Protein AF-0000000070362689 (afdb_homodimer)

Radius of gyration: 22.11 Å; Cα contacts (8 Å, |Δi|>4): 600; chains: 2; bounding box: 57×57×57 Å

Secondary structure (DSSP, 8-state):
-EEEEEESB-STTHHHHHHHHHTT--EEEEEESSHHIIIIIIHHHS--TT--SSEEEETTEEEESHHHHHHHHHHHTT-GGGGT--TTS---THHHHHHHHHHHHHHHHHHHSGGGG-TTHHHHHHHHHHHHHHHHHHHHHHHTT-SSTTSS--HHHHHHHHHHHHHHHH-GGG--HHHHHHHHHHHTSTTHHHHHHHHHHHSTBSS---HHHHHHHHHHHH-/-EEEEEESB-STTHHHHHHHHHTT--EEEEEESSHHIIIIIIHHHS--TT--SSEEEETTEEEESHHHHHHHHHHHTT-GGGGT--TTS---THHHHHHHHHHHHHHHHHHHTGGGG-TTHHHHHHHHHHHHHHHHHHHHHHHTT-SSTTSS--HHHHHHHHHHHHHHHH-GGG--HHHHHHHHHHHTSTTHHHHHHHHHHHSTBSS---HHHHHHHHHHHH-

pLDDT: mean 88.97, std 16.49, range [26.14, 98.88]

Organism: Tetrahymena thermophila (strain SB210) (NCBI:txid312017)

Sequence (446 aa):
MITLGYWGVRGLGESVRYLLAYLNVDYKHQAYYNPQDWFAKDKAQLKIEFSNLPYLIDGEQKITDSYAISIYIIRKYHREDLLGYSEDGSYNEREVKIAQLIGVTRDIFQQIVHICFSPQFDKIKDQAFEKGQIFLNQLTDFLGDKQFLLGHLSLADFLFYEALTYYQVLHSQSITQRHEEYMHQFESLPGIKQYLNYASKNFNSFLLNLKQQQQQQQQKISLMITLGYWGVRGLGESVRYLLAYLNVDYKHQAYYNPQDWFAKDKAQLKIEFSNLPYLIDGEQKITDSYAISIYIIRKYHREDLLGYSEDGSYNEREVKIAQLIGVTRDIFQQIVHICFSPQFDKIKDQAFEKGQIFLNQLTDFLGDKQFLLGHLSLADFLFYEALTYYQVLHSQSITQRHEEYMHQFESLPGIKQYLNYASKNFNSFLLNLKQQQQQQQQKISL

Nearest PDB structures (foldseek):
  3wyw-assembly1_A  TM=7.918E-01  e=1.861E-07  Nilaparvata lugens
  9f7k-assembly1_B  TM=7.695E-01  e=2.519E-07  Drosophila melanogaster American nodavirus (ANV) SW-2009a
  3vk9-assembly3_D  TM=7.463E-01  e=2.059E-07  Bombyx mori
  3ay8-assembly1_A-2  TM=7.769E-01  e=4.618E-07  Bombyx mori
  2il3-assembly1_B  TM=7.816E-01  e=2.101E-06  Anopheles gambiae

Structure (mmCIF, N/CA/C/O backbone):
data_AF-0000000070362689-model_v1
#
loop_
_entity.id
_entity.type
_entity.pdbx_description
1 polymer 'glutathione transferase'
#
loop_
_atom_site.group_PDB
_atom_site.id
_atom_site.type_symbol
_atom_site.label_atom_id
_atom_site.label_alt_id
_atom_site.label_comp_id
_atom_site.label_asym_id
_atom_site.label_entity_id
_atom_site.label_seq_id
_atom_site.pdbx_PDB_ins_code
_atom_site.Cartn_x
_atom_site.Cartn_y
_atom_site.Cartn_z
_atom_site.occupancy
_atom_site.B_iso_or_equiv
_atom_site.auth_seq_id
_atom_site.auth_comp_id
_atom_site.auth_asym_id
_atom_site.auth_atom_id
_atom_site.pdbx_PDB_model_num
ATOM 1 N N . MET A 1 1 ? -5.254 -0.606 27.125 1 91.69 1 MET A N 1
ATOM 2 C CA . MET A 1 1 ? -4.906 0.664 26.5 1 91.69 1 MET A CA 1
ATOM 3 C C . MET A 1 1 ? -4.074 0.437 25.234 1 91.69 1 MET A C 1
ATOM 5 O O . MET A 1 1 ? -3.223 -0.452 25.203 1 91.69 1 MET A O 1
ATOM 9 N N . ILE A 1 2 ? -4.344 1.188 24.172 1 97.44 2 ILE A N 1
ATOM 10 C CA . ILE A 1 2 ? -3.623 1.07 22.906 1 97.44 2 ILE A CA 1
ATOM 11 C C . ILE A 1 2 ? -2.213 1.634 23.062 1 97.44 2 ILE A C 1
ATOM 13 O O . ILE A 1 2 ? -2.018 2.674 23.703 1 97.44 2 ILE A O 1
ATOM 17 N N . THR A 1 3 ? -1.223 0.91 22.578 1 98.38 3 THR A N 1
ATOM 18 C CA . THR A 1 3 ? 0.144 1.402 22.438 1 98.38 3 THR A CA 1
ATOM 19 C C . THR A 1 3 ? 0.543 1.504 20.969 1 98.38 3 THR A C 1
ATOM 21 O O . THR A 1 3 ? 0.372 0.55 20.219 1 98.38 3 THR A O 1
ATOM 24 N N . LEU A 1 4 ? 0.986 2.643 20.609 1 98.06 4 LEU A N 1
ATOM 25 C CA . LEU A 1 4 ? 1.56 2.842 19.281 1 98.06 4 LEU A CA 1
ATOM 26 C C . LEU A 1 4 ? 3.072 3.02 19.359 1 98.06 4 LEU A C 1
ATOM 28 O O . LEU A 1 4 ? 3.557 3.932 20.047 1 98.06 4 LEU A O 1
ATOM 32 N N . GLY A 1 5 ? 3.779 2.109 18.781 1 97.38 5 GLY A N 1
ATOM 33 C CA . GLY A 1 5 ? 5.223 2.242 18.672 1 97.38 5 GLY A CA 1
ATOM 34 C C . GLY A 1 5 ? 5.68 2.764 17.328 1 97.38 5 GLY A C 1
ATOM 35 O O . GLY A 1 5 ? 5.27 2.244 16.281 1 97.38 5 GLY A O 1
ATOM 36 N N . TYR A 1 6 ? 6.492 3.803 17.328 1 94.94 6 TYR A N 1
ATOM 37 C CA . TYR A 1 6 ? 7.043 4.383 16.109 1 94.94 6 TYR A CA 1
ATOM 38 C C . TYR A 1 6 ? 8.242 5.27 16.422 1 94.94 6 TYR A C 1
ATOM 40 O O . TYR A 1 6 ? 8.547 5.523 17.594 1 94.94 6 TYR A O 1
ATOM 48 N N . TRP A 1 7 ? 8.938 5.668 15.336 1 90.12 7 TRP A N 1
ATOM 49 C CA . TRP A 1 7 ? 10.031 6.617 15.516 1 90.12 7 TRP A CA 1
ATOM 50 C C . TRP A 1 7 ? 9.516 7.945 16.062 1 90.12 7 TRP A C 1
ATOM 52 O O . TRP A 1 7 ? 8.391 8.344 15.773 1 90.12 7 TRP A O 1
ATOM 62 N N . GLY A 1 8 ? 10.391 8.586 16.781 1 87.31 8 GLY A N 1
ATOM 63 C CA . GLY A 1 8 ? 10.062 9.922 17.266 1 87.31 8 GLY A CA 1
ATOM 64 C C . GLY A 1 8 ? 10.195 10.984 16.188 1 87.31 8 GLY A C 1
ATOM 65 O O . GLY A 1 8 ? 10.719 12.078 16.453 1 87.31 8 GLY A O 1
ATOM 66 N N . VAL A 1 9 ? 9.922 10.602 14.984 1 85.19 9 VAL A N 1
ATOM 67 C CA . VAL A 1 9 ? 9.93 11.5 13.836 1 85.19 9 VAL A CA 1
ATOM 68 C C . VAL A 1 9 ? 8.719 11.219 12.953 1 85.19 9 VAL A C 1
ATOM 70 O O . VAL A 1 9 ? 8.031 10.219 13.133 1 85.19 9 VAL A O 1
ATOM 73 N N . ARG A 1 10 ? 8.531 12.164 11.992 1 87.06 10 ARG A N 1
ATOM 74 C CA . ARG A 1 10 ? 7.473 11.938 11.008 1 87.06 10 ARG A CA 1
ATOM 75 C C . ARG A 1 10 ? 7.84 10.805 10.055 1 87.06 10 ARG A C 1
ATOM 77 O O . ARG A 1 10 ? 8.992 10.383 10 1 87.06 10 ARG A O 1
ATOM 84 N N . GLY A 1 11 ? 6.809 10.352 9.328 1 87.81 11 GLY A N 1
ATOM 85 C CA . GLY A 1 11 ? 7.012 9.281 8.367 1 87.81 11 GLY A CA 1
ATOM 86 C C . GLY A 1 11 ? 5.746 8.492 8.078 1 87.81 11 GLY A C 1
ATOM 87 O O . GLY A 1 11 ? 4.645 9.047 8.117 1 87.81 11 GLY A O 1
ATOM 88 N N . LEU A 1 12 ? 5.953 7.219 7.852 1 87.12 12 LEU A N 1
ATOM 89 C CA . LEU A 1 12 ? 4.871 6.363 7.375 1 87.12 12 LEU A CA 1
ATOM 90 C C . LEU A 1 12 ? 3.863 6.09 8.484 1 87.12 12 LEU A C 1
ATOM 92 O O . LEU A 1 12 ? 2.695 5.801 8.219 1 87.12 12 LEU A O 1
ATOM 96 N N . GLY A 1 13 ? 4.297 6.27 9.695 1 93.31 13 GLY A N 1
ATOM 97 C CA . GLY A 1 13 ? 3.408 6.027 10.82 1 93.31 13 GLY A CA 1
ATOM 98 C C . GLY A 1 13 ? 2.602 7.25 11.219 1 93.31 13 GLY A C 1
ATOM 99 O O . GLY A 1 13 ? 1.687 7.16 12.039 1 93.31 13 GLY A O 1
ATOM 100 N N . GLU A 1 14 ? 2.854 8.375 10.57 1 94.31 14 GLU A N 1
ATOM 101 C CA . GLU A 1 14 ? 2.262 9.641 11 1 94.31 14 GLU A CA 1
ATOM 102 C C . GLU A 1 14 ? 0.756 9.656 10.75 1 94.31 14 GLU A C 1
ATOM 104 O O . GLU A 1 14 ? -0.002 10.25 11.523 1 94.31 14 GLU A O 1
ATOM 109 N N . SER A 1 15 ? 0.338 9.094 9.68 1 96.88 15 SER A N 1
ATOM 110 C CA . SER A 1 15 ? -1.089 9.062 9.383 1 96.88 15 SER A CA 1
ATOM 111 C C . SER A 1 15 ? -1.869 8.336 10.477 1 96.88 15 SER A C 1
ATOM 113 O O . SER A 1 15 ? -3.021 8.68 10.75 1 96.88 15 SER A O 1
ATOM 115 N N . VAL A 1 16 ? -1.262 7.344 11.109 1 98.12 16 VAL A N 1
ATOM 116 C CA . VAL A 1 16 ? -1.891 6.617 12.211 1 98.12 16 VAL A CA 1
ATOM 117 C C . VAL A 1 16 ? -2.062 7.543 13.406 1 98.12 16 VAL A C 1
ATOM 119 O O . VAL A 1 16 ? -3.111 7.543 14.055 1 98.12 16 VAL A O 1
ATOM 122 N N . ARG A 1 17 ? -1.046 8.312 13.641 1 97.12 17 ARG A N 1
ATOM 123 C CA . ARG A 1 17 ? -1.119 9.281 14.727 1 97.12 17 ARG A CA 1
ATOM 124 C C . ARG A 1 17 ? -2.23 10.297 14.484 1 97.12 17 ARG A C 1
ATOM 126 O O . ARG A 1 17 ? -2.988 10.625 15.406 1 97.12 17 ARG A O 1
ATOM 133 N N . TYR A 1 18 ? -2.328 10.797 13.25 1 98.06 18 TYR A N 1
ATOM 134 C CA . TYR A 1 18 ? -3.424 11.695 12.898 1 98.06 18 TYR A CA 1
ATOM 135 C C . TYR A 1 18 ? -4.773 11.031 13.148 1 98.06 18 TYR A C 1
ATOM 137 O O . TYR A 1 18 ? -5.695 11.664 13.664 1 98.06 18 TYR A O 1
ATOM 145 N N . LEU A 1 19 ? -4.895 9.789 12.742 1 98.56 19 LEU A N 1
ATOM 146 C CA . LEU A 1 19 ? -6.148 9.055 12.867 1 98.56 19 LEU A CA 1
ATOM 147 C C . LEU A 1 19 ? -6.555 8.914 14.328 1 98.56 19 LEU A C 1
ATOM 149 O O . LEU A 1 19 ? -7.711 9.148 14.688 1 98.56 19 LEU A O 1
ATOM 153 N N . LEU A 1 20 ? -5.578 8.539 15.195 1 98.5 20 LEU A N 1
ATOM 154 C CA . LEU A 1 20 ? -5.844 8.414 16.625 1 98.5 20 LEU A CA 1
ATOM 155 C C . LEU A 1 20 ? -6.262 9.75 17.219 1 98.5 20 LEU A C 1
ATOM 157 O O . LEU A 1 20 ? -7.176 9.812 18.047 1 98.5 20 LEU A O 1
ATOM 161 N N . ALA A 1 21 ? -5.609 10.805 16.781 1 98.12 21 ALA A N 1
ATOM 162 C CA . ALA A 1 21 ? -5.941 12.148 17.25 1 98.12 21 ALA A CA 1
ATOM 163 C C . ALA A 1 21 ? -7.352 12.539 16.828 1 98.12 21 ALA A C 1
ATOM 165 O O . ALA A 1 21 ? -8.141 13.023 17.641 1 98.12 21 ALA A O 1
ATOM 166 N N . TYR A 1 22 ? -7.676 12.305 15.602 1 98.62 22 TYR A N 1
ATOM 167 C CA . TYR A 1 22 ? -8.969 12.656 15.023 1 98.62 22 TYR A CA 1
ATOM 168 C C . TYR A 1 22 ? -10.102 11.945 15.758 1 98.62 22 TYR A C 1
ATOM 170 O O . TYR A 1 22 ? -11.164 12.523 15.984 1 98.62 22 TYR A O 1
ATOM 178 N N . LEU A 1 23 ? -9.828 10.734 16.125 1 98.25 23 LEU A N 1
ATOM 179 C CA . LEU A 1 23 ? -10.852 9.914 16.781 1 98.25 23 LEU A CA 1
ATOM 180 C C . LEU A 1 23 ? -10.812 10.102 18.281 1 98.25 23 LEU A C 1
ATOM 182 O O . LEU A 1 23 ? -11.57 9.461 19.016 1 98.25 23 LEU A O 1
ATOM 186 N N . ASN A 1 24 ? -9.969 10.93 18.734 1 97.38 24 ASN A N 1
ATOM 187 C CA . ASN A 1 24 ? -9.82 11.25 20.156 1 97.38 24 ASN A CA 1
ATOM 188 C C . ASN A 1 24 ? -9.594 9.992 20.984 1 97.38 24 ASN A C 1
ATOM 190 O O . ASN A 1 24 ? -10.273 9.773 22 1 97.38 24 ASN A O 1
ATOM 194 N N . VAL A 1 25 ? -8.68 9.203 20.562 1 97.5 25 VAL A N 1
ATOM 195 C CA . VAL A 1 25 ? -8.336 7.961 21.234 1 97.5 25 VAL A CA 1
ATOM 196 C C . VAL A 1 25 ? -7.137 8.188 22.156 1 97.5 25 VAL A C 1
ATOM 198 O O . VAL A 1 25 ? -6.109 8.711 21.719 1 97.5 25 VAL A O 1
ATOM 201 N N . ASP A 1 26 ? -7.309 7.816 23.391 1 95.56 26 ASP A N 1
ATOM 202 C CA . ASP A 1 26 ? -6.164 7.793 24.281 1 95.56 26 ASP A CA 1
ATOM 203 C C . ASP A 1 26 ? -5.262 6.594 24 1 95.56 26 ASP A C 1
ATOM 205 O O . ASP A 1 26 ? -5.746 5.48 23.797 1 95.56 26 ASP A O 1
ATOM 209 N N . TYR A 1 27 ? -3.979 6.879 23.922 1 97.06 27 TYR A N 1
ATOM 210 C CA . TYR A 1 27 ? -3.029 5.801 23.672 1 97.06 27 TYR A CA 1
ATOM 211 C C . TYR A 1 27 ? -1.658 6.133 24.25 1 97.06 27 TYR A C 1
ATOM 213 O O . TYR A 1 27 ? -1.352 7.297 24.5 1 97.06 27 TYR A O 1
ATOM 221 N N . LYS A 1 28 ? -0.924 5.133 24.5 1 96.94 28 LYS A N 1
ATOM 222 C CA . LYS A 1 28 ? 0.486 5.281 24.844 1 96.94 28 LYS A CA 1
ATOM 223 C C . LYS A 1 28 ? 1.357 5.344 23.594 1 96.94 28 LYS A C 1
ATOM 225 O O . LYS A 1 28 ? 1.327 4.43 22.766 1 96.94 28 LYS A O 1
ATOM 230 N N . HIS A 1 29 ? 2.094 6.375 23.5 1 94.12 29 HIS A N 1
ATOM 231 C CA . HIS A 1 29 ? 3.029 6.5 22.391 1 94.12 29 HIS A CA 1
ATOM 232 C C . HIS A 1 29 ? 4.426 6.043 22.797 1 94.12 29 HIS A C 1
ATOM 234 O O . HIS A 1 29 ? 5.074 6.676 23.625 1 94.12 29 HIS A O 1
ATOM 240 N N . GLN A 1 30 ? 4.824 4.957 22.281 1 95.44 30 GLN A N 1
ATOM 241 C CA . GLN A 1 30 ? 6.211 4.52 22.422 1 95.44 30 GLN A CA 1
ATOM 242 C C . GLN A 1 30 ? 7.082 5.055 21.297 1 95.44 30 GLN A C 1
ATOM 244 O O . GLN A 1 30 ? 7.27 4.383 20.281 1 95.44 30 GLN A O 1
ATOM 249 N N . ALA A 1 31 ? 7.695 6.246 21.516 1 91.94 31 ALA A N 1
ATOM 250 C CA . ALA A 1 31 ? 8.531 6.898 20.516 1 91.94 31 ALA A CA 1
ATOM 251 C C . ALA A 1 31 ? 9.984 6.449 20.641 1 91.94 31 ALA A C 1
ATOM 253 O O . ALA A 1 31 ? 10.57 6.52 21.719 1 91.94 31 ALA A O 1
ATOM 254 N N . TYR A 1 32 ? 10.516 5.949 19.547 1 91.5 32 TYR A N 1
ATOM 255 C CA . TYR A 1 32 ? 11.914 5.555 19.531 1 91.5 32 TYR A CA 1
ATOM 256 C C . TYR A 1 32 ? 12.789 6.68 18.984 1 91.5 32 TYR A C 1
ATOM 258 O O . TYR A 1 32 ? 12.578 7.152 17.859 1 91.5 32 TYR A O 1
ATOM 266 N N . TYR A 1 33 ? 13.758 7.113 19.719 1 86.56 33 TYR A N 1
ATOM 267 C CA . TYR A 1 33 ? 14.703 8.148 19.297 1 86.56 33 TYR A CA 1
ATOM 268 C C . TYR A 1 33 ? 16.078 7.547 19.031 1 86.56 33 TYR A C 1
ATOM 270 O O . TYR A 1 33 ? 16.812 8.031 18.172 1 86.56 33 TYR A O 1
ATOM 278 N N . ASN A 1 34 ? 16.312 6.512 19.828 1 88.06 34 ASN A N 1
ATOM 279 C CA . ASN A 1 34 ? 17.516 5.723 19.641 1 88.06 34 ASN A CA 1
ATOM 280 C C . ASN A 1 34 ? 17.234 4.395 18.953 1 88.06 34 ASN A C 1
ATOM 282 O O . ASN A 1 34 ? 16.516 3.553 19.484 1 88.06 34 ASN A O 1
ATOM 286 N N . PRO A 1 35 ? 17.75 4.246 17.766 1 88.81 35 PRO A N 1
ATOM 287 C CA . PRO A 1 35 ? 17.5 3.016 17.016 1 88.81 35 PRO A CA 1
ATOM 288 C C . PRO A 1 35 ? 17.781 1.757 17.828 1 88.81 35 PRO A C 1
ATOM 290 O O . PRO A 1 35 ? 17.141 0.727 17.641 1 88.81 35 PRO A O 1
ATOM 293 N N . GLN A 1 36 ? 18.703 1.794 18.75 1 92.62 36 GLN A N 1
ATOM 294 C CA . GLN A 1 36 ? 19.078 0.624 19.531 1 92.62 36 GLN A CA 1
ATOM 295 C C . GLN A 1 36 ? 17.938 0.191 20.453 1 92.62 36 GLN A C 1
ATOM 297 O O . GLN A 1 36 ? 17.797 -0.994 20.766 1 92.62 36 GLN A O 1
ATOM 302 N N . ASP A 1 37 ? 17.125 1.136 20.875 1 94.56 37 ASP A N 1
ATOM 303 C CA . ASP A 1 37 ? 15.984 0.8 21.719 1 94.56 37 ASP A CA 1
ATOM 304 C C . ASP A 1 37 ? 15 -0.101 20.969 1 94.56 37 ASP A C 1
ATOM 306 O O . ASP A 1 37 ? 14.359 -0.962 21.578 1 94.56 37 ASP A O 1
ATOM 310 N N . TRP A 1 38 ? 14.93 0.098 19.641 1 93.88 38 TRP A N 1
ATOM 311 C CA . TRP A 1 38 ? 14.062 -0.755 18.844 1 93.88 38 TRP A CA 1
ATOM 312 C C . TRP A 1 38 ? 14.789 -2.035 18.438 1 93.88 38 TRP A C 1
ATOM 314 O O . TRP A 1 38 ? 14.336 -3.139 18.75 1 93.88 38 TRP A O 1
ATOM 324 N N . PHE A 1 39 ? 15.93 -1.897 17.922 1 92.88 39 PHE A N 1
ATOM 325 C CA . PHE A 1 39 ? 16.594 -3.008 17.25 1 92.88 39 PHE A CA 1
ATOM 326 C C . PHE A 1 39 ? 17.188 -3.975 18.266 1 92.88 39 PHE A C 1
ATOM 328 O O . PHE A 1 39 ? 17.219 -5.188 18.047 1 92.88 39 PHE A O 1
ATOM 335 N N . ALA A 1 40 ? 17.672 -3.482 19.344 1 93.19 40 ALA A N 1
ATOM 336 C CA . ALA A 1 40 ? 18.391 -4.332 20.297 1 93.19 40 ALA A CA 1
ATOM 337 C C . ALA A 1 40 ? 17.469 -4.762 21.438 1 93.19 40 ALA A C 1
ATOM 339 O O . ALA A 1 40 ? 17.797 -5.691 22.188 1 93.19 40 ALA A O 1
ATOM 340 N N . LYS A 1 41 ? 16.312 -4.133 21.594 1 95.19 41 LYS A N 1
ATOM 341 C CA . LYS A 1 41 ? 15.484 -4.402 22.766 1 95.19 41 LYS A CA 1
ATOM 342 C C . LYS A 1 41 ? 14.062 -4.781 22.359 1 95.19 41 LYS A C 1
ATOM 344 O O . LYS A 1 41 ? 13.727 -5.965 22.266 1 95.19 41 LYS A O 1
ATOM 349 N N . ASP A 1 42 ? 13.211 -3.764 21.969 1 95.62 42 ASP A N 1
ATOM 350 C CA . ASP A 1 42 ? 11.766 -3.934 21.875 1 95.62 42 ASP A CA 1
ATOM 351 C C . ASP A 1 42 ? 11.406 -4.875 20.734 1 95.62 42 ASP A C 1
ATOM 353 O O . ASP A 1 42 ? 10.422 -5.617 20.812 1 95.62 42 ASP A O 1
ATOM 357 N N . LYS A 1 43 ? 12.18 -4.809 19.672 1 95.06 43 LYS A N 1
ATOM 358 C CA . LYS A 1 43 ? 11.859 -5.629 18.5 1 95.06 43 LYS A CA 1
ATOM 359 C C . LYS A 1 43 ? 11.766 -7.102 18.875 1 95.06 43 LYS A C 1
ATOM 361 O O . LYS A 1 43 ? 10.844 -7.801 18.453 1 95.06 43 LYS A O 1
ATOM 366 N N . ALA A 1 44 ? 12.703 -7.582 19.672 1 93.81 44 ALA A N 1
ATOM 367 C CA . ALA A 1 44 ? 12.727 -8.977 20.094 1 93.81 44 ALA A CA 1
ATOM 368 C C . ALA A 1 44 ? 11.789 -9.211 21.281 1 93.81 44 ALA A C 1
ATOM 370 O O . ALA A 1 44 ? 11.117 -10.242 21.359 1 93.81 44 ALA A O 1
ATOM 371 N N . GLN A 1 45 ? 11.633 -8.273 22.141 1 95.38 45 GLN A N 1
ATOM 372 C CA . GLN A 1 45 ? 10.953 -8.453 23.422 1 95.38 45 GLN A CA 1
ATOM 373 C C . GLN A 1 45 ? 9.438 -8.43 23.25 1 95.38 45 GLN A C 1
ATOM 375 O O . GLN A 1 45 ? 8.711 -9.141 23.938 1 95.38 45 GLN A O 1
ATOM 380 N N . LEU A 1 46 ? 8.945 -7.652 22.359 1 95.25 46 LEU A N 1
ATOM 381 C CA . LEU A 1 46 ? 7.508 -7.449 22.219 1 95.25 46 LEU A CA 1
ATOM 382 C C . LEU A 1 46 ? 6.855 -8.625 21.516 1 95.25 46 LEU A C 1
ATOM 384 O O . LEU A 1 46 ? 5.637 -8.797 21.562 1 95.25 46 LEU A O 1
ATOM 388 N N . LYS A 1 47 ? 7.645 -9.453 20.812 1 93.81 47 LYS A N 1
ATOM 389 C CA . LYS A 1 47 ? 7.18 -10.664 20.141 1 93.81 47 LYS A CA 1
ATOM 390 C C . LYS A 1 47 ? 6.027 -10.352 19.188 1 93.81 47 LYS A C 1
ATOM 392 O O . LYS A 1 47 ? 4.996 -11.031 19.219 1 93.81 47 LYS A O 1
ATOM 397 N N . ILE A 1 48 ? 6.188 -9.289 18.422 1 94.75 48 ILE A N 1
ATOM 398 C CA . ILE A 1 48 ? 5.219 -8.922 17.391 1 94.75 48 ILE A CA 1
ATOM 399 C C . ILE A 1 48 ? 5.492 -9.727 16.125 1 94.75 48 ILE A C 1
ATOM 401 O O . ILE A 1 48 ? 6.633 -9.789 15.648 1 94.75 48 ILE A O 1
ATOM 405 N N . GLU A 1 49 ? 4.34 -10.336 15.672 1 93.75 49 GLU A N 1
ATOM 406 C CA . GLU A 1 49 ? 4.469 -10.977 14.367 1 93.75 49 GLU A CA 1
ATOM 407 C C . GLU A 1 49 ? 4.816 -9.961 13.281 1 93.75 49 GLU A C 1
ATOM 409 O O . GLU A 1 49 ? 4.227 -8.883 13.227 1 93.75 49 GLU A O 1
ATOM 414 N N . PHE A 1 50 ? 5.789 -10.172 12.453 1 96.31 50 PHE A N 1
ATOM 415 C CA . PHE A 1 50 ? 6.305 -9.258 11.445 1 96.31 50 PHE A CA 1
ATOM 416 C C . PHE A 1 50 ? 6.84 -7.984 12.086 1 96.31 50 PHE A C 1
ATOM 418 O O . PHE A 1 50 ? 6.469 -6.879 11.68 1 96.31 50 PHE A O 1
ATOM 425 N N . SER A 1 51 ? 7.672 -8.141 13.023 1 95.31 51 SER A N 1
ATOM 426 C CA . SER A 1 51 ? 8.141 -7.027 13.844 1 95.31 51 SER A CA 1
ATOM 427 C C . SER A 1 51 ? 8.727 -5.914 12.984 1 95.31 51 SER A C 1
ATOM 429 O O . SER A 1 51 ? 9.727 -6.117 12.289 1 95.31 51 SER A O 1
ATOM 431 N N . ASN A 1 52 ? 8.047 -4.809 13.07 1 95.19 52 ASN A N 1
ATOM 432 C CA . ASN A 1 52 ? 8.414 -3.6 12.344 1 95.19 52 ASN A CA 1
ATOM 433 C C . ASN A 1 52 ? 7.77 -2.359 12.953 1 95.19 52 ASN A C 1
ATOM 435 O O . ASN A 1 52 ? 6.957 -2.469 13.875 1 95.19 52 ASN A O 1
ATOM 439 N N . LEU A 1 53 ? 8.258 -1.209 12.523 1 94.5 53 LEU A N 1
ATOM 440 C CA . LEU A 1 53 ? 7.637 0.058 12.898 1 94.5 53 LEU A CA 1
ATOM 441 C C . LEU A 1 53 ? 6.863 0.655 11.727 1 94.5 53 LEU A C 1
ATOM 443 O O . LEU A 1 53 ? 7.32 0.594 10.586 1 94.5 53 LEU A O 1
ATOM 447 N N . PRO A 1 54 ? 5.664 1.202 11.992 1 97.19 54 PRO A N 1
ATOM 448 C CA . PRO A 1 54 ? 4.949 1.284 13.266 1 97.19 54 PRO A CA 1
ATOM 449 C C . PRO A 1 54 ? 4.305 -0.04 13.664 1 97.19 54 PRO A C 1
ATOM 451 O O . PRO A 1 54 ? 4.105 -0.915 12.82 1 97.19 54 PRO A O 1
ATOM 454 N N . TYR A 1 55 ? 4.082 -0.195 14.977 1 98.25 55 TYR A N 1
ATOM 455 C CA . TYR A 1 55 ? 3.246 -1.275 15.484 1 98.25 55 TYR A CA 1
ATOM 456 C C . TYR A 1 55 ? 2.191 -0.74 16.438 1 98.25 55 TYR A C 1
ATOM 458 O O . TYR A 1 55 ? 2.348 0.348 17 1 98.25 55 TYR A O 1
ATOM 466 N N . LEU A 1 56 ? 1.098 -1.438 16.562 1 98.44 56 LEU A N 1
ATOM 467 C CA . LEU A 1 56 ? 0.04 -1.153 17.516 1 98.44 56 LEU A CA 1
ATOM 468 C C . LEU A 1 56 ? -0.262 -2.379 18.375 1 98.44 56 LEU A C 1
ATOM 470 O O . LEU A 1 56 ? -0.394 -3.488 17.859 1 98.44 56 LEU A O 1
ATOM 474 N N . ILE A 1 57 ? -0.261 -2.209 19.672 1 98.25 57 ILE A N 1
ATOM 475 C CA . ILE A 1 57 ? -0.647 -3.254 20.609 1 98.25 57 ILE A CA 1
ATOM 476 C C . ILE A 1 57 ? -1.923 -2.844 21.344 1 98.25 57 ILE A C 1
ATOM 478 O O . ILE A 1 57 ? -1.987 -1.763 21.922 1 98.25 57 ILE A O 1
ATOM 482 N N . ASP A 1 58 ? -2.975 -3.578 21.234 1 97.75 58 ASP A N 1
ATOM 483 C CA . ASP A 1 58 ? -4.246 -3.42 21.938 1 97.75 58 ASP A CA 1
ATOM 484 C C . ASP A 1 58 ? -4.715 -4.742 22.531 1 97.75 58 ASP A C 1
ATOM 486 O O . ASP A 1 58 ? -5.434 -5.508 21.891 1 97.75 58 ASP A O 1
ATOM 490 N N . GLY A 1 59 ? -4.414 -4.941 23.844 1 96.06 59 GLY A N 1
ATOM 491 C CA . GLY A 1 59 ? -4.648 -6.254 24.422 1 96.06 59 GLY A CA 1
ATOM 492 C C . GLY A 1 59 ? -3.875 -7.359 23.734 1 96.06 59 GLY A C 1
ATOM 493 O O . GLY A 1 59 ? -2.648 -7.297 23.625 1 96.06 59 GLY A O 1
ATOM 494 N N . GLU A 1 60 ? -4.547 -8.281 23.188 1 94.44 60 GLU A N 1
ATOM 495 C CA . GLU A 1 60 ? -3.918 -9.422 22.531 1 94.44 60 GLU A CA 1
ATOM 496 C C . GLU A 1 60 ? -3.613 -9.109 21.062 1 94.44 60 GLU A C 1
ATOM 498 O O . GLU A 1 60 ? -2.881 -9.852 20.406 1 94.44 60 GLU A O 1
ATOM 503 N N . GLN A 1 61 ? -4.082 -8 20.594 1 95.12 61 GLN A N 1
ATOM 504 C CA . GLN A 1 61 ? -3.857 -7.625 19.203 1 95.12 61 GLN A CA 1
ATOM 505 C C . GLN A 1 61 ? -2.521 -6.902 19.047 1 95.12 61 GLN A C 1
ATOM 507 O O . GLN A 1 61 ? -2.279 -5.879 19.688 1 95.12 61 GLN A O 1
ATOM 512 N N . LYS A 1 62 ? -1.629 -7.473 18.25 1 96.88 62 LYS A N 1
ATOM 513 C CA . LYS A 1 62 ? -0.367 -6.859 17.859 1 96.88 62 LYS A CA 1
ATOM 514 C C . LYS A 1 62 ? -0.274 -6.738 16.328 1 96.88 62 LYS A C 1
ATOM 516 O O . LYS A 1 62 ? -0.237 -7.746 15.625 1 96.88 62 LYS A O 1
ATOM 521 N N . ILE A 1 63 ? -0.252 -5.508 15.859 1 97.5 63 ILE A N 1
ATOM 522 C CA . ILE A 1 63 ? -0.365 -5.266 14.422 1 97.5 63 ILE A CA 1
ATOM 523 C C . ILE A 1 63 ? 0.784 -4.375 13.961 1 97.5 63 ILE A C 1
ATOM 525 O O . ILE A 1 63 ? 1.12 -3.389 14.617 1 97.5 63 ILE A O 1
ATOM 529 N N . THR A 1 64 ? 1.376 -4.82 12.867 1 96.69 64 THR A N 1
ATOM 530 C CA . THR A 1 64 ? 2.314 -3.932 12.188 1 96.69 64 THR A CA 1
ATOM 531 C C . THR A 1 64 ? 1.751 -3.473 10.852 1 96.69 64 THR A C 1
ATOM 533 O O . THR A 1 64 ? 0.667 -3.898 10.445 1 96.69 64 THR A O 1
ATOM 536 N N . ASP A 1 65 ? 2.465 -2.617 10.133 1 96.31 65 ASP A N 1
ATOM 537 C CA . ASP A 1 65 ? 2.057 -2.008 8.867 1 96.31 65 ASP A CA 1
ATOM 538 C C . ASP A 1 65 ? 1.072 -0.865 9.102 1 96.31 65 ASP A C 1
ATOM 540 O O . ASP A 1 65 ? -0.002 -1.071 9.672 1 96.31 65 ASP A O 1
ATOM 544 N N . SER A 1 66 ? 1.422 0.263 8.602 1 97.5 66 SER A N 1
ATOM 545 C CA . SER A 1 66 ? 0.652 1.468 8.891 1 97.5 66 SER A CA 1
ATOM 546 C C . SER A 1 66 ? -0.764 1.368 8.336 1 97.5 66 SER A C 1
ATOM 548 O O . SER A 1 66 ? -1.716 1.853 8.945 1 97.5 66 SER A O 1
ATOM 550 N N . TYR A 1 67 ? -0.944 0.761 7.199 1 97.81 67 TYR A N 1
ATOM 551 C CA . TYR A 1 67 ? -2.273 0.628 6.617 1 97.81 67 TYR A CA 1
ATOM 552 C C . TYR A 1 67 ? -3.127 -0.348 7.418 1 97.81 67 TYR A C 1
ATOM 554 O O . TYR A 1 67 ? -4.289 -0.065 7.719 1 97.81 67 TYR A O 1
ATOM 562 N N . ALA A 1 68 ? -2.568 -1.493 7.801 1 98 68 ALA A N 1
ATOM 563 C CA . ALA A 1 68 ? -3.271 -2.479 8.617 1 98 68 ALA A CA 1
ATOM 564 C C . ALA A 1 68 ? -3.68 -1.884 9.961 1 98 68 ALA A C 1
ATOM 566 O O . ALA A 1 68 ? -4.805 -2.096 10.43 1 98 68 ALA A O 1
ATOM 567 N N . ILE A 1 69 ? -2.785 -1.154 10.539 1 98.44 69 ILE A N 1
ATOM 568 C CA . ILE A 1 69 ? -3.07 -0.487 11.805 1 98.44 69 ILE A CA 1
ATOM 569 C C . ILE A 1 69 ? -4.246 0.472 11.633 1 98.44 69 ILE A C 1
ATOM 571 O O . ILE A 1 69 ? -5.152 0.513 12.469 1 98.44 69 ILE A O 1
ATOM 575 N N . SER A 1 70 ? -4.262 1.22 10.547 1 98.44 70 SER A N 1
ATOM 576 C CA . SER A 1 70 ? -5.332 2.174 10.273 1 98.44 70 SER A CA 1
ATOM 577 C C . SER A 1 70 ? -6.676 1.471 10.133 1 98.44 70 SER A C 1
ATOM 579 O O . SER A 1 70 ? -7.684 1.923 10.68 1 98.44 70 SER A O 1
ATOM 581 N N . ILE A 1 71 ? -6.707 0.356 9.398 1 97.25 71 ILE A N 1
ATOM 582 C CA . ILE A 1 71 ? -7.941 -0.402 9.234 1 97.25 71 ILE A CA 1
ATOM 583 C C . ILE A 1 71 ? -8.445 -0.868 10.594 1 97.25 71 ILE A C 1
ATOM 585 O O . ILE A 1 71 ? -9.633 -0.741 10.898 1 97.25 71 ILE A O 1
ATOM 589 N N . TYR A 1 72 ? -7.551 -1.385 11.422 1 97.69 72 TYR A N 1
ATOM 590 C CA . TYR A 1 72 ? -7.918 -1.863 12.75 1 97.69 72 TYR A CA 1
ATOM 591 C C . TYR A 1 72 ? -8.57 -0.756 13.562 1 97.69 72 TYR A C 1
ATOM 593 O O . TYR A 1 72 ? -9.648 -0.952 14.141 1 97.69 72 TYR A O 1
ATOM 601 N N . ILE A 1 73 ? -7.914 0.408 13.586 1 98.12 73 ILE A N 1
ATOM 602 C CA . ILE A 1 73 ? -8.414 1.538 14.367 1 98.12 73 ILE A CA 1
ATOM 603 C C . ILE A 1 73 ? -9.773 1.971 13.836 1 98.12 73 ILE A C 1
ATOM 605 O O . ILE A 1 73 ? -10.711 2.176 14.609 1 98.12 73 ILE A O 1
ATOM 609 N N . ILE A 1 74 ? -9.898 2.094 12.531 1 97.19 74 ILE A N 1
ATOM 610 C CA . ILE A 1 74 ? -11.125 2.557 11.891 1 97.19 74 ILE A CA 1
ATOM 611 C C . ILE A 1 74 ? -12.273 1.597 12.219 1 97.19 74 ILE A C 1
ATOM 613 O O . ILE A 1 74 ? -13.375 2.029 12.547 1 97.19 74 ILE A O 1
ATOM 617 N N . ARG A 1 75 ? -11.961 0.31 12.164 1 94.69 75 ARG A N 1
ATOM 618 C CA . ARG A 1 75 ? -12.969 -0.697 12.469 1 94.69 75 ARG A CA 1
ATOM 619 C C . ARG A 1 75 ? -13.328 -0.681 13.953 1 94.69 75 ARG A C 1
ATOM 621 O O . ARG A 1 75 ? -14.508 -0.735 14.312 1 94.69 75 ARG A O 1
ATOM 628 N N . LYS A 1 76 ? -12.375 -0.58 14.773 1 95.25 76 LYS A N 1
ATOM 629 C CA . LYS A 1 76 ? -12.578 -0.611 16.219 1 95.25 76 LYS A CA 1
ATOM 630 C C . LYS A 1 76 ? -13.477 0.538 16.672 1 95.25 76 LYS A C 1
ATOM 632 O O . LYS A 1 76 ? -14.32 0.365 17.562 1 95.25 76 LYS A O 1
ATOM 637 N N . TYR A 1 77 ? -13.328 1.647 16.062 1 96.12 77 TYR A N 1
ATOM 638 C CA . TYR A 1 77 ? -14.047 2.828 16.531 1 96.12 77 TYR A CA 1
ATOM 639 C C . TYR A 1 77 ? -15.203 3.164 15.594 1 96.12 77 TYR A C 1
ATOM 641 O O . TYR A 1 77 ? -15.711 4.289 15.609 1 96.12 77 TYR A O 1
ATOM 649 N N . HIS A 1 78 ? -15.586 2.283 14.766 1 93.5 78 HIS A N 1
ATOM 650 C CA . HIS A 1 78 ? -16.797 2.283 13.961 1 93.5 78 HIS A CA 1
ATOM 651 C C . HIS A 1 78 ? -16.859 3.498 13.039 1 93.5 78 HIS A C 1
ATOM 653 O O . HIS A 1 78 ? -17.875 4.199 12.992 1 93.5 78 HIS A O 1
ATOM 659 N N . ARG A 1 79 ? -15.719 3.723 12.344 1 95.25 79 ARG A N 1
ATOM 660 C CA . ARG A 1 79 ? -15.633 4.812 11.383 1 95.25 79 ARG A CA 1
ATOM 661 C C . ARG A 1 79 ? -15.344 4.281 9.977 1 95.25 79 ARG A C 1
ATOM 663 O O . ARG A 1 79 ? -14.477 4.812 9.273 1 95.25 79 ARG A O 1
ATOM 670 N N . GLU A 1 80 ? -16.125 3.256 9.555 1 93.12 80 GLU A N 1
ATOM 671 C CA . GLU A 1 80 ? -15.914 2.58 8.273 1 93.12 80 GLU A CA 1
ATOM 672 C C . GLU A 1 80 ? -16.141 3.531 7.102 1 93.12 80 GLU A C 1
ATOM 674 O O . GLU A 1 80 ? -15.75 3.242 5.973 1 93.12 80 GLU A O 1
ATOM 679 N N . ASP A 1 81 ? -16.75 4.664 7.398 1 94.06 81 ASP A N 1
ATOM 680 C CA . ASP A 1 81 ? -16.906 5.695 6.383 1 94.06 81 ASP A CA 1
ATOM 681 C C . ASP A 1 81 ? -15.562 6.188 5.871 1 94.06 81 ASP A C 1
ATOM 683 O O . ASP A 1 81 ? -15.43 6.566 4.703 1 94.06 81 ASP A O 1
ATOM 687 N N . LEU A 1 82 ? -14.562 6.137 6.664 1 97.12 82 LEU A N 1
ATOM 688 C CA . LEU A 1 82 ? -13.219 6.566 6.289 1 97.12 82 LEU A CA 1
ATOM 689 C C . LEU A 1 82 ? -12.602 5.594 5.293 1 97.12 82 LEU A C 1
ATOM 691 O O . LEU A 1 82 ? -11.594 5.914 4.648 1 97.12 82 LEU A O 1
ATOM 695 N N . LEU A 1 83 ? -13.203 4.391 5.207 1 95.75 83 LEU A N 1
ATOM 696 C CA . LEU A 1 83 ? -12.758 3.389 4.25 1 95.75 83 LEU A CA 1
ATOM 697 C C . LEU A 1 83 ? -13.711 3.301 3.064 1 95.75 83 LEU A C 1
ATOM 699 O O . LEU A 1 83 ? -13.516 2.486 2.16 1 95.75 83 LEU A O 1
ATOM 703 N N . GLY A 1 84 ? -14.711 4.09 3.074 1 93.06 84 GLY A N 1
ATOM 704 C CA . GLY A 1 84 ? -15.602 4.191 1.928 1 93.06 84 GLY A CA 1
ATOM 705 C C . GLY A 1 84 ? -16.844 3.34 2.062 1 93.06 84 GLY A C 1
ATOM 706 O O . GLY A 1 84 ? -17.609 3.195 1.106 1 93.06 84 GLY A O 1
ATOM 707 N N . TYR A 1 85 ? -17.016 2.803 3.193 1 88.88 85 TYR A N 1
ATOM 708 C CA . TYR A 1 85 ? -18.203 1.986 3.379 1 88.88 85 TYR A CA 1
ATOM 709 C C . TYR A 1 85 ? -19.422 2.857 3.643 1 88.88 85 TYR A C 1
ATOM 711 O O . TYR A 1 85 ? -19.297 3.984 4.129 1 88.88 85 TYR A O 1
ATOM 719 N N . SER A 1 86 ? -20.609 2.26 3.221 1 84.75 86 SER A N 1
ATOM 720 C CA . SER A 1 86 ? -21.859 2.949 3.486 1 84.75 86 SER A CA 1
ATOM 721 C C . SER A 1 86 ? -22.234 2.871 4.965 1 84.75 86 SER A C 1
ATOM 723 O O . SER A 1 86 ? -21.625 2.121 5.727 1 84.75 86 SER A O 1
ATOM 725 N N . GLU A 1 87 ? -23.203 3.66 5.23 1 81.56 87 GLU A N 1
ATOM 726 C CA . GLU A 1 87 ? -23.625 3.748 6.625 1 81.56 87 GLU A CA 1
ATOM 727 C C . GLU A 1 87 ? -24.094 2.389 7.145 1 81.56 87 GLU A C 1
ATOM 729 O O . GLU A 1 87 ? -23.891 2.066 8.32 1 81.56 87 GLU A O 1
ATOM 734 N N . ASP A 1 88 ? -24.594 1.593 6.188 1 78.75 88 ASP A N 1
ATOM 735 C CA . ASP A 1 88 ? -25.109 0.293 6.609 1 78.75 88 ASP A CA 1
ATOM 736 C C . ASP A 1 88 ? -24.016 -0.771 6.555 1 78.75 88 ASP A C 1
ATOM 738 O O . ASP A 1 88 ? -24.297 -1.961 6.73 1 78.75 88 ASP A O 1
ATOM 742 N N . GLY A 1 89 ? -22.812 -0.294 6.273 1 75.69 89 GLY A N 1
ATOM 743 C CA . GLY A 1 89 ? -21.672 -1.2 6.27 1 75.69 89 GLY A CA 1
ATOM 744 C C . GLY A 1 89 ? -21.469 -1.88 4.93 1 75.69 89 GLY A C 1
ATOM 745 O O . GLY A 1 89 ? -20.5 -2.621 4.75 1 75.69 89 GLY A O 1
ATOM 746 N N . SER A 1 90 ? -22.281 -1.537 3.971 1 79.12 90 SER A N 1
ATOM 747 C CA . SER A 1 90 ? -22.172 -2.215 2.684 1 79.12 90 SER A CA 1
ATOM 748 C C . SER A 1 90 ? -21.094 -1.581 1.808 1 79.12 90 SER A C 1
ATOM 750 O O . SER A 1 90 ? -20.734 -0.424 2.012 1 79.12 90 SER A O 1
ATOM 752 N N . TYR A 1 91 ? -20.625 -2.42 0.948 1 80.62 91 TYR A N 1
ATOM 753 C CA . TYR A 1 91 ? -19.625 -1.983 -0.024 1 80.62 91 TYR A CA 1
ATOM 754 C C . TYR A 1 91 ? -20.125 -0.762 -0.794 1 80.62 91 TYR A C 1
ATOM 756 O O . TYR A 1 91 ? -21.312 -0.648 -1.103 1 80.62 91 TYR A O 1
ATOM 764 N N . ASN A 1 92 ? -19.172 0.065 -1.042 1 83 92 ASN A N 1
ATOM 765 C CA . ASN A 1 92 ? -19.328 1.245 -1.886 1 83 92 ASN A CA 1
ATOM 766 C C . ASN A 1 92 ? -18.125 1.448 -2.797 1 83 92 ASN A C 1
ATOM 768 O O . ASN A 1 92 ? -16.984 1.198 -2.393 1 83 92 ASN A O 1
ATOM 772 N N . GLU A 1 93 ? -18.344 1.926 -4.027 1 89.5 93 GLU A N 1
ATOM 773 C CA . GLU A 1 93 ? -17.281 2.143 -5 1 89.5 93 GLU A CA 1
ATOM 774 C C . GLU A 1 93 ? -16.234 3.105 -4.461 1 89.5 93 GLU A C 1
ATOM 776 O O . GLU A 1 93 ? -15.086 3.113 -4.934 1 89.5 93 GLU A O 1
ATOM 781 N N . ARG A 1 94 ? -16.594 3.818 -3.451 1 94.25 94 ARG A N 1
ATOM 782 C CA . ARG A 1 94 ? -15.648 4.75 -2.832 1 94.25 94 ARG A CA 1
ATOM 783 C C . ARG A 1 94 ? -14.461 4.016 -2.236 1 94.25 94 ARG A C 1
ATOM 785 O O . ARG A 1 94 ? -13.359 4.566 -2.15 1 94.25 94 ARG A O 1
ATOM 792 N N . GLU A 1 95 ? -14.703 2.771 -1.874 1 95.25 95 GLU A N 1
ATOM 793 C CA . GLU A 1 95 ? -13.609 1.969 -1.333 1 95.25 95 GLU A CA 1
ATOM 794 C C . GLU A 1 95 ? -12.461 1.849 -2.336 1 95.25 95 GLU A C 1
ATOM 796 O O . GLU A 1 95 ? -11.297 2.016 -1.977 1 95.25 95 GLU A O 1
ATOM 801 N N . VAL A 1 96 ? -12.836 1.611 -3.594 1 97 96 VAL A N 1
ATOM 802 C CA . VAL A 1 96 ? -11.852 1.454 -4.664 1 97 96 VAL A CA 1
ATOM 803 C C . VAL A 1 96 ? -11.125 2.775 -4.895 1 97 96 VAL A C 1
ATOM 805 O O . VAL A 1 96 ? -9.898 2.799 -5.035 1 97 96 VAL A O 1
ATOM 808 N N . LYS A 1 97 ? -11.875 3.814 -4.879 1 97.44 97 LYS A N 1
ATOM 809 C CA . LYS A 1 97 ? -11.281 5.129 -5.102 1 97.44 97 LYS A CA 1
ATOM 810 C C . LYS A 1 97 ? -10.344 5.512 -3.955 1 97.44 97 LYS A C 1
ATOM 812 O O . LYS A 1 97 ? -9.258 6.051 -4.184 1 97.44 97 LYS A O 1
ATOM 817 N N . ILE A 1 98 ? -10.734 5.25 -2.766 1 98.19 98 ILE A N 1
ATOM 818 C CA . ILE A 1 98 ? -9.898 5.547 -1.604 1 98.19 98 ILE A CA 1
ATOM 819 C C . ILE A 1 98 ? -8.602 4.738 -1.677 1 98.19 98 ILE A C 1
ATOM 821 O O . ILE A 1 98 ? -7.52 5.277 -1.452 1 98.19 98 ILE A O 1
ATOM 825 N N . ALA A 1 99 ? -8.734 3.449 -2.025 1 97.69 99 ALA A N 1
ATOM 826 C CA . ALA A 1 99 ? -7.543 2.617 -2.191 1 97.69 99 ALA A CA 1
ATOM 827 C C . ALA A 1 99 ? -6.613 3.195 -3.254 1 97.69 99 ALA A C 1
ATOM 829 O O . ALA A 1 99 ? -5.395 3.197 -3.084 1 97.69 99 ALA A O 1
ATOM 830 N N . GLN A 1 100 ? -7.184 3.664 -4.328 1 98.25 100 GLN A N 1
ATOM 831 C CA . GLN A 1 100 ? -6.402 4.266 -5.402 1 98.25 100 GLN A CA 1
ATOM 832 C C . GLN A 1 100 ? -5.684 5.523 -4.926 1 98.25 100 GLN A C 1
ATOM 834 O O . GLN A 1 100 ? -4.488 5.695 -5.172 1 98.25 100 GLN A O 1
ATOM 839 N N . LEU A 1 101 ? -6.379 6.391 -4.23 1 98.56 101 LEU A N 1
ATOM 840 C CA . LEU A 1 101 ? -5.805 7.633 -3.717 1 98.56 101 LEU A CA 1
ATOM 841 C C . LEU A 1 101 ? -4.672 7.34 -2.736 1 98.56 101 LEU A C 1
ATOM 843 O O . LEU A 1 101 ? -3.639 8.008 -2.76 1 98.56 101 LEU A O 1
ATOM 847 N N . ILE A 1 102 ? -4.887 6.332 -1.9 1 98.25 102 ILE A N 1
ATOM 848 C CA . ILE A 1 102 ? -3.846 5.918 -0.965 1 98.25 102 ILE A CA 1
ATOM 849 C C . ILE A 1 102 ? -2.631 5.406 -1.736 1 98.25 102 ILE A C 1
ATOM 851 O O . ILE A 1 102 ? -1.492 5.762 -1.423 1 98.25 102 ILE A O 1
ATOM 855 N N . GLY A 1 103 ? -2.908 4.605 -2.732 1 97.38 103 GLY A N 1
ATOM 856 C CA . GLY A 1 103 ? -1.829 4.09 -3.561 1 97.38 103 GLY A CA 1
ATOM 857 C C . GLY A 1 103 ? -1.019 5.184 -4.23 1 97.38 103 GLY A C 1
ATOM 858 O O . GLY A 1 103 ? 0.213 5.148 -4.215 1 97.38 103 GLY A O 1
ATOM 859 N N . VAL A 1 104 ? -1.642 6.156 -4.797 1 97.81 104 VAL A N 1
ATOM 860 C CA . VAL A 1 104 ? -0.977 7.266 -5.473 1 97.81 104 VAL A CA 1
ATOM 861 C C . VAL A 1 104 ? -0.164 8.07 -4.461 1 97.81 104 VAL A C 1
ATOM 863 O O . VAL A 1 104 ? 0.964 8.484 -4.746 1 97.81 104 VAL A O 1
ATOM 866 N N . THR A 1 105 ? -0.704 8.305 -3.299 1 98.06 105 THR A N 1
ATOM 867 C CA . THR A 1 105 ? 0.021 9.031 -2.262 1 98.06 105 THR A CA 1
ATOM 868 C C . THR A 1 105 ? 1.252 8.25 -1.812 1 98.06 105 THR A C 1
ATOM 870 O O . THR A 1 105 ? 2.309 8.836 -1.562 1 98.06 105 THR A O 1
ATOM 873 N N . ARG A 1 106 ? 1.068 6.957 -1.727 1 95.69 106 ARG A N 1
ATOM 874 C CA . ARG A 1 106 ? 2.193 6.109 -1.344 1 95.69 106 ARG A CA 1
ATOM 875 C C . ARG A 1 106 ? 3.311 6.184 -2.379 1 95.69 106 ARG A C 1
ATOM 877 O O . ARG A 1 106 ? 4.492 6.102 -2.033 1 95.69 106 ARG A O 1
ATOM 884 N N . ASP A 1 107 ? 2.965 6.422 -3.625 1 94.81 107 ASP A N 1
ATOM 885 C CA . ASP A 1 107 ? 3.975 6.602 -4.664 1 94.81 107 ASP A CA 1
ATOM 886 C C . ASP A 1 107 ? 4.801 7.863 -4.414 1 94.81 107 ASP A C 1
ATOM 888 O O . ASP A 1 107 ? 5.988 7.91 -4.742 1 94.81 107 ASP A O 1
ATOM 892 N N . ILE A 1 108 ? 4.195 8.891 -3.832 1 96.44 108 ILE A N 1
ATOM 893 C CA . ILE A 1 108 ? 4.953 10.062 -3.41 1 96.44 108 ILE A CA 1
ATOM 894 C C . ILE A 1 108 ? 5.945 9.672 -2.32 1 96.44 108 ILE A C 1
ATOM 896 O O . ILE A 1 108 ? 7.141 9.953 -2.43 1 96.44 108 ILE A O 1
ATOM 900 N N . PHE A 1 109 ? 5.465 8.914 -1.331 1 94.25 109 PHE A N 1
ATOM 901 C CA . PHE A 1 109 ? 6.289 8.547 -0.187 1 94.25 109 PHE A CA 1
ATOM 902 C C . PHE A 1 109 ? 7.477 7.699 -0.626 1 94.25 109 PHE A C 1
ATOM 904 O O . PHE A 1 109 ? 8.57 7.82 -0.076 1 94.25 109 PHE A O 1
ATOM 911 N N . GLN A 1 110 ? 7.25 6.867 -1.56 1 90.75 110 GLN A N 1
ATOM 912 C CA . GLN A 1 110 ? 8.312 6.008 -2.066 1 90.75 110 GLN A CA 1
ATOM 913 C C . GLN A 1 110 ? 9.477 6.832 -2.6 1 90.75 110 GLN A C 1
ATOM 915 O O . GLN A 1 110 ? 10.625 6.387 -2.566 1 90.75 110 GLN A O 1
ATOM 920 N N . GLN A 1 111 ? 9.188 8.023 -2.988 1 90.19 111 GLN A N 1
ATOM 921 C CA . GLN A 1 111 ? 10.234 8.867 -3.551 1 90.19 111 GLN A CA 1
ATOM 922 C C . GLN A 1 111 ? 10.945 9.664 -2.459 1 90.19 111 GLN A C 1
ATOM 924 O O . GLN A 1 111 ? 12.133 9.969 -2.576 1 90.19 111 GLN A O 1
ATOM 929 N N . ILE A 1 112 ? 10.242 9.969 -1.391 1 88.62 112 ILE A N 1
ATOM 930 C CA . ILE A 1 112 ? 10.781 11.094 -0.637 1 88.62 112 ILE A CA 1
ATOM 931 C C . ILE A 1 112 ? 11.117 10.656 0.784 1 88.62 112 ILE A C 1
ATOM 933 O O . ILE A 1 112 ? 11.906 11.305 1.473 1 88.62 112 ILE A O 1
ATOM 937 N N . VAL A 1 113 ? 10.547 9.539 1.252 1 80.25 113 VAL A N 1
ATOM 938 C CA . VAL A 1 113 ? 10.672 9.227 2.672 1 80.25 113 VAL A CA 1
ATOM 939 C C . VAL A 1 113 ? 12.086 8.711 2.959 1 80.25 113 VAL A C 1
ATOM 941 O O . VAL A 1 113 ? 12.719 9.133 3.928 1 80.25 113 VAL A O 1
ATOM 944 N N . HIS A 1 114 ? 12.617 7.852 2.055 1 75.25 114 HIS A N 1
ATOM 945 C CA . HIS A 1 114 ? 13.891 7.203 2.334 1 75.25 114 HIS A CA 1
ATOM 946 C C . HIS A 1 114 ? 15.047 8.188 2.195 1 75.25 114 HIS A C 1
ATOM 948 O O . HIS A 1 114 ? 16.109 8 2.807 1 75.25 114 HIS A O 1
ATOM 954 N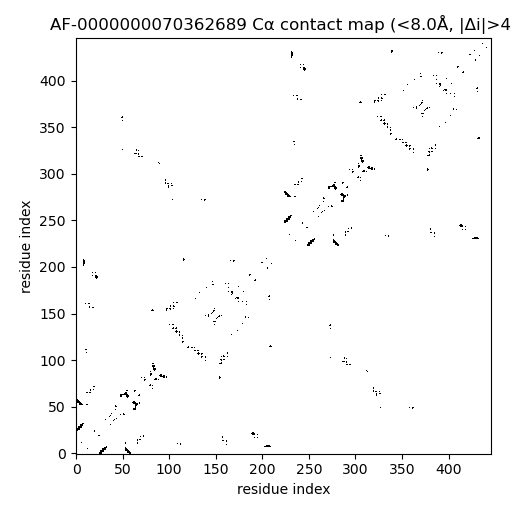 N . ILE A 1 115 ? 14.859 9.258 1.519 1 78.81 115 ILE A N 1
ATOM 955 C CA . ILE A 1 115 ? 15.961 10.172 1.275 1 78.81 115 ILE A CA 1
ATOM 956 C C . ILE A 1 115 ? 16.25 10.984 2.539 1 78.81 115 ILE A C 1
ATOM 958 O O . ILE A 1 115 ? 17.328 11.562 2.684 1 78.81 115 ILE A O 1
ATOM 962 N N . CYS A 1 116 ? 15.305 10.945 3.422 1 74.62 116 CYS A N 1
ATOM 963 C CA . CYS A 1 116 ? 15.445 11.75 4.633 1 74.62 116 CYS A CA 1
ATOM 964 C C . CYS A 1 116 ? 16.516 11.164 5.547 1 74.62 116 CYS A C 1
ATOM 966 O O . CYS A 1 116 ? 17.047 11.859 6.418 1 74.62 116 CYS A O 1
ATOM 968 N N . PHE A 1 117 ? 16.906 9.945 5.289 1 72.31 117 PHE A N 1
ATOM 969 C CA . PHE A 1 117 ? 17.922 9.289 6.113 1 72.31 117 PHE A CA 1
ATOM 970 C C . PHE A 1 117 ? 19.219 9.125 5.352 1 72.31 117 PHE A C 1
ATOM 972 O O . PHE A 1 117 ? 20.203 8.602 5.887 1 72.31 117 PHE A O 1
ATOM 979 N N . SER A 1 118 ? 19.172 9.672 4.184 1 78.19 118 SER A N 1
ATOM 980 C CA . SER A 1 118 ? 20.359 9.531 3.352 1 78.19 118 SER A CA 1
ATOM 981 C C . SER A 1 118 ? 21.422 10.555 3.734 1 78.19 118 SER A C 1
ATOM 983 O O . SER A 1 118 ? 21.125 11.742 3.912 1 78.19 118 SER A O 1
ATOM 985 N N . PRO A 1 119 ? 22.641 10.094 3.775 1 79.19 119 PRO A N 1
ATOM 986 C CA . PRO A 1 119 ? 23.734 11.055 3.982 1 79.19 119 PRO A CA 1
ATOM 987 C C . PRO A 1 119 ? 23.875 12.031 2.82 1 79.19 119 PRO A C 1
ATOM 989 O O . PRO A 1 119 ? 24.5 13.086 2.973 1 79.19 119 PRO A O 1
ATOM 992 N N . GLN A 1 120 ? 23.359 11.727 1.717 1 84.62 120 GLN A N 1
ATOM 993 C CA . GLN A 1 120 ? 23.422 12.586 0.54 1 84.62 120 GLN A CA 1
ATOM 994 C C . GLN A 1 120 ? 22.125 13.359 0.34 1 84.62 120 GLN A C 1
ATOM 996 O O . GLN A 1 120 ? 21.797 13.742 -0.782 1 84.62 120 GLN A O 1
ATOM 1001 N N . PHE A 1 121 ? 21.422 13.555 1.367 1 85.19 121 PHE A N 1
ATOM 1002 C CA . PHE A 1 121 ? 20.094 14.148 1.347 1 85.19 121 PHE A CA 1
ATOM 1003 C C . PHE A 1 121 ? 20.078 15.422 0.508 1 85.19 121 PHE A C 1
ATOM 1005 O O . PHE A 1 121 ? 19.297 15.547 -0.431 1 85.19 121 PHE A O 1
ATOM 1012 N N . ASP A 1 122 ? 20.984 16.359 0.723 1 84.38 122 ASP A N 1
ATOM 1013 C CA . ASP A 1 122 ? 20.984 17.656 0.071 1 84.38 122 ASP A CA 1
ATOM 1014 C C . ASP A 1 122 ? 21.203 17.516 -1.434 1 84.38 122 ASP A C 1
ATOM 1016 O O . ASP A 1 122 ? 20.672 18.312 -2.217 1 84.38 122 ASP A O 1
ATOM 1020 N N . LYS A 1 123 ? 21.922 16.469 -1.733 1 87.62 123 LYS A N 1
ATOM 1021 C CA . LYS A 1 123 ? 22.266 16.281 -3.141 1 87.62 123 LYS A CA 1
ATOM 1022 C C . LYS A 1 123 ? 21.109 15.641 -3.902 1 87.62 123 LYS A C 1
ATOM 1024 O O . LYS A 1 123 ? 20.922 15.891 -5.094 1 87.62 123 LYS A O 1
ATOM 1029 N N . ILE A 1 124 ? 20.266 14.906 -3.205 1 89.38 124 ILE A N 1
ATOM 1030 C CA . ILE A 1 124 ? 19.344 14.062 -3.949 1 89.38 124 ILE A CA 1
ATOM 1031 C C . ILE A 1 124 ? 17.906 14.523 -3.693 1 89.38 124 ILE A C 1
ATOM 1033 O O . ILE A 1 124 ? 16.984 14.102 -4.387 1 89.38 124 ILE A O 1
ATOM 1037 N N . LYS A 1 125 ? 17.719 15.391 -2.768 1 89.38 125 LYS A N 1
ATOM 1038 C CA . LYS A 1 125 ? 16.375 15.75 -2.33 1 89.38 125 LYS A CA 1
ATOM 1039 C C . LYS A 1 125 ? 15.57 16.359 -3.477 1 89.38 125 LYS A C 1
ATOM 1041 O O . LYS A 1 125 ? 14.422 15.969 -3.705 1 89.38 125 LYS A O 1
ATOM 1046 N N . ASP A 1 126 ? 16.141 17.234 -4.234 1 90.62 126 ASP A N 1
ATOM 1047 C CA . ASP A 1 126 ? 15.383 17.922 -5.281 1 90.62 126 ASP A CA 1
ATOM 1048 C C . ASP A 1 126 ? 14.906 16.938 -6.344 1 90.62 126 ASP A C 1
ATOM 1050 O O . ASP A 1 126 ? 13.75 17 -6.773 1 90.62 126 ASP A O 1
ATOM 1054 N N . GLN A 1 127 ? 15.781 16.078 -6.652 1 92.06 127 GLN A N 1
ATOM 1055 C CA . GLN A 1 127 ? 15.414 15.078 -7.648 1 92.06 127 GLN A CA 1
ATOM 1056 C C . GLN A 1 127 ? 14.297 14.172 -7.133 1 92.06 127 GLN A C 1
ATOM 1058 O O . GLN A 1 127 ? 13.383 13.82 -7.879 1 92.06 127 GLN A O 1
ATOM 1063 N N . ALA A 1 128 ? 14.352 13.797 -5.941 1 92.25 128 ALA A N 1
ATOM 1064 C CA . ALA A 1 128 ? 13.344 12.93 -5.336 1 92.25 128 ALA A CA 1
ATOM 1065 C C . ALA A 1 128 ? 11.984 13.617 -5.309 1 92.25 128 ALA A C 1
ATOM 1067 O O . ALA A 1 128 ? 10.969 13.016 -5.695 1 92.25 128 ALA A O 1
ATOM 1068 N N . PHE A 1 129 ? 11.953 14.867 -4.879 1 94.06 129 PHE A N 1
ATOM 1069 C CA . PHE A 1 129 ? 10.695 15.594 -4.789 1 94.06 129 PHE A CA 1
ATOM 1070 C C . PHE A 1 129 ? 10.141 15.891 -6.176 1 94.06 129 PHE A C 1
ATOM 1072 O O . PHE A 1 129 ? 8.922 15.914 -6.367 1 94.06 129 PHE A O 1
ATOM 1079 N N . GLU A 1 130 ? 11.008 16 -7.145 1 93.69 130 GLU A N 1
ATOM 1080 C CA . GLU A 1 130 ? 10.562 16.188 -8.523 1 93.69 130 GLU A CA 1
ATOM 1081 C C . GLU A 1 130 ? 9.906 14.922 -9.062 1 93.69 130 GLU A C 1
ATOM 1083 O O . GLU A 1 130 ? 8.898 14.992 -9.773 1 93.69 130 GLU A O 1
ATOM 1088 N N . LYS A 1 131 ? 10.453 13.828 -8.703 1 92.44 131 LYS A N 1
ATOM 1089 C CA . LYS A 1 131 ? 9.844 12.562 -9.102 1 92.44 131 LYS A CA 1
ATOM 1090 C C . LYS A 1 131 ? 8.469 12.391 -8.461 1 92.44 131 LYS A C 1
ATOM 1092 O O . LYS A 1 131 ? 7.543 11.883 -9.094 1 92.44 131 LYS A O 1
ATOM 1097 N N . GLY A 1 132 ? 8.383 12.828 -7.262 1 95.75 132 GLY A N 1
ATOM 1098 C CA . GLY A 1 132 ? 7.113 12.766 -6.559 1 95.75 132 GLY A CA 1
ATOM 1099 C C . GLY A 1 132 ? 6.098 13.773 -7.066 1 95.75 132 GLY A C 1
ATOM 1100 O O . GLY A 1 132 ? 4.895 13.602 -6.867 1 95.75 132 GLY A O 1
ATOM 1101 N N . GLN A 1 133 ? 6.566 14.773 -7.746 1 96.19 133 GLN A N 1
ATOM 1102 C CA . GLN A 1 133 ? 5.738 15.906 -8.164 1 96.19 133 GLN A CA 1
ATOM 1103 C C . GLN A 1 133 ? 4.648 15.461 -9.133 1 96.19 133 GLN A C 1
ATOM 1105 O O . GLN A 1 133 ? 3.545 16.016 -9.125 1 96.19 133 GLN A O 1
ATOM 1110 N N . ILE A 1 134 ? 4.953 14.477 -9.93 1 94.31 134 ILE A N 1
ATOM 1111 C CA . ILE A 1 134 ? 3.975 13.984 -10.891 1 94.31 134 ILE A CA 1
ATOM 1112 C C . ILE A 1 134 ? 2.73 13.492 -10.156 1 94.31 134 ILE A C 1
ATOM 1114 O O . ILE A 1 134 ? 1.605 13.812 -10.539 1 94.31 134 ILE A O 1
ATOM 1118 N N . PHE A 1 135 ? 2.932 12.789 -9.117 1 97.25 135 PHE A N 1
ATOM 1119 C CA . PHE A 1 135 ? 1.824 12.258 -8.328 1 97.25 135 PHE A CA 1
ATOM 1120 C C . PHE A 1 135 ? 1.133 13.367 -7.551 1 97.25 135 PHE A C 1
ATOM 1122 O O . PHE A 1 135 ? -0.095 13.391 -7.445 1 97.25 135 PHE A O 1
ATOM 1129 N N . LEU A 1 136 ? 1.93 14.289 -7.012 1 98.06 136 LEU A N 1
ATOM 1130 C CA . LEU A 1 136 ? 1.357 15.43 -6.301 1 98.06 136 LEU A CA 1
ATOM 1131 C C . LEU A 1 136 ? 0.441 16.234 -7.219 1 98.06 136 LEU A C 1
ATOM 1133 O O . LEU A 1 136 ? -0.66 16.609 -6.82 1 98.06 136 LEU A O 1
ATOM 1137 N N . ASN A 1 137 ? 0.904 16.438 -8.43 1 96.94 137 ASN A N 1
ATOM 1138 C CA . ASN A 1 137 ? 0.1 17.188 -9.391 1 96.94 137 ASN A CA 1
ATOM 1139 C C . ASN A 1 137 ? -1.214 16.469 -9.695 1 96.94 137 ASN A C 1
ATOM 1141 O O . ASN A 1 137 ? -2.266 17.109 -9.789 1 96.94 137 ASN A O 1
ATOM 1145 N N . GLN A 1 138 ? -1.15 15.203 -9.859 1 97 138 GLN A N 1
ATOM 1146 C CA . GLN A 1 138 ? -2.35 14.414 -10.117 1 97 138 GLN A CA 1
ATOM 1147 C C . GLN A 1 138 ? -3.352 14.531 -8.977 1 97 138 GLN A C 1
ATOM 1149 O O . GLN A 1 138 ? -4.543 14.742 -9.203 1 97 138 GLN A O 1
ATOM 1154 N N . LEU A 1 139 ? -2.863 14.422 -7.777 1 98.44 139 LEU A N 1
ATOM 1155 C CA . LEU A 1 139 ? -3.727 14.516 -6.605 1 98.44 139 LEU A CA 1
ATOM 1156 C C . LEU A 1 139 ? -4.297 15.93 -6.469 1 98.44 139 LEU A C 1
ATOM 1158 O O . LEU A 1 139 ? -5.453 16.094 -6.074 1 98.44 139 LEU A O 1
ATOM 1162 N N . THR A 1 140 ? -3.451 16.875 -6.809 1 98.06 140 THR A N 1
ATOM 1163 C CA . THR A 1 140 ? -3.889 18.266 -6.754 1 98.06 140 THR A CA 1
ATOM 1164 C C . THR A 1 140 ? -5.008 18.531 -7.762 1 98.06 140 THR A C 1
ATOM 1166 O O . THR A 1 140 ? -6.027 19.125 -7.43 1 98.06 140 THR A O 1
ATOM 1169 N N . ASP A 1 141 ? -4.809 18.031 -8.969 1 97.19 141 ASP A N 1
ATOM 1170 C CA . ASP A 1 141 ? -5.84 18.156 -10 1 97.19 141 ASP A CA 1
ATOM 1171 C C . ASP A 1 141 ? -7.129 17.453 -9.57 1 97.19 141 ASP A C 1
ATOM 1173 O O . ASP A 1 141 ? -8.227 17.984 -9.773 1 97.19 141 ASP A O 1
ATOM 1177 N N . PHE A 1 142 ? -7.012 16.359 -9.016 1 98.06 142 PHE A N 1
ATOM 1178 C CA . PHE A 1 142 ? -8.164 15.602 -8.555 1 98.06 142 PHE A CA 1
ATOM 1179 C C . PHE A 1 142 ? -8.883 16.328 -7.426 1 98.06 142 PHE A C 1
ATOM 1181 O O . PHE A 1 142 ? -10.117 16.312 -7.359 1 98.06 142 PHE A O 1
ATOM 1188 N N . LEU A 1 143 ? -8.156 16.875 -6.504 1 98.25 143 LEU A N 1
ATOM 1189 C CA . LEU A 1 143 ? -8.711 17.641 -5.387 1 98.25 143 LEU A CA 1
ATOM 1190 C C . LEU A 1 143 ? -9.586 18.781 -5.883 1 98.25 143 LEU A C 1
ATOM 1192 O O . LEU A 1 143 ? -10.703 18.969 -5.383 1 98.25 143 LEU A O 1
ATOM 1196 N N . GLY A 1 144 ? -9.055 19.516 -6.855 1 97.81 144 GLY A N 1
ATOM 1197 C CA . GLY A 1 144 ? -9.812 20.656 -7.336 1 97.81 144 GLY A CA 1
ATOM 1198 C C . GLY A 1 144 ? -10.227 21.609 -6.227 1 97.81 144 GLY A C 1
ATOM 1199 O O . GLY A 1 144 ? -9.398 22.031 -5.418 1 97.81 144 GLY A O 1
ATOM 1200 N N . ASP A 1 145 ? -11.547 21.859 -6.191 1 97.5 145 ASP A N 1
ATOM 1201 C CA . ASP A 1 145 ? -12.047 22.797 -5.188 1 97.5 145 ASP A CA 1
ATOM 1202 C C . ASP A 1 145 ? -12.734 22.047 -4.039 1 97.5 145 ASP A C 1
ATOM 1204 O O . ASP A 1 145 ? -13.391 22.672 -3.201 1 97.5 145 ASP A O 1
ATOM 1208 N N . LYS A 1 146 ? -12.578 20.781 -4.008 1 98.12 146 LYS A N 1
ATOM 1209 C CA . LYS A 1 146 ? -13.227 19.984 -2.977 1 98.12 146 LYS A CA 1
ATOM 1210 C C . LYS A 1 146 ? -12.594 20.234 -1.608 1 98.12 146 LYS A C 1
ATOM 1212 O O . LYS A 1 146 ? -11.414 20.562 -1.516 1 98.12 146 LYS A O 1
ATOM 1217 N N . GLN A 1 147 ? -13.344 20.016 -0.624 1 97.81 147 GLN A N 1
ATOM 1218 C CA . GLN A 1 147 ? -12.852 20.188 0.738 1 97.81 147 GLN A CA 1
ATOM 1219 C C . GLN A 1 147 ? -11.805 19.125 1.086 1 97.81 147 GLN A C 1
ATOM 1221 O O . GLN A 1 147 ? -10.828 19.422 1.772 1 97.81 147 GLN A O 1
ATOM 1226 N N . PHE A 1 148 ? -12.086 17.953 0.696 1 98.5 148 PHE A N 1
ATOM 1227 C CA . PHE A 1 148 ? -11.195 16.797 0.813 1 98.5 148 PHE A CA 1
ATOM 1228 C C . PHE A 1 148 ? -11.062 16.078 -0.521 1 98.5 148 PHE A C 1
ATOM 1230 O O . PHE A 1 148 ? -11.734 16.438 -1.493 1 98.5 148 PHE A O 1
ATOM 1237 N N . LEU A 1 149 ? -10.211 15.117 -0.621 1 98.38 149 LEU A N 1
ATOM 1238 C CA . LEU A 1 149 ? -9.922 14.484 -1.901 1 98.38 149 LEU A CA 1
ATOM 1239 C C . LEU A 1 149 ? -11.195 13.977 -2.559 1 98.38 149 LEU A C 1
ATOM 1241 O O . LEU A 1 149 ? -11.414 14.18 -3.754 1 98.38 149 LEU A O 1
ATOM 1245 N N . LEU A 1 150 ? -12.133 13.414 -1.77 1 97.44 150 LEU A N 1
ATOM 1246 C CA . LEU A 1 150 ? -13.367 12.867 -2.328 1 97.44 150 LEU A CA 1
ATOM 1247 C C . LEU A 1 150 ? -14.547 13.789 -2.055 1 97.44 150 LEU A C 1
ATOM 1249 O O . LEU A 1 150 ? -15.703 13.398 -2.221 1 97.44 150 LEU A O 1
ATOM 1253 N N . GLY A 1 151 ? -14.266 14.945 -1.632 1 97.25 151 GLY A N 1
ATOM 1254 C CA . GLY A 1 151 ? -15.32 15.836 -1.189 1 97.25 151 GLY A CA 1
ATOM 1255 C C . GLY A 1 151 ? -15.703 15.641 0.267 1 97.25 151 GLY A C 1
ATOM 1256 O O . GLY A 1 151 ? -16.297 16.531 0.884 1 97.25 151 GLY A O 1
ATOM 1257 N N . HIS A 1 152 ? -15.422 14.5 0.77 1 96.25 152 HIS A N 1
ATOM 1258 C CA . HIS A 1 152 ? -15.562 14.156 2.18 1 96.25 152 HIS A CA 1
ATOM 1259 C C . HIS A 1 152 ? -14.305 13.492 2.719 1 96.25 152 HIS A C 1
ATOM 1261 O O . HIS A 1 152 ? -13.477 13 1.945 1 96.25 152 HIS A O 1
ATOM 1267 N N . LEU A 1 153 ? -14.18 13.508 4.031 1 98.12 153 LEU A N 1
ATOM 1268 C CA . LEU A 1 153 ? -12.984 12.992 4.688 1 98.12 153 LEU A CA 1
ATOM 1269 C C . LEU A 1 153 ? -12.875 11.484 4.5 1 98.12 153 LEU A C 1
ATOM 1271 O O . LEU A 1 153 ? -13.867 10.758 4.633 1 98.12 153 LEU A O 1
ATOM 1275 N N . SER A 1 154 ? -11.734 11.016 4.145 1 98.38 154 SER A N 1
ATOM 1276 C CA . SER A 1 154 ? -11.406 9.594 4.066 1 98.38 154 SER A CA 1
ATOM 1277 C C . SER A 1 154 ? -9.984 9.328 4.57 1 98.38 154 SER A C 1
ATOM 1279 O O . SER A 1 154 ? -9.234 10.266 4.84 1 98.38 154 SER A O 1
ATOM 1281 N N . LEU A 1 155 ? -9.625 8.07 4.715 1 98.56 155 LEU A N 1
ATOM 1282 C CA . LEU A 1 155 ? -8.289 7.70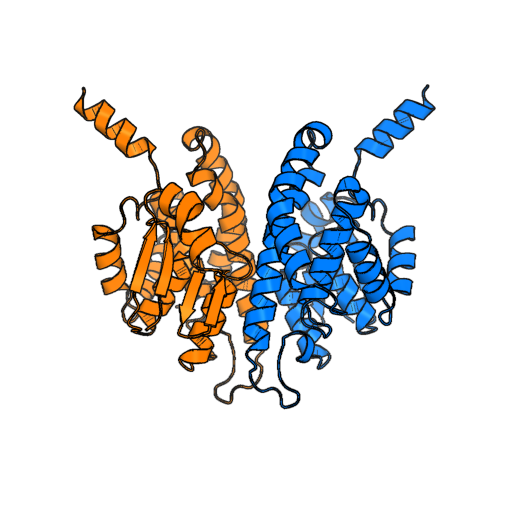3 5.148 1 98.56 155 LEU A CA 1
ATOM 1283 C C . LEU A 1 155 ? -7.23 8.297 4.223 1 98.56 155 LEU A C 1
ATOM 1285 O O . LEU A 1 155 ? -6.137 8.648 4.664 1 98.56 155 LEU A O 1
ATOM 1289 N N . ALA A 1 156 ? -7.527 8.469 2.945 1 98.69 156 ALA A N 1
ATOM 1290 C CA . ALA A 1 156 ? -6.586 9.008 1.968 1 98.69 156 ALA A CA 1
ATOM 1291 C C . ALA A 1 156 ? -6.152 10.422 2.348 1 98.69 156 ALA A C 1
ATOM 1293 O O . ALA A 1 156 ? -5.023 10.828 2.059 1 98.69 156 ALA A O 1
ATOM 1294 N N . ASP A 1 157 ? -6.984 11.156 2.959 1 98.88 157 ASP A N 1
ATOM 1295 C CA . ASP A 1 157 ? -6.68 12.539 3.32 1 98.88 157 ASP A CA 1
ATOM 1296 C C . ASP A 1 157 ? -5.613 12.594 4.414 1 98.88 157 ASP A C 1
ATOM 1298 O O . ASP A 1 157 ? -4.824 13.539 4.465 1 98.88 157 ASP A O 1
ATOM 1302 N N . PHE A 1 158 ? -5.566 11.602 5.293 1 98.75 158 PHE A N 1
ATOM 1303 C CA . PHE A 1 158 ? -4.555 11.555 6.34 1 98.75 158 PHE A CA 1
ATOM 1304 C C . PHE A 1 158 ? -3.166 11.367 5.742 1 98.75 158 PHE A C 1
ATOM 1306 O O . PHE A 1 158 ? -2.199 11.977 6.203 1 98.75 158 PHE A O 1
ATOM 1313 N N . LEU A 1 159 ? -3.098 10.57 4.742 1 98.44 159 LEU A N 1
ATOM 1314 C CA . LEU A 1 159 ? -1.824 10.344 4.066 1 98.44 159 LEU A CA 1
ATOM 1315 C C . LEU A 1 159 ? -1.446 11.547 3.205 1 98.44 159 LEU A C 1
ATOM 1317 O O . LEU A 1 159 ? -0.284 11.961 3.184 1 98.44 159 LEU A O 1
ATOM 1321 N N . PHE A 1 160 ? -2.455 12.078 2.521 1 98.75 160 PHE A N 1
ATOM 1322 C CA . PHE A 1 160 ? -2.18 13.188 1.618 1 98.75 160 PHE A CA 1
ATOM 1323 C C . PHE A 1 160 ? -1.7 14.414 2.393 1 98.75 160 PHE A C 1
ATOM 1325 O O . PHE A 1 160 ? -0.766 15.094 1.97 1 98.75 160 PHE A O 1
ATOM 1332 N N . TYR A 1 161 ? -2.283 14.656 3.514 1 98.38 161 TYR A N 1
ATOM 1333 C CA . TYR A 1 161 ? -1.821 15.75 4.367 1 98.38 161 TYR A CA 1
ATOM 1334 C C . TYR A 1 161 ? -0.357 15.562 4.742 1 98.38 161 TYR A C 1
ATOM 1336 O O . TYR A 1 161 ? 0.422 16.516 4.723 1 98.38 161 TYR A O 1
ATOM 1344 N N . GLU A 1 162 ? -0.015 14.336 5.105 1 96.38 162 GLU A N 1
ATOM 1345 C CA . GLU A 1 162 ? 1.372 14.078 5.477 1 96.38 162 GLU A CA 1
ATOM 1346 C C . GLU A 1 162 ? 2.311 14.312 4.297 1 96.38 162 GLU A C 1
ATOM 1348 O O . GLU A 1 162 ? 3.391 14.883 4.461 1 96.38 162 GLU A O 1
ATOM 1353 N N . ALA A 1 163 ? 1.922 13.891 3.127 1 96.69 163 ALA A N 1
ATOM 1354 C CA . ALA A 1 163 ? 2.73 14.133 1.938 1 96.69 163 ALA A CA 1
ATOM 1355 C C . ALA A 1 163 ? 2.939 15.633 1.72 1 96.69 163 ALA A C 1
ATOM 1357 O O . ALA A 1 163 ? 4.059 16.078 1.455 1 96.69 163 ALA A O 1
ATOM 1358 N N . LEU A 1 164 ? 1.865 16.375 1.863 1 97.19 164 LEU A N 1
ATOM 1359 C CA . LEU A 1 164 ? 1.949 17.828 1.689 1 97.19 164 LEU A CA 1
ATOM 1360 C C . LEU A 1 164 ? 2.867 18.453 2.738 1 97.19 164 LEU A C 1
ATOM 1362 O O . LEU A 1 164 ? 3.592 19.406 2.447 1 97.19 164 LEU A O 1
ATOM 1366 N N . THR A 1 165 ? 2.814 17.90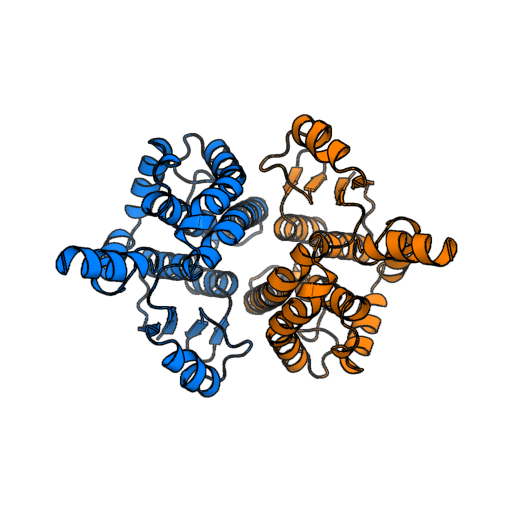6 3.902 1 94.5 165 THR A N 1
ATOM 1367 C CA . THR A 1 165 ? 3.678 18.406 4.965 1 94.5 165 THR A CA 1
ATOM 1368 C C . THR A 1 165 ? 5.148 18.219 4.605 1 94.5 165 THR A C 1
ATOM 1370 O O . THR A 1 165 ? 5.969 19.109 4.812 1 94.5 165 THR A O 1
ATOM 1373 N N . TYR A 1 166 ? 5.508 17.078 4.047 1 92.88 166 TYR A N 1
ATOM 1374 C CA . TYR A 1 166 ? 6.871 16.844 3.582 1 92.88 166 TYR A CA 1
ATOM 1375 C C . TYR A 1 166 ? 7.277 17.891 2.543 1 92.88 166 TYR A C 1
ATOM 1377 O O . TYR A 1 166 ? 8.375 18.438 2.609 1 92.88 166 TYR A O 1
ATOM 1385 N N . TYR A 1 167 ? 6.391 18.109 1.624 1 94.31 167 TYR A N 1
ATOM 1386 C CA . TYR A 1 167 ? 6.691 19.094 0.593 1 94.31 167 TYR A CA 1
ATOM 1387 C C . TYR A 1 167 ? 6.832 20.5 1.194 1 94.31 167 TYR A C 1
ATOM 1389 O O . TYR A 1 167 ? 7.738 21.25 0.833 1 94.31 167 TYR A O 1
ATOM 1397 N N . GLN A 1 168 ? 5.949 20.797 2.064 1 93.56 168 GLN A N 1
ATOM 1398 C CA . GLN A 1 168 ? 5.965 22.109 2.682 1 93.56 168 GLN A CA 1
ATOM 1399 C C . GLN A 1 168 ? 7.285 22.375 3.4 1 93.56 168 GLN A C 1
ATOM 1401 O O . GLN A 1 168 ? 7.84 23.469 3.314 1 93.56 168 GLN A O 1
ATOM 1406 N N . VAL A 1 169 ? 7.832 21.375 3.979 1 88.94 169 VAL A N 1
ATOM 1407 C CA . VAL A 1 169 ? 9.016 21.531 4.824 1 88.94 169 VAL A CA 1
ATOM 1408 C C . VAL A 1 169 ? 10.273 21.391 3.975 1 88.94 169 VAL A C 1
ATOM 1410 O O . VAL A 1 169 ? 11.242 22.141 4.164 1 88.94 169 VAL A O 1
ATOM 1413 N N . LEU A 1 170 ? 10.242 20.547 2.967 1 89.44 170 LEU A N 1
ATOM 1414 C CA . LEU A 1 170 ? 11.508 20.172 2.336 1 89.44 170 LEU A CA 1
ATOM 1415 C C . LEU A 1 170 ? 11.555 20.672 0.894 1 89.44 170 LEU A C 1
ATOM 1417 O O . LEU A 1 170 ? 12.625 20.703 0.282 1 89.44 170 LEU A O 1
ATOM 1421 N N . HIS A 1 171 ? 10.484 21.031 0.375 1 92.25 171 HIS A N 1
ATOM 1422 C CA . HIS A 1 171 ? 10.375 21.484 -1.011 1 92.25 171 HIS A CA 1
ATOM 1423 C C . HIS A 1 171 ? 9.227 22.469 -1.188 1 92.25 171 HIS A C 1
ATOM 1425 O O . HIS A 1 171 ? 8.359 22.266 -2.041 1 92.25 171 HIS A O 1
ATOM 1431 N N . SER A 1 172 ? 9.297 23.562 -0.52 1 93.31 172 SER A N 1
ATOM 1432 C CA . SER A 1 172 ? 8.195 24.516 -0.348 1 93.31 172 SER A CA 1
ATOM 1433 C C . SER A 1 172 ? 7.789 25.141 -1.68 1 93.31 172 SER A C 1
ATOM 1435 O O . SER A 1 172 ? 6.656 25.594 -1.833 1 93.31 172 SER A O 1
ATOM 1437 N N . GLN A 1 173 ? 8.594 25.094 -2.701 1 95.06 173 GLN A N 1
ATOM 1438 C CA . GLN A 1 173 ? 8.281 25.703 -3.994 1 95.06 173 GLN A CA 1
ATOM 1439 C C . GLN A 1 173 ? 7.156 24.953 -4.695 1 95.06 173 GLN A C 1
ATOM 1441 O O . GLN A 1 173 ? 6.535 25.484 -5.621 1 95.06 173 GLN A O 1
ATOM 1446 N N . SER A 1 174 ? 6.879 23.75 -4.258 1 96.38 174 SER A N 1
ATOM 1447 C CA . SER A 1 174 ? 5.84 22.922 -4.879 1 96.38 174 SER A CA 1
ATOM 1448 C C . SER A 1 174 ? 4.484 23.172 -4.223 1 96.38 174 SER A C 1
ATOM 1450 O O . SER A 1 174 ? 3.459 22.688 -4.715 1 96.38 174 SER A O 1
ATOM 1452 N N . ILE A 1 175 ? 4.445 23.891 -3.166 1 97.44 175 ILE A N 1
ATOM 1453 C CA . ILE A 1 175 ? 3.213 24.062 -2.404 1 97.44 175 ILE A CA 1
ATOM 1454 C C . ILE A 1 175 ? 2.475 25.297 -2.908 1 97.44 175 ILE A C 1
ATOM 1456 O O . ILE A 1 175 ? 3.057 26.391 -3.002 1 97.44 175 ILE A O 1
ATOM 1460 N N . THR A 1 176 ? 1.26 25.094 -3.242 1 97.88 176 THR A N 1
ATOM 1461 C CA . THR A 1 176 ? 0.412 26.172 -3.748 1 97.88 176 THR A CA 1
ATOM 1462 C C . THR A 1 176 ? -0.534 26.656 -2.658 1 97.88 176 THR A C 1
ATOM 1464 O O . THR A 1 176 ? -0.612 26.078 -1.578 1 97.88 176 THR A O 1
ATOM 1467 N N . GLN A 1 177 ? -1.262 27.734 -2.982 1 97.75 177 GLN A N 1
ATOM 1468 C CA . GLN A 1 177 ? -2.281 28.25 -2.074 1 97.75 177 GLN A CA 1
ATOM 1469 C C . GLN A 1 177 ? -3.373 27.203 -1.828 1 97.75 177 GLN A C 1
ATOM 1471 O O . GLN A 1 177 ? -3.881 27.078 -0.712 1 97.75 177 GLN A O 1
ATOM 1476 N N . ARG A 1 178 ? -3.738 26.516 -2.832 1 98.06 178 ARG A N 1
ATOM 1477 C CA . ARG A 1 178 ? -4.758 25.469 -2.705 1 98.06 178 ARG A CA 1
ATOM 1478 C C . ARG A 1 178 ? -4.328 24.406 -1.712 1 98.06 178 ARG A C 1
ATOM 1480 O O . ARG A 1 178 ? -5.145 23.906 -0.923 1 98.06 178 ARG A O 1
ATOM 1487 N N . HIS A 1 179 ? -3.025 24.016 -1.793 1 98.5 179 HIS A N 1
ATOM 1488 C CA . HIS A 1 179 ? -2.494 23.047 -0.837 1 98.5 179 HIS A CA 1
ATOM 1489 C C . HIS A 1 179 ? -2.598 23.578 0.591 1 98.5 179 HIS A C 1
ATOM 1491 O O . HIS A 1 179 ? -2.99 22.844 1.499 1 98.5 179 HIS A O 1
ATOM 1497 N N . GLU A 1 180 ? -2.264 24.828 0.75 1 98.06 180 GLU A N 1
ATOM 1498 C CA . GLU A 1 180 ? -2.311 25.438 2.078 1 98.06 180 GLU A CA 1
ATOM 1499 C C . GLU A 1 180 ? -3.732 25.453 2.629 1 98.06 180 GLU A C 1
ATOM 1501 O O . GLU A 1 180 ? -3.949 25.172 3.809 1 98.06 180 GLU A O 1
ATOM 1506 N N . GLU A 1 181 ? -4.668 25.797 1.778 1 98.25 181 GLU A N 1
ATOM 1507 C CA . GLU A 1 181 ? -6.07 25.797 2.18 1 98.25 181 GLU A CA 1
ATOM 1508 C C . GLU A 1 181 ? -6.516 24.391 2.6 1 98.25 181 GLU A C 1
ATOM 1510 O O . GLU A 1 181 ? -7.195 24.234 3.613 1 98.25 181 GLU A O 1
ATOM 1515 N N . TYR A 1 182 ? -6.145 23.453 1.807 1 98.69 182 TYR A N 1
ATOM 1516 C CA . TYR A 1 182 ? -6.453 22.047 2.107 1 98.69 182 TYR A CA 1
ATOM 1517 C C . TYR A 1 182 ? -5.84 21.641 3.438 1 98.69 182 TYR A C 1
ATOM 1519 O O . TYR A 1 182 ? -6.5 20.984 4.258 1 98.69 182 TYR A O 1
ATOM 1527 N N . MET A 1 183 ? -4.57 21.984 3.662 1 98.19 183 MET A N 1
ATOM 1528 C CA . MET A 1 183 ? -3.867 21.625 4.895 1 98.19 183 MET A CA 1
ATOM 1529 C C . MET A 1 183 ? -4.527 22.281 6.102 1 98.19 183 MET A C 1
ATOM 1531 O O . MET A 1 183 ? -4.684 21.656 7.148 1 98.19 183 MET A O 1
ATOM 1535 N N . HIS A 1 184 ? -4.93 23.5 5.949 1 97.94 184 HIS A N 1
ATOM 1536 C CA . HIS A 1 184 ? -5.629 24.188 7.031 1 97.94 184 HIS A CA 1
ATOM 1537 C C . HIS A 1 184 ? -6.949 23.5 7.363 1 97.94 184 HIS A C 1
ATOM 1539 O O . HIS A 1 184 ? -7.309 23.375 8.531 1 97.94 184 HIS A O 1
ATOM 1545 N N . GLN A 1 185 ? -7.641 23.141 6.328 1 98.06 185 GLN A N 1
ATOM 1546 C CA . GLN A 1 185 ? -8.891 22.406 6.523 1 98.06 185 GLN A CA 1
ATOM 1547 C C . GLN A 1 185 ? -8.656 21.125 7.305 1 98.06 185 GLN A C 1
ATOM 1549 O O . GLN A 1 185 ? -9.406 20.797 8.227 1 98.06 185 GLN A O 1
ATOM 1554 N N . PHE A 1 186 ? -7.668 20.375 6.953 1 98.62 186 PHE A N 1
ATOM 1555 C CA . PHE A 1 186 ? -7.344 19.141 7.645 1 98.62 186 PHE A CA 1
ATOM 1556 C C . PHE A 1 186 ? -6.977 19.406 9.102 1 98.62 186 PHE A C 1
ATOM 1558 O O . PHE A 1 186 ? -7.426 18.703 10 1 98.62 186 PHE A O 1
ATOM 1565 N N . GLU A 1 187 ? -6.188 20.438 9.336 1 97.81 187 GLU A N 1
ATOM 1566 C CA . GLU A 1 187 ? -5.707 20.797 10.672 1 97.81 187 GLU A CA 1
ATOM 1567 C C . GLU A 1 187 ? -6.855 21.234 11.57 1 97.81 187 GLU A C 1
ATOM 1569 O O . GLU A 1 187 ? -6.723 21.25 12.797 1 97.81 187 GLU A O 1
ATOM 1574 N N . SER A 1 188 ? -7.941 21.609 10.953 1 97.88 188 SER A N 1
ATOM 1575 C CA . SER A 1 188 ? -9.102 22.078 11.711 1 97.88 188 SER A CA 1
ATOM 1576 C C . SER A 1 188 ? -9.953 20.906 12.18 1 97.88 188 SER A C 1
ATOM 1578 O O . SER A 1 188 ? -10.906 21.094 12.945 1 97.88 188 SER A O 1
ATOM 1580 N N . LEU A 1 189 ? -9.648 19.688 11.742 1 98.31 189 LEU A N 1
ATOM 1581 C CA . LEU A 1 189 ? -10.367 18.5 12.219 1 98.31 189 LEU A CA 1
ATOM 1582 C C . LEU A 1 189 ? -10.219 18.344 13.727 1 98.31 189 LEU A C 1
ATOM 1584 O O . LEU A 1 189 ? -9.203 18.75 14.297 1 98.31 189 LEU A O 1
ATOM 1588 N N . PRO A 1 190 ? -11.195 17.688 14.281 1 97.38 190 PRO A N 1
ATOM 1589 C CA . PRO A 1 190 ? -11.102 17.469 15.727 1 97.38 190 PRO A CA 1
ATOM 1590 C C . PRO A 1 190 ? -9.82 16.75 16.125 1 97.38 190 PRO A C 1
ATOM 1592 O O . PRO A 1 190 ? -9.469 15.719 15.539 1 97.38 190 PRO A O 1
ATOM 1595 N N . GLY A 1 191 ? -9.141 17.328 17.109 1 97.44 191 GLY A N 1
ATOM 1596 C CA . GLY A 1 191 ? -8.008 16.672 17.734 1 97.44 191 GLY A CA 1
ATOM 1597 C C . GLY A 1 191 ? -6.703 16.891 16.984 1 97.44 191 GLY A C 1
ATOM 1598 O O . GLY A 1 191 ? -5.621 16.688 17.547 1 97.44 191 GLY A O 1
ATOM 1599 N N . ILE A 1 192 ? -6.676 17.328 15.742 1 97.5 192 ILE A N 1
ATOM 1600 C CA . ILE A 1 192 ? -5.477 17.375 14.914 1 97.5 192 ILE A CA 1
ATOM 1601 C C . ILE A 1 192 ? -4.578 18.531 15.367 1 97.5 192 ILE A C 1
ATOM 1603 O O . ILE A 1 192 ? -3.371 18.344 15.539 1 97.5 192 ILE A O 1
ATOM 1607 N N . LYS A 1 193 ? -5.18 19.656 15.578 1 94.38 193 LYS A N 1
ATOM 1608 C CA . LYS A 1 193 ? -4.398 20.812 16 1 94.38 193 LYS A CA 1
ATOM 1609 C C . LYS A 1 193 ? -3.717 20.547 17.344 1 94.38 193 LYS A C 1
ATOM 1611 O O . LYS A 1 193 ? -2.543 20.891 17.531 1 94.38 193 LYS A O 1
ATOM 1616 N N . GLN A 1 194 ? -4.48 20.031 18.234 1 94.31 194 GLN A N 1
ATOM 1617 C CA . GLN A 1 194 ? -3.924 19.688 19.547 1 94.31 194 GLN A CA 1
ATOM 1618 C C . GLN A 1 194 ? -2.764 18.703 19.406 1 94.31 194 GLN A C 1
ATOM 1620 O O . GLN A 1 194 ? -1.729 18.859 20.062 1 94.31 194 GLN A O 1
ATOM 1625 N N . TYR A 1 195 ? -2.939 17.75 18.578 1 95.25 195 TYR A N 1
ATOM 1626 C CA . TYR A 1 195 ? -1.894 16.75 18.359 1 95.25 195 TYR A CA 1
ATOM 1627 C C . TYR A 1 195 ? -0.654 17.391 17.75 1 95.25 195 TYR A C 1
ATOM 1629 O O . TYR A 1 195 ? 0.471 17.094 18.156 1 95.25 195 TYR A O 1
ATOM 1637 N N . LEU A 1 196 ? -0.864 18.266 16.75 1 93.25 196 LEU A N 1
ATOM 1638 C CA . LEU A 1 196 ? 0.26 18.906 16.078 1 93.25 196 LEU A CA 1
ATOM 1639 C C . LEU A 1 196 ? 1.048 19.781 17.047 1 93.25 196 LEU A C 1
ATOM 1641 O O . LEU A 1 196 ? 2.279 19.828 16.984 1 93.25 196 LEU A O 1
ATOM 1645 N N . ASN A 1 197 ? 0.37 20.359 17.953 1 90.94 197 ASN A N 1
ATOM 1646 C CA . ASN A 1 197 ? 1.03 21.141 19 1 90.94 197 ASN A CA 1
ATOM 1647 C C . ASN A 1 197 ? 1.855 20.25 19.922 1 90.94 197 ASN A C 1
ATOM 1649 O O . ASN A 1 197 ? 2.99 20.578 20.266 1 90.94 197 ASN A O 1
ATOM 1653 N N . TYR A 1 198 ? 1.244 19.188 20.281 1 88.38 198 TYR A N 1
ATOM 1654 C CA . TYR A 1 198 ? 1.945 18.219 21.109 1 88.38 198 TYR A CA 1
ATOM 1655 C C . TYR A 1 198 ? 3.18 17.688 20.391 1 88.38 198 TYR A C 1
ATOM 1657 O O . TYR A 1 198 ? 4.266 17.625 20.969 1 88.38 198 TYR A O 1
ATOM 1665 N N . ALA A 1 199 ? 3.004 17.312 19.156 1 86.5 199 ALA A N 1
ATOM 1666 C CA . ALA A 1 199 ? 4.078 16.719 18.375 1 86.5 199 ALA A CA 1
ATOM 1667 C C . ALA A 1 199 ? 5.23 17.688 18.172 1 86.5 199 ALA A C 1
ATOM 1669 O O . ALA A 1 199 ? 6.398 17.297 18.188 1 86.5 199 ALA A O 1
ATOM 1670 N N . SER A 1 200 ? 4.941 18.906 17.953 1 83.19 200 SER A N 1
ATOM 1671 C CA . SER A 1 200 ? 5.949 19.938 17.734 1 83.19 200 SER A CA 1
ATOM 1672 C C . SER A 1 200 ? 6.848 20.109 18.953 1 83.19 200 SER A C 1
ATOM 1674 O O . SER A 1 200 ? 8.023 20.453 18.828 1 83.19 200 SER A O 1
ATOM 1676 N N . LYS A 1 201 ? 6.371 19.734 20.062 1 81.5 201 LYS A N 1
ATOM 1677 C CA . LYS A 1 201 ? 7.113 19.922 21.312 1 81.5 201 LYS A CA 1
ATOM 1678 C C . LYS A 1 201 ? 7.855 18.641 21.688 1 81.5 201 LYS A C 1
ATOM 1680 O O . LYS A 1 201 ? 8.906 18.688 22.328 1 81.5 201 LYS A O 1
ATOM 1685 N N . ASN A 1 202 ? 7.305 17.594 21.266 1 78.56 202 ASN A N 1
ATOM 1686 C CA . ASN A 1 202 ? 7.777 16.344 21.859 1 78.56 202 ASN A CA 1
ATOM 1687 C C . ASN A 1 202 ? 8.562 15.508 20.844 1 78.56 202 ASN A C 1
ATOM 1689 O O . ASN A 1 202 ? 9.32 14.617 21.219 1 78.56 202 ASN A O 1
ATOM 1693 N N . PHE A 1 203 ? 8.289 15.719 19.688 1 75.56 203 PHE A N 1
ATOM 1694 C CA . PHE A 1 203 ? 9.008 14.953 18.672 1 75.56 203 PHE A CA 1
ATOM 1695 C C . PHE A 1 203 ? 10.18 15.758 18.125 1 75.56 203 PHE A C 1
ATOM 1697 O O . PHE A 1 203 ? 10.086 16.984 17.969 1 75.56 203 PHE A O 1
ATOM 1704 N N . ASN A 1 204 ? 11.414 15.273 18.5 1 60.19 204 ASN A N 1
ATOM 1705 C CA . ASN A 1 204 ? 12.609 16.031 18.125 1 60.19 204 ASN A CA 1
ATOM 1706 C C . ASN A 1 204 ? 12.438 16.719 16.781 1 60.19 204 ASN A C 1
ATOM 1708 O O . ASN A 1 204 ? 12.734 17.906 16.641 1 60.19 204 ASN A O 1
ATOM 1712 N N . SER A 1 205 ? 12.477 15.898 15.695 1 53.28 205 SER A N 1
ATOM 1713 C CA . SER A 1 205 ? 12.43 16.438 14.344 1 53.28 205 SER A CA 1
ATOM 1714 C C . SER A 1 205 ? 11.086 16.156 13.68 1 53.28 205 SER A C 1
ATOM 1716 O O . SER A 1 205 ? 10.992 15.289 12.805 1 53.28 205 SER A O 1
ATOM 1718 N N . PHE A 1 206 ? 10.148 16.281 14.711 1 51.03 206 PHE A N 1
ATOM 1719 C CA . PHE A 1 206 ? 8.93 16.297 13.906 1 51.03 206 PHE A CA 1
ATOM 1720 C C . PHE A 1 206 ? 9.203 16.828 12.508 1 51.03 206 PHE A C 1
ATOM 1722 O O . PHE A 1 206 ? 8.594 16.375 11.539 1 51.03 206 PHE A O 1
ATOM 1729 N N . LEU A 1 207 ? 9.906 17.984 12.406 1 50.81 207 LEU A N 1
ATOM 1730 C CA . LEU A 1 207 ? 10.406 18.297 11.07 1 50.81 207 LEU A CA 1
ATOM 1731 C C . LEU A 1 207 ? 11.422 17.25 10.617 1 50.81 207 LEU A C 1
ATOM 1733 O O . LEU A 1 207 ? 12.031 16.562 11.445 1 50.81 207 LEU A O 1
ATOM 1737 N N . LEU A 1 208 ? 11.477 16.75 9.328 1 50.41 208 LEU A N 1
ATOM 1738 C CA . LEU A 1 208 ? 12.305 15.734 8.688 1 50.41 208 LEU A CA 1
ATOM 1739 C C . LEU A 1 208 ? 13.672 15.641 9.359 1 50.41 208 LEU A C 1
ATOM 1741 O O . LEU A 1 208 ? 14.18 16.641 9.875 1 50.41 208 LEU A O 1
ATOM 1745 N N . ASN A 1 209 ? 14.008 14.578 10.102 1 44.31 209 ASN A N 1
ATOM 1746 C CA . ASN A 1 209 ? 15.32 14.266 10.648 1 44.31 209 ASN A CA 1
ATOM 1747 C C . ASN A 1 209 ? 16.422 15.062 9.961 1 44.31 209 ASN A C 1
ATOM 1749 O O . ASN A 1 209 ? 17.109 14.547 9.07 1 44.31 209 ASN A O 1
ATOM 1753 N N . LEU A 1 210 ? 16.266 16.156 9.547 1 41.34 210 LEU A N 1
ATOM 1754 C CA . LEU A 1 210 ? 17.375 16.844 8.906 1 41.34 210 LEU A CA 1
ATOM 1755 C C . LEU A 1 210 ? 18.547 16.984 9.859 1 41.34 210 LEU A C 1
ATOM 1757 O O . LEU A 1 210 ? 18.5 17.797 10.797 1 41.34 210 LEU A O 1
ATOM 1761 N N . LYS A 1 211 ? 18.938 15.922 10.469 1 38.97 211 LYS A N 1
ATOM 1762 C CA . LYS A 1 211 ? 20.297 15.984 11.016 1 38.97 211 LYS A CA 1
ATOM 1763 C C . LYS A 1 211 ? 21.047 17.203 10.492 1 38.97 211 LYS A C 1
ATOM 1765 O O . LYS A 1 211 ? 21.891 17.766 11.188 1 38.97 211 LYS A O 1
ATOM 1770 N N . GLN A 1 212 ? 20.922 17.406 9.203 1 38.78 212 GLN A N 1
ATOM 1771 C CA . GLN A 1 212 ? 21.797 18.438 8.672 1 38.78 212 GLN A CA 1
ATOM 1772 C C . GLN A 1 212 ? 21.484 19.797 9.297 1 38.78 212 GLN A C 1
ATOM 1774 O O . GLN A 1 212 ? 22.312 20.719 9.25 1 38.78 212 GLN A O 1
ATOM 1779 N N . GLN A 1 213 ? 20.281 19.938 9.836 1 36.94 213 GLN A N 1
ATOM 1780 C CA . GLN A 1 213 ? 20.25 21.281 10.422 1 36.94 213 GLN A CA 1
ATOM 1781 C C . GLN A 1 213 ? 20.984 21.312 11.758 1 36.94 213 GLN A C 1
ATOM 1783 O O . GLN A 1 213 ? 21.531 22.344 12.141 1 36.94 213 GLN A O 1
ATOM 1788 N N . GLN A 1 214 ? 20.922 20.281 12.578 1 36.44 214 GLN A N 1
ATOM 1789 C CA . GLN A 1 214 ? 21.766 20.438 13.766 1 36.44 214 GLN A CA 1
ATOM 1790 C C . GLN A 1 214 ? 23.234 20.562 13.383 1 36.44 214 GLN A C 1
ATOM 1792 O O . GLN A 1 214 ? 23.969 21.344 13.984 1 36.44 214 GLN A O 1
ATOM 1797 N N . GLN A 1 215 ? 23.719 19.734 12.484 1 36.22 215 GLN A N 1
ATOM 1798 C CA . GLN A 1 215 ? 25.109 20 12.117 1 36.22 215 GLN A CA 1
ATOM 1799 C C . GLN A 1 215 ? 25.25 21.359 11.453 1 36.22 215 GLN A C 1
ATOM 1801 O O . GLN A 1 215 ? 26.25 22.078 11.68 1 36.22 215 GLN A O 1
ATOM 1806 N N . GLN A 1 216 ? 24.297 21.797 10.695 1 35.44 216 GLN A N 1
ATOM 1807 C CA . GLN A 1 216 ? 24.469 23.156 10.172 1 35.44 216 GLN A CA 1
ATOM 1808 C C . GLN A 1 216 ? 24.234 24.203 11.258 1 35.44 216 GLN A C 1
ATOM 1810 O O . GLN A 1 216 ? 24.922 25.234 11.289 1 35.44 216 GLN A O 1
ATOM 1815 N N . GLN A 1 217 ? 23.344 24.031 12.141 1 34.53 217 GLN A N 1
ATOM 1816 C CA . GLN A 1 217 ? 23.281 25.047 13.188 1 34.53 217 GLN A CA 1
ATOM 1817 C C . GLN A 1 217 ? 24.484 24.938 14.125 1 34.53 217 GLN A C 1
ATOM 1819 O O . GLN A 1 217 ? 24.984 25.953 14.602 1 34.53 217 GLN A O 1
ATOM 1824 N N . GLN A 1 218 ? 24.938 23.812 14.461 1 35.09 218 GLN A N 1
ATOM 1825 C CA . GLN A 1 218 ? 26.188 23.828 15.227 1 35.09 218 GLN A CA 1
ATOM 1826 C C . GLN A 1 218 ? 27.328 24.438 14.406 1 35.09 218 GLN A C 1
ATOM 1828 O O . GLN A 1 218 ? 28.172 25.141 14.953 1 35.09 218 GLN A O 1
ATOM 1833 N N . GLN A 1 219 ? 27.359 24.156 13.141 1 34.69 219 GLN A N 1
ATOM 1834 C CA . GLN A 1 219 ? 28.422 24.844 12.414 1 34.69 219 GLN A CA 1
ATOM 1835 C C . GLN A 1 219 ? 28.141 26.344 12.312 1 34.69 219 GLN A C 1
ATOM 1837 O O . GLN A 1 219 ? 29.062 27.156 12.266 1 34.69 219 GLN A O 1
ATOM 1842 N N . LYS A 1 220 ? 26.953 26.844 12.352 1 34.12 220 LYS A N 1
ATOM 1843 C CA . LYS A 1 220 ? 26.797 28.297 12.383 1 34.12 220 LYS A CA 1
ATOM 1844 C C . LYS A 1 220 ? 27.078 28.844 13.781 1 34.12 220 LYS A C 1
ATOM 1846 O O . LYS A 1 220 ? 27.375 30.031 13.938 1 34.12 220 LYS A O 1
ATOM 1851 N N . ILE A 1 221 ? 26.875 28.125 14.781 1 33.22 221 ILE A N 1
ATOM 1852 C CA . ILE A 1 221 ? 27.25 28.672 16.078 1 33.22 221 ILE A CA 1
ATOM 1853 C C . ILE A 1 221 ? 28.766 28.672 16.219 1 33.22 221 ILE A C 1
ATOM 1855 O O . ILE A 1 221 ? 29.328 29.516 16.938 1 33.22 221 ILE A O 1
ATOM 1859 N N . SER A 1 222 ? 29.344 27.703 15.594 1 31.22 222 SER A N 1
ATOM 1860 C CA . SER A 1 222 ? 30.781 27.828 15.781 1 31.22 222 SER A CA 1
ATOM 1861 C C . SER A 1 222 ? 31.375 28.922 14.898 1 31.22 222 SER A C 1
ATOM 1863 O O . SER A 1 222 ? 32.562 29.234 15 1 31.22 222 SER A O 1
ATOM 1865 N N . LEU A 1 223 ? 30.516 29.375 13.953 1 26.14 223 LEU A N 1
ATOM 1866 C CA . LEU A 1 223 ? 31.109 30.594 13.406 1 26.14 223 LEU A CA 1
ATOM 1867 C C . LEU A 1 223 ? 30.625 31.812 14.156 1 26.14 223 LEU A C 1
ATOM 1869 O O . LEU A 1 223 ? 29.469 31.875 14.57 1 26.14 223 LEU A O 1
ATOM 1873 N N . MET B 1 1 ? -16.125 -5.164 -21.875 1 91.75 1 MET B N 1
ATOM 1874 C CA . MET B 1 1 ? -15.039 -6.094 -21.594 1 91.75 1 MET B CA 1
ATOM 1875 C C . MET B 1 1 ? -13.922 -5.402 -20.812 1 91.75 1 MET B C 1
ATOM 1877 O O . MET B 1 1 ? -13.617 -4.238 -21.062 1 91.75 1 MET B O 1
ATOM 1881 N N . ILE B 1 2 ? -13.344 -6.078 -19.828 1 97.44 2 ILE B N 1
ATOM 1882 C CA . ILE B 1 2 ? -12.273 -5.535 -19 1 97.44 2 ILE B CA 1
ATOM 1883 C C . ILE B 1 2 ? -10.984 -5.449 -19.828 1 97.44 2 ILE B C 1
ATOM 1885 O O . ILE B 1 2 ? -10.664 -6.363 -20.594 1 97.44 2 ILE B O 1
ATOM 1889 N N . THR B 1 3 ? -10.305 -4.32 -19.75 1 98.44 3 THR B N 1
ATOM 1890 C CA . THR B 1 3 ? -8.961 -4.16 -20.281 1 98.44 3 THR B CA 1
ATOM 1891 C C . THR B 1 3 ? -7.953 -3.924 -19.156 1 98.44 3 THR B C 1
ATOM 1893 O O . THR B 1 3 ? -8.164 -3.061 -18.297 1 98.44 3 THR B O 1
ATOM 1896 N N . LEU B 1 4 ? -6.953 -4.723 -19.141 1 98.06 4 LEU B N 1
ATOM 1897 C CA . LEU B 1 4 ? -5.832 -4.52 -18.219 1 98.06 4 LEU B CA 1
ATOM 1898 C C . LEU B 1 4 ? -4.598 -4.039 -18.984 1 98.06 4 LEU B C 1
ATOM 1900 O O . LEU B 1 4 ? -4.117 -4.715 -19.891 1 98.06 4 LEU B O 1
ATOM 1904 N N . GLY B 1 5 ? -4.176 -2.846 -18.656 1 97.38 5 GLY B N 1
ATOM 1905 C CA . GLY B 1 5 ? -2.932 -2.336 -19.219 1 97.38 5 GLY B CA 1
ATOM 1906 C C . GLY B 1 5 ? -1.759 -2.465 -18.266 1 97.38 5 GLY B C 1
ATOM 1907 O O . GLY B 1 5 ? -1.852 -2.072 -17.094 1 97.38 5 GLY B O 1
ATOM 1908 N N . TYR B 1 6 ? -0.672 -3.045 -18.734 1 94.88 6 TYR B N 1
ATOM 1909 C CA . TYR B 1 6 ? 0.55 -3.193 -17.953 1 94.88 6 TYR B CA 1
ATOM 1910 C C . TYR B 1 6 ? 1.74 -3.502 -18.859 1 94.88 6 TYR B C 1
ATOM 1912 O O . TYR B 1 6 ? 1.578 -3.713 -20.062 1 94.88 6 TYR B O 1
ATOM 1920 N N . TRP B 1 7 ? 2.93 -3.453 -18.219 1 90 7 TRP B N 1
ATOM 1921 C CA . TRP B 1 7 ? 4.121 -3.848 -18.969 1 90 7 TRP B CA 1
ATOM 1922 C C . TRP B 1 7 ? 4.055 -5.316 -19.375 1 90 7 TRP B C 1
ATOM 1924 O O . TRP B 1 7 ? 3.455 -6.133 -18.672 1 90 7 TRP B O 1
ATOM 1934 N N . GLY B 1 8 ? 4.723 -5.598 -20.469 1 87.31 8 GLY B N 1
ATOM 1935 C CA . GLY B 1 8 ? 4.828 -6.984 -20.891 1 87.31 8 GLY B CA 1
ATOM 1936 C C . GLY B 1 8 ? 5.855 -7.773 -20.109 1 87.31 8 GLY B C 1
ATOM 1937 O O . GLY B 1 8 ? 6.613 -8.555 -20.672 1 87.31 8 GLY B O 1
ATOM 1938 N N . VAL B 1 9 ? 5.996 -7.406 -18.875 1 85.31 9 VAL B N 1
ATOM 1939 C CA . VAL B 1 9 ? 6.887 -8.094 -17.938 1 85.31 9 VAL B CA 1
ATOM 1940 C C . VAL B 1 9 ? 6.191 -8.273 -16.594 1 85.31 9 VAL B C 1
ATOM 1942 O O . VAL B 1 9 ? 5.133 -7.691 -16.344 1 85.31 9 VAL B O 1
ATOM 1945 N N . ARG B 1 10 ? 6.863 -9.094 -15.742 1 87.06 10 ARG B N 1
ATOM 1946 C CA . ARG B 1 10 ? 6.359 -9.242 -14.383 1 87.06 10 ARG B CA 1
ATOM 1947 C C . ARG B 1 10 ? 6.566 -7.965 -13.578 1 87.06 10 ARG B C 1
ATOM 1949 O O . ARG B 1 10 ? 7.301 -7.07 -14 1 87.06 10 ARG B O 1
ATOM 1956 N N . GLY B 1 11 ? 5.895 -7.934 -12.422 1 87.88 11 GLY B N 1
ATOM 1957 C CA . GLY B 1 11 ? 6.008 -6.777 -11.547 1 87.88 11 GLY B CA 1
ATOM 1958 C C . GLY B 1 11 ? 4.797 -6.586 -10.656 1 87.88 11 GLY B C 1
ATOM 1959 O O . GLY B 1 11 ? 4.141 -7.555 -10.266 1 87.88 11 GLY B O 1
ATOM 1960 N N . LEU B 1 12 ? 4.512 -5.32 -10.406 1 87.12 12 LEU B N 1
ATOM 1961 C CA . LEU B 1 12 ? 3.498 -4.965 -9.422 1 87.12 12 LEU B CA 1
ATOM 1962 C C . LEU B 1 12 ? 2.1 -5.27 -9.945 1 87.12 12 LEU B C 1
ATOM 1964 O O . LEU B 1 12 ? 1.169 -5.477 -9.156 1 87.12 12 LEU B O 1
ATOM 1968 N N . GLY B 1 13 ? 1.996 -5.391 -11.234 1 93.25 13 GLY B N 1
ATOM 1969 C CA . GLY B 1 13 ? 0.699 -5.676 -11.82 1 93.25 13 GLY B CA 1
ATOM 1970 C C . GLY B 1 13 ? 0.415 -7.16 -11.953 1 93.25 13 GLY B C 1
ATOM 1971 O O . GLY B 1 13 ? -0.707 -7.559 -12.273 1 93.25 13 GLY B O 1
ATOM 1972 N N . GLU B 1 14 ? 1.384 -7.996 -11.602 1 94.31 14 GLU B N 1
ATOM 1973 C CA . GLU B 1 14 ? 1.272 -9.43 -11.867 1 94.31 14 GLU B CA 1
ATOM 1974 C C . GLU B 1 14 ? 0.205 -10.07 -10.984 1 94.31 14 GLU B C 1
ATOM 1976 O O . GLU B 1 14 ? -0.478 -11 -11.406 1 94.31 14 GLU B O 1
ATOM 1981 N N . SER B 1 15 ? 0.097 -9.641 -9.781 1 96.88 15 SER B N 1
ATOM 1982 C CA . SER B 1 15 ? -0.912 -10.195 -8.891 1 96.88 15 SER B CA 1
ATOM 1983 C C . SER B 1 15 ? -2.316 -9.992 -9.445 1 96.88 15 SER B C 1
ATOM 1985 O O . SER B 1 15 ? -3.201 -10.828 -9.227 1 96.88 15 SER B O 1
ATOM 1987 N N . VAL B 1 16 ? -2.545 -8.898 -10.18 1 98.12 16 VAL B N 1
ATOM 1988 C CA . VAL B 1 16 ? -3.834 -8.633 -10.805 1 98.12 16 VAL B CA 1
ATOM 1989 C C . VAL B 1 16 ? -4.094 -9.664 -11.906 1 98.12 16 VAL B C 1
ATOM 1991 O O . VAL B 1 16 ? -5.207 -10.18 -12.023 1 98.12 16 VAL B O 1
ATOM 1994 N N . ARG B 1 17 ? -3.066 -9.945 -12.633 1 97.06 17 ARG B N 1
ATOM 1995 C CA . ARG B 1 17 ? -3.188 -10.953 -13.68 1 97.06 17 ARG B CA 1
ATOM 1996 C C . ARG B 1 17 ? -3.521 -12.32 -13.086 1 97.06 17 ARG B C 1
ATOM 1998 O O . ARG B 1 17 ? -4.379 -13.031 -13.609 1 97.06 17 ARG B O 1
ATOM 2005 N N . TYR B 1 18 ? -2.834 -12.688 -11.984 1 98 18 TYR B N 1
ATOM 2006 C CA . TYR B 1 18 ? -3.16 -13.922 -11.289 1 98 18 TYR B CA 1
ATOM 2007 C C . TYR B 1 18 ? -4.621 -13.938 -10.852 1 98 18 TYR B C 1
ATOM 2009 O O . TYR B 1 18 ? -5.301 -14.961 -10.977 1 98 18 TYR B O 1
ATOM 2017 N N . LEU B 1 19 ? -5.078 -12.828 -10.305 1 98.56 19 LEU B N 1
ATOM 2018 C CA . LEU B 1 19 ? -6.438 -12.727 -9.789 1 98.56 19 LEU B CA 1
ATOM 2019 C C . LEU B 1 19 ? -7.457 -12.93 -10.906 1 98.56 19 LEU B C 1
ATOM 2021 O O . LEU B 1 19 ? -8.422 -13.68 -10.742 1 98.56 19 LEU B O 1
ATOM 2025 N N . LEU B 1 20 ? -7.23 -12.258 -12.055 1 98.5 20 LEU B N 1
ATOM 2026 C CA . LEU B 1 20 ? -8.117 -12.414 -13.203 1 98.5 20 LEU B CA 1
ATOM 2027 C C . LEU B 1 20 ? -8.133 -13.852 -13.695 1 98.5 20 LEU B C 1
ATOM 2029 O O . LEU B 1 20 ? -9.188 -14.391 -14.031 1 98.5 20 LEU B O 1
ATOM 2033 N N . ALA B 1 21 ? -6.969 -14.469 -13.711 1 98.12 21 ALA B N 1
ATOM 2034 C CA . ALA B 1 21 ? -6.855 -15.867 -14.125 1 98.12 21 ALA B CA 1
ATOM 2035 C C . ALA B 1 21 ? -7.609 -16.781 -13.172 1 98.12 21 ALA B C 1
ATOM 2037 O O . ALA B 1 21 ? -8.383 -17.641 -13.602 1 98.12 21 ALA B O 1
ATOM 2038 N N . TYR B 1 22 ? -7.438 -16.578 -11.906 1 98.56 22 TYR B N 1
ATOM 2039 C CA . TYR B 1 22 ? -8.055 -17.406 -10.867 1 98.56 22 TYR B CA 1
ATOM 2040 C C . TYR B 1 22 ? -9.578 -17.328 -10.953 1 98.56 22 TYR B C 1
ATOM 2042 O O . TYR B 1 22 ? -10.266 -18.328 -10.75 1 98.56 22 TYR B O 1
ATOM 2050 N N . LEU B 1 23 ? -10.039 -16.156 -11.266 1 98.25 23 LEU B N 1
ATOM 2051 C CA . LEU B 1 23 ? -11.477 -15.938 -11.312 1 98.25 23 LEU B CA 1
ATOM 2052 C C . LEU B 1 23 ? -12.031 -16.25 -12.695 1 98.25 23 LEU B C 1
ATOM 2054 O O . LEU B 1 23 ? -13.227 -16.078 -12.945 1 98.25 23 LEU B O 1
ATOM 2058 N N . ASN B 1 24 ? -11.203 -16.672 -13.578 1 97.31 24 ASN B N 1
ATOM 2059 C CA . ASN B 1 24 ? -11.578 -17.047 -14.938 1 97.31 24 ASN B CA 1
ATOM 2060 C C . ASN B 1 24 ? -12.305 -15.906 -15.648 1 97.31 24 ASN B C 1
ATOM 2062 O O . ASN B 1 24 ? -13.375 -16.109 -16.219 1 97.31 24 ASN B O 1
ATOM 2066 N N . VAL B 1 25 ? -11.734 -14.758 -15.57 1 97.56 25 VAL B N 1
ATOM 2067 C CA . VAL B 1 25 ? -12.297 -13.562 -16.188 1 97.56 25 VAL B CA 1
ATOM 2068 C C . VAL B 1 25 ? -11.656 -13.344 -17.562 1 97.56 25 VAL B C 1
ATOM 2070 O O . VAL B 1 25 ? -10.43 -13.328 -17.688 1 97.56 25 VAL B O 1
ATOM 2073 N N . ASP B 1 26 ? -12.492 -13.219 -18.531 1 95.56 26 ASP B N 1
ATOM 2074 C CA . ASP B 1 26 ? -12 -12.797 -19.844 1 95.56 26 ASP B CA 1
ATOM 2075 C C . ASP B 1 26 ? -11.672 -11.305 -19.859 1 95.56 26 ASP B C 1
ATOM 2077 O O . ASP B 1 26 ? -12.445 -10.492 -19.344 1 95.56 26 ASP B O 1
ATOM 2081 N N . TYR B 1 27 ? -10.508 -10.992 -20.375 1 97.06 27 TYR B N 1
ATOM 2082 C CA . TYR B 1 27 ? -10.109 -9.594 -20.453 1 97.06 27 TYR B CA 1
ATOM 2083 C C . TYR B 1 27 ? -9.133 -9.359 -21.609 1 97.06 27 TYR B C 1
ATOM 2085 O O . TYR B 1 27 ? -8.508 -10.305 -22.094 1 97.06 27 TYR B O 1
ATOM 2093 N N . LYS B 1 28 ? -9.102 -8.172 -22.047 1 96.94 28 LYS B N 1
ATOM 2094 C CA . LYS B 1 28 ? -8.07 -7.734 -22.984 1 96.94 28 LYS B CA 1
ATOM 2095 C C . LYS B 1 28 ? -6.812 -7.285 -22.25 1 96.94 28 LYS B C 1
ATOM 2097 O O . LYS B 1 28 ? -6.867 -6.398 -21.406 1 96.94 28 LYS B O 1
ATOM 2102 N N . HIS B 1 29 ? -5.742 -7.887 -22.609 1 94.19 29 HIS B N 1
ATOM 2103 C CA . HIS B 1 29 ? -4.465 -7.48 -22.031 1 94.19 29 HIS B CA 1
ATOM 2104 C C . HIS B 1 29 ? -3.736 -6.508 -22.953 1 94.19 29 HIS B C 1
ATOM 2106 O O . HIS B 1 29 ? -3.328 -6.883 -24.062 1 94.19 29 HIS B O 1
ATOM 2112 N N . GLN B 1 30 ? -3.658 -5.309 -22.547 1 95.44 30 GLN B N 1
ATOM 2113 C CA . GLN B 1 30 ? -2.82 -4.332 -23.25 1 95.44 30 GLN B CA 1
ATOM 2114 C C . GLN B 1 30 ? -1.405 -4.32 -22.672 1 95.44 30 GLN B C 1
ATOM 2116 O O . GLN B 1 30 ? -1.099 -3.521 -21.781 1 95.44 30 GLN B O 1
ATOM 2121 N N . ALA B 1 31 ? -0.511 -5.148 -23.266 1 91.94 31 ALA B N 1
ATOM 2122 C CA . ALA B 1 31 ? 0.872 -5.262 -22.812 1 91.94 31 ALA B CA 1
ATOM 2123 C C . ALA B 1 31 ? 1.766 -4.242 -23.5 1 91.94 31 ALA B C 1
ATOM 2125 O O . ALA B 1 31 ? 1.778 -4.156 -24.734 1 91.94 31 ALA B O 1
ATOM 2126 N N . TYR B 1 32 ? 2.441 -3.453 -22.703 1 91.44 32 TYR B N 1
ATOM 2127 C CA . TYR B 1 32 ? 3.389 -2.492 -23.25 1 91.44 32 TYR B CA 1
ATOM 2128 C C . TYR B 1 32 ? 4.801 -3.064 -23.266 1 91.44 32 TYR B C 1
ATOM 2130 O O . TYR B 1 32 ? 5.332 -3.449 -22.219 1 91.44 32 TYR B O 1
ATOM 2138 N N . TYR B 1 33 ? 5.43 -3.125 -24.391 1 86.69 33 TYR B N 1
ATOM 2139 C CA . TYR B 1 33 ? 6.805 -3.596 -24.547 1 86.69 33 TYR B CA 1
ATOM 2140 C C . TYR B 1 33 ? 7.746 -2.436 -24.844 1 86.69 33 TYR B C 1
ATOM 2142 O O . TYR B 1 33 ? 8.914 -2.465 -24.453 1 86.69 33 TYR B O 1
ATOM 2150 N N . ASN B 1 34 ? 7.141 -1.503 -25.531 1 88.06 34 ASN B N 1
ATOM 2151 C CA . ASN B 1 34 ? 7.836 -0.253 -25.828 1 88.06 34 ASN B CA 1
ATOM 2152 C C . ASN B 1 34 ? 7.332 0.884 -24.938 1 88.06 34 ASN B C 1
ATOM 2154 O O . ASN B 1 34 ? 6.168 1.278 -25.031 1 88.06 34 ASN B O 1
ATOM 2158 N N . PRO B 1 35 ? 8.203 1.364 -24.094 1 88.88 35 PRO B N 1
ATOM 2159 C CA . PRO B 1 35 ? 7.801 2.438 -23.188 1 88.88 35 PRO B CA 1
ATOM 2160 C C . PRO B 1 35 ? 7.129 3.605 -23.906 1 88.88 35 PRO B C 1
ATOM 2162 O O . PRO B 1 35 ? 6.258 4.266 -23.344 1 88.88 35 PRO B O 1
ATOM 2165 N N . GLN B 1 36 ? 7.465 3.877 -25.125 1 92.75 36 GLN B N 1
ATOM 2166 C CA . GLN B 1 36 ? 6.91 5.004 -25.875 1 92.75 36 GLN B CA 1
ATOM 2167 C C . GLN B 1 36 ? 5.422 4.801 -26.141 1 92.75 36 GLN B C 1
ATOM 2169 O O . GLN B 1 36 ? 4.668 5.773 -26.234 1 92.75 36 GLN B O 1
ATOM 2174 N N . ASP B 1 37 ? 5.012 3.559 -26.266 1 94.62 37 ASP B N 1
ATOM 2175 C CA . ASP B 1 37 ? 3.596 3.275 -26.484 1 94.62 37 ASP B CA 1
ATOM 2176 C C . ASP B 1 37 ? 2.754 3.734 -25.281 1 94.62 37 ASP B C 1
ATOM 2178 O O . ASP B 1 37 ? 1.61 4.16 -25.453 1 94.62 37 ASP B O 1
ATOM 2182 N N . TRP B 1 38 ? 3.367 3.678 -24.109 1 94 38 TRP B N 1
ATOM 2183 C CA . TRP B 1 38 ? 2.668 4.152 -22.906 1 94 38 TRP B CA 1
ATOM 2184 C C . TRP B 1 38 ? 2.865 5.652 -22.734 1 94 38 TRP B C 1
ATOM 2186 O O . TRP B 1 38 ? 1.896 6.414 -22.703 1 94 38 TRP B O 1
ATOM 2196 N N . PHE B 1 39 ? 4.062 6.074 -22.766 1 92.94 39 PHE B N 1
ATOM 2197 C CA . PHE B 1 39 ? 4.402 7.426 -22.344 1 92.94 39 PHE B CA 1
ATOM 2198 C C . PHE B 1 39 ? 4.012 8.445 -23.422 1 92.94 39 PHE B C 1
ATOM 2200 O O . PHE B 1 39 ? 3.604 9.562 -23.094 1 92.94 39 PHE B O 1
ATOM 2207 N N . ALA B 1 40 ? 4.129 8.102 -24.641 1 93.38 40 ALA B N 1
ATOM 2208 C CA . ALA B 1 40 ? 3.904 9.07 -25.703 1 93.38 40 ALA B CA 1
ATOM 2209 C C . ALA B 1 40 ? 2.496 8.938 -26.281 1 93.38 40 ALA B C 1
ATOM 2211 O O . ALA B 1 40 ? 2.021 9.836 -26.984 1 93.38 40 ALA B O 1
ATOM 2212 N N . LYS B 1 41 ? 1.786 7.848 -25.984 1 95.38 41 LYS B N 1
ATOM 2213 C CA . LYS B 1 41 ? 0.503 7.609 -26.641 1 95.38 41 LYS B CA 1
ATOM 2214 C C . LYS B 1 41 ? -0.604 7.379 -25.609 1 95.38 41 LYS B C 1
ATOM 2216 O O . LYS B 1 41 ? -1.342 8.305 -25.266 1 95.38 41 LYS B O 1
ATOM 2221 N N . ASP B 1 42 ? -0.665 6.145 -25.016 1 95.94 42 ASP B N 1
ATOM 2222 C CA . ASP B 1 42 ? -1.838 5.68 -24.281 1 95.94 42 ASP B CA 1
ATOM 2223 C C . ASP B 1 42 ? -2.035 6.488 -23 1 95.94 42 ASP B C 1
ATOM 2225 O O . ASP B 1 42 ? -3.168 6.715 -22.578 1 95.94 42 ASP B O 1
ATOM 2229 N N . LYS B 1 43 ? -0.925 6.871 -22.391 1 95.19 43 LYS B N 1
ATOM 2230 C CA . LYS B 1 43 ? -1.019 7.59 -21.125 1 95.19 43 LYS B CA 1
ATOM 2231 C C . LYS B 1 43 ? -1.894 8.836 -21.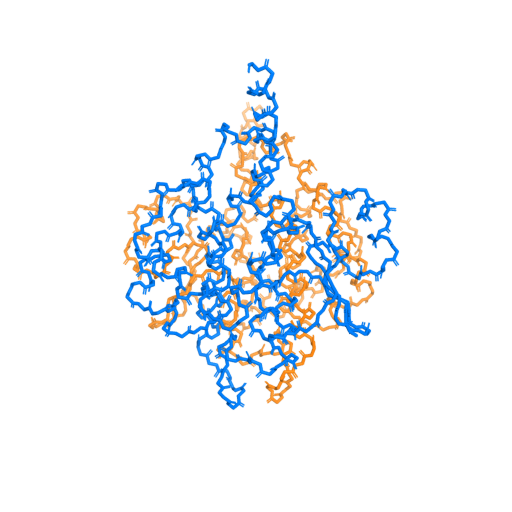266 1 95.19 43 LYS B C 1
ATOM 2233 O O . LYS B 1 43 ? -2.732 9.109 -20.406 1 95.19 43 LYS B O 1
ATOM 2238 N N . ALA B 1 44 ? -1.72 9.57 -22.344 1 93.94 44 ALA B N 1
ATOM 2239 C CA . ALA B 1 44 ? -2.492 10.789 -22.578 1 93.94 44 ALA B CA 1
ATOM 2240 C C . ALA B 1 44 ? -3.846 10.461 -23.203 1 93.94 44 ALA B C 1
ATOM 2242 O O . ALA B 1 44 ? -4.855 11.086 -22.875 1 93.94 44 ALA B O 1
ATOM 2243 N N . GLN B 1 45 ? -3.938 9.477 -24.016 1 95.56 45 GLN B N 1
ATOM 2244 C CA . GLN B 1 45 ? -5.109 9.211 -24.844 1 95.56 45 GLN B CA 1
ATOM 2245 C C . GLN B 1 45 ? -6.219 8.547 -24.031 1 95.56 45 GLN B C 1
ATOM 2247 O O . GLN B 1 45 ? -7.402 8.805 -24.266 1 95.56 45 GLN B O 1
ATOM 2252 N N . LEU B 1 46 ? -5.879 7.742 -23.109 1 95.5 46 LEU B N 1
ATOM 2253 C CA . LEU B 1 46 ? -6.871 6.953 -22.375 1 95.5 46 LEU B CA 1
ATOM 2254 C C . LEU B 1 46 ? -7.582 7.805 -21.328 1 95.5 46 LEU B C 1
ATOM 2256 O O . LEU B 1 46 ? -8.641 7.422 -20.828 1 95.5 46 LEU B O 1
ATOM 2260 N N . LYS B 1 47 ? -7.008 8.945 -20.969 1 93.94 47 LYS B N 1
ATOM 2261 C CA . LYS B 1 47 ? -7.602 9.906 -20.031 1 93.94 47 LYS B CA 1
ATOM 2262 C C . LYS B 1 47 ? -7.961 9.234 -18.719 1 93.94 47 LYS B C 1
ATOM 2264 O O . LYS B 1 47 ? -9.078 9.391 -18.219 1 93.94 47 LYS B O 1
ATOM 2269 N N . ILE B 1 48 ? -7.031 8.43 -18.203 1 94.94 48 ILE B N 1
ATOM 2270 C CA . ILE B 1 48 ? -7.188 7.797 -16.906 1 94.94 48 ILE B CA 1
ATOM 2271 C C . ILE B 1 48 ? -6.766 8.766 -15.797 1 94.94 48 ILE B C 1
ATOM 2273 O O . ILE B 1 48 ? -5.691 9.367 -15.875 1 94.94 48 ILE B O 1
ATOM 2277 N N . GLU B 1 49 ? -7.742 8.875 -14.836 1 93.88 49 GLU B N 1
ATOM 2278 C CA . GLU B 1 49 ? -7.352 9.648 -13.664 1 93.88 49 GLU B CA 1
ATOM 2279 C C . GLU B 1 49 ? -6.164 9.008 -12.945 1 93.88 49 GLU B C 1
ATOM 2281 O O . GLU B 1 49 ? -6.129 7.789 -12.758 1 93.88 49 GLU B O 1
ATOM 2286 N N . PHE B 1 50 ? -5.133 9.695 -12.609 1 96.44 50 PHE B N 1
ATOM 2287 C CA . PHE B 1 50 ? -3.889 9.211 -12.023 1 96.44 50 PHE B CA 1
ATOM 2288 C C . PHE B 1 50 ? -3.195 8.234 -12.961 1 96.44 50 PHE B C 1
ATOM 2290 O O . PHE B 1 50 ? -2.836 7.125 -12.555 1 96.44 50 PHE B O 1
ATOM 2297 N N . SER B 1 51 ? -3.004 8.625 -14.156 1 95.38 51 SER B N 1
ATOM 2298 C CA . SER B 1 51 ? -2.51 7.75 -15.211 1 95.38 51 SER B CA 1
ATOM 2299 C C . SER B 1 51 ? -1.192 7.094 -14.812 1 95.38 51 SER B C 1
ATOM 2301 O O . SER B 1 51 ? -0.189 7.777 -14.609 1 95.38 51 SER B O 1
ATOM 2303 N N . ASN B 1 52 ? -1.298 5.789 -14.695 1 95.19 52 ASN B N 1
ATOM 2304 C CA . ASN B 1 52 ? -0.164 4.941 -14.344 1 95.19 52 ASN B CA 1
ATOM 2305 C C . ASN B 1 52 ? -0.41 3.486 -14.734 1 95.19 52 ASN B C 1
ATOM 2307 O O . ASN B 1 52 ? -1.502 3.137 -15.18 1 95.19 52 ASN B O 1
ATOM 2311 N N . LEU B 1 53 ? 0.658 2.713 -14.68 1 94.5 53 LEU B N 1
ATOM 2312 C CA . LEU B 1 53 ? 0.551 1.271 -14.883 1 94.5 53 LEU B CA 1
ATOM 2313 C C . LEU B 1 53 ? 0.711 0.525 -13.562 1 94.5 53 LEU B C 1
ATOM 2315 O O . LEU B 1 53 ? 1.546 0.894 -12.734 1 94.5 53 LEU B O 1
ATOM 2319 N N . PRO B 1 54 ? -0.12 -0.512 -13.336 1 97.19 54 PRO B N 1
ATOM 2320 C CA . PRO B 1 54 ? -1.206 -1.024 -14.172 1 97.19 54 PRO B CA 1
ATOM 2321 C C . PRO B 1 54 ? -2.461 -0.155 -14.109 1 97.19 54 PRO B C 1
ATOM 2323 O O . PRO B 1 54 ? -2.625 0.63 -13.172 1 97.19 54 PRO B O 1
ATOM 2326 N N . TYR B 1 55 ? -3.258 -0.249 -15.164 1 98.25 55 TYR B N 1
ATOM 2327 C CA . TYR B 1 55 ? -4.609 0.304 -15.141 1 98.25 55 TYR B CA 1
ATOM 2328 C C . TYR B 1 55 ? -5.629 -0.732 -15.594 1 98.25 55 TYR B C 1
ATOM 2330 O O . TYR B 1 55 ? -5.281 -1.698 -16.281 1 98.25 55 TYR B O 1
ATOM 2338 N N . LEU B 1 56 ? -6.852 -0.586 -15.141 1 98.5 56 LEU B N 1
ATOM 2339 C CA . LEU B 1 56 ? -7.988 -1.398 -15.57 1 98.5 56 LEU B CA 1
ATOM 2340 C C . LEU B 1 56 ? -9.125 -0.52 -16.078 1 98.5 56 LEU B C 1
ATOM 2342 O O . LEU B 1 56 ? -9.484 0.472 -15.43 1 98.5 56 LEU B O 1
ATOM 2346 N N . ILE B 1 57 ? -9.609 -0.805 -17.25 1 98.25 57 ILE B N 1
ATOM 2347 C CA . ILE B 1 57 ? -10.781 -0.134 -17.812 1 98.25 57 ILE B CA 1
ATOM 2348 C C . ILE B 1 57 ? -11.93 -1.129 -17.953 1 98.25 57 ILE B C 1
ATOM 2350 O O . ILE B 1 57 ? -11.773 -2.189 -18.562 1 98.25 57 ILE B O 1
ATOM 2354 N N . ASP B 1 58 ? -13.039 -0.912 -17.312 1 97.81 58 ASP B N 1
ATOM 2355 C CA . ASP B 1 58 ? -14.273 -1.677 -17.406 1 97.81 58 ASP B CA 1
ATOM 2356 C C . ASP B 1 58 ? -15.477 -0.755 -17.594 1 97.81 58 ASP B C 1
ATOM 2358 O O . ASP B 1 58 ? -16.094 -0.314 -16.609 1 97.81 58 ASP B O 1
ATOM 2362 N N . GLY B 1 59 ? -15.906 -0.583 -18.875 1 96.12 59 GLY B N 1
ATOM 2363 C CA . GLY B 1 59 ? -16.906 0.433 -19.141 1 96.12 59 GLY B CA 1
ATOM 2364 C C . GLY B 1 59 ? -16.469 1.829 -18.75 1 96.12 59 GLY B C 1
ATOM 2365 O O . GLY B 1 59 ? -15.43 2.311 -19.188 1 96.12 59 GLY B O 1
ATOM 2366 N N . GLU B 1 60 ? -17.172 2.412 -17.875 1 94.62 60 GLU B N 1
ATOM 2367 C CA . GLU B 1 60 ? -16.875 3.771 -17.438 1 94.62 60 GLU B CA 1
ATOM 2368 C C . GLU B 1 60 ? -15.852 3.777 -16.297 1 94.62 60 GLU B C 1
ATOM 2370 O O . GLU B 1 60 ? -15.305 4.828 -15.953 1 94.62 60 GLU B O 1
ATOM 2375 N N . GLN B 1 61 ? -15.531 2.625 -15.789 1 95.25 61 GLN B N 1
ATOM 2376 C CA . GLN B 1 61 ? -14.586 2.533 -14.68 1 95.25 61 GLN B CA 1
ATOM 2377 C C . GLN B 1 61 ? -13.148 2.482 -15.195 1 95.25 61 GLN B C 1
ATOM 2379 O O . GLN B 1 61 ? -12.797 1.608 -15.992 1 95.25 61 GLN B O 1
ATOM 2384 N N . LYS B 1 62 ? -12.344 3.463 -14.82 1 97 62 LYS B N 1
ATOM 2385 C CA . LYS B 1 62 ? -10.906 3.5 -15.078 1 97 62 LYS B CA 1
ATOM 2386 C C . LYS B 1 62 ? -10.117 3.592 -13.773 1 97 62 LYS B C 1
ATOM 2388 O O . LYS B 1 62 ? -10.211 4.586 -13.055 1 97 62 LYS B O 1
ATOM 2393 N N . ILE B 1 63 ? -9.367 2.543 -13.492 1 97.56 63 ILE B N 1
ATOM 2394 C CA . ILE B 1 63 ? -8.727 2.428 -12.188 1 97.56 63 ILE B CA 1
ATOM 2395 C C . ILE B 1 63 ? -7.23 2.174 -12.367 1 97.56 63 ILE B C 1
ATOM 2397 O O . ILE B 1 63 ? -6.832 1.369 -13.211 1 97.56 63 ILE B O 1
ATOM 2401 N N . THR B 1 64 ? -6.477 2.943 -11.602 1 96.81 64 THR B N 1
ATOM 2402 C CA . THR B 1 64 ? -5.055 2.625 -11.508 1 96.81 64 THR B CA 1
ATOM 2403 C C . THR B 1 64 ? -4.711 2.115 -10.109 1 96.81 64 THR B C 1
ATOM 2405 O O . THR B 1 64 ? -5.574 2.072 -9.227 1 96.81 64 THR B O 1
ATOM 2408 N N . ASP B 1 65 ? -3.467 1.728 -9.875 1 96.25 65 ASP B N 1
ATOM 2409 C CA . ASP B 1 65 ? -2.971 1.138 -8.633 1 96.25 65 ASP B CA 1
ATOM 2410 C C . ASP B 1 65 ? -3.359 -0.336 -8.531 1 96.25 65 ASP B C 1
ATOM 2412 O O . ASP B 1 65 ? -4.547 -0.673 -8.547 1 96.25 65 ASP B O 1
ATOM 2416 N N . SER B 1 66 ? -2.395 -1.141 -8.352 1 97.5 66 SER B N 1
ATOM 2417 C CA . SER B 1 66 ? -2.611 -2.582 -8.398 1 97.5 66 SER B CA 1
ATOM 2418 C C . SER B 1 66 ? -3.527 -3.043 -7.273 1 97.5 66 SER B C 1
ATOM 2420 O O . SER B 1 66 ? -4.344 -3.949 -7.457 1 97.5 66 SER B O 1
ATOM 2422 N N . TYR B 1 67 ? -3.434 -2.451 -6.113 1 97.81 67 TYR B N 1
ATOM 2423 C CA . TYR B 1 67 ? -4.285 -2.846 -4.996 1 97.81 67 TYR B CA 1
ATOM 2424 C C . TYR B 1 67 ? -5.73 -2.422 -5.238 1 97.81 67 TYR B C 1
ATOM 2426 O O . TYR B 1 67 ? -6.656 -3.207 -5.027 1 97.81 67 TYR B O 1
ATOM 2434 N N . ALA B 1 68 ? -5.949 -1.193 -5.707 1 98.06 68 ALA B N 1
ATOM 2435 C CA . ALA B 1 68 ? -7.285 -0.7 -6.031 1 98.06 68 ALA B CA 1
ATOM 2436 C C . ALA B 1 68 ? -7.938 -1.553 -7.113 1 98.06 68 ALA B C 1
ATOM 2438 O O . ALA B 1 68 ? -9.117 -1.898 -7.012 1 98.06 68 ALA B O 1
ATOM 2439 N N . ILE B 1 69 ? -7.168 -1.882 -8.094 1 98.44 69 ILE B N 1
ATOM 2440 C CA . ILE B 1 69 ? -7.66 -2.736 -9.172 1 98.44 69 ILE B CA 1
ATOM 2441 C C . ILE B 1 69 ? -8.094 -4.082 -8.602 1 98.44 69 ILE B C 1
ATOM 2443 O O . ILE B 1 69 ? -9.156 -4.598 -8.961 1 98.44 69 ILE B O 1
ATOM 2447 N N . SER B 1 70 ? -7.312 -4.648 -7.707 1 98.5 70 SER B N 1
ATOM 2448 C CA . SER B 1 70 ? -7.629 -5.938 -7.098 1 98.5 70 SER B CA 1
ATOM 2449 C C . SER B 1 70 ? -8.93 -5.871 -6.305 1 98.5 70 SER B C 1
ATOM 2451 O O . SER B 1 70 ? -9.766 -6.77 -6.406 1 98.5 70 SER B O 1
ATOM 2453 N N . ILE B 1 71 ? -9.109 -4.805 -5.52 1 97.25 71 ILE B N 1
ATOM 2454 C CA . ILE B 1 71 ? -10.344 -4.641 -4.75 1 97.25 71 ILE B CA 1
ATOM 2455 C C . ILE B 1 71 ? -11.539 -4.586 -5.703 1 97.25 71 ILE B C 1
ATOM 2457 O O . ILE B 1 71 ? -12.555 -5.246 -5.469 1 97.25 71 ILE B O 1
ATOM 2461 N N . TYR B 1 72 ? -11.406 -3.822 -6.777 1 97.75 72 TYR B N 1
ATOM 2462 C CA . TYR B 1 72 ? -12.484 -3.691 -7.758 1 97.75 72 TYR B CA 1
ATOM 2463 C C . TYR B 1 72 ? -12.875 -5.051 -8.32 1 97.75 72 TYR B C 1
ATOM 2465 O O . TYR B 1 72 ? -14.062 -5.402 -8.336 1 97.75 72 TYR B O 1
ATOM 2473 N N . ILE B 1 73 ? -11.867 -5.82 -8.742 1 98.19 73 ILE B N 1
ATOM 2474 C CA . ILE B 1 73 ? -12.109 -7.129 -9.336 1 98.19 73 ILE B CA 1
ATOM 2475 C C . ILE B 1 73 ? -12.766 -8.047 -8.312 1 98.19 73 ILE B C 1
ATOM 2477 O O . ILE B 1 73 ? -13.758 -8.719 -8.609 1 98.19 73 ILE B O 1
ATOM 2481 N N . ILE B 1 74 ? -12.242 -8.07 -7.109 1 97.25 74 ILE B N 1
ATOM 2482 C CA . ILE B 1 74 ? -12.734 -8.953 -6.055 1 97.25 74 ILE B CA 1
ATOM 2483 C C . ILE B 1 74 ? -14.188 -8.617 -5.742 1 97.25 74 ILE B C 1
ATOM 2485 O O . ILE B 1 74 ? -15.023 -9.516 -5.598 1 97.25 74 ILE B O 1
ATOM 2489 N N . ARG B 1 75 ? -14.484 -7.32 -5.695 1 94.69 75 ARG B N 1
ATOM 2490 C CA . ARG B 1 75 ? -15.852 -6.891 -5.418 1 94.69 75 ARG B CA 1
ATOM 2491 C C . ARG B 1 75 ? -16.766 -7.215 -6.59 1 94.69 75 ARG B C 1
ATOM 2493 O O . ARG B 1 75 ? -17.875 -7.719 -6.391 1 94.69 75 ARG B O 1
ATOM 2500 N N . LYS B 1 76 ? -16.344 -6.977 -7.75 1 95.31 76 LYS B N 1
ATOM 2501 C CA . LYS B 1 76 ? -17.141 -7.191 -8.945 1 95.31 76 LYS B CA 1
ATOM 2502 C C . LYS B 1 76 ? -17.547 -8.656 -9.086 1 95.31 76 LYS B C 1
ATOM 2504 O O . LYS B 1 76 ? -18.672 -8.961 -9.484 1 95.31 76 LYS B O 1
ATOM 2509 N N . TYR B 1 77 ? -16.688 -9.523 -8.727 1 96.19 77 TYR B N 1
ATOM 2510 C CA . TYR B 1 77 ? -16.938 -10.945 -8.953 1 96.19 77 TYR B CA 1
ATOM 2511 C C . TYR B 1 77 ? -17.297 -11.648 -7.652 1 96.19 77 TYR B C 1
ATOM 2513 O O . TYR B 1 77 ? -17.219 -12.875 -7.562 1 96.19 77 TYR B O 1
ATOM 2521 N N . HIS B 1 78 ? -17.625 -10.938 -6.656 1 93.56 78 HIS B N 1
ATOM 2522 C CA . HIS B 1 78 ? -18.234 -11.375 -5.406 1 93.56 78 HIS B CA 1
ATOM 2523 C C . HIS B 1 78 ? -17.344 -12.391 -4.691 1 93.56 78 HIS B C 1
ATOM 2525 O O . HIS B 1 78 ? -17.812 -13.453 -4.281 1 93.56 78 HIS B O 1
ATOM 2531 N N . ARG B 1 79 ? -16.047 -12.023 -4.582 1 95.25 79 ARG B N 1
ATOM 2532 C CA . ARG B 1 79 ? -15.086 -12.867 -3.871 1 95.25 79 ARG B CA 1
ATOM 2533 C C . ARG B 1 79 ? -14.477 -12.117 -2.693 1 95.25 79 ARG B C 1
ATOM 2535 O O . ARG B 1 79 ? -13.258 -12.148 -2.492 1 95.25 79 ARG B O 1
ATOM 2542 N N . GLU B 1 80 ? -15.352 -11.477 -1.856 1 93.19 80 GLU B N 1
ATOM 2543 C CA . GLU B 1 80 ? -14.922 -10.648 -0.738 1 93.19 80 GLU B CA 1
ATOM 2544 C C . GLU B 1 80 ? -14.18 -11.477 0.309 1 93.19 80 GLU B C 1
ATOM 2546 O O . GLU B 1 80 ? -13.492 -10.922 1.171 1 93.19 80 GLU B O 1
ATOM 2551 N N . ASP B 1 81 ? -14.289 -12.789 0.19 1 94.06 81 ASP B N 1
ATOM 2552 C CA . ASP B 1 81 ? -13.531 -13.672 1.064 1 94.06 81 ASP B CA 1
ATOM 2553 C C . ASP B 1 81 ? -12.023 -13.477 0.877 1 94.06 81 ASP B C 1
ATOM 2555 O O . ASP B 1 81 ? -11.25 -13.641 1.822 1 94.06 81 ASP B O 1
ATOM 2559 N N . LEU B 1 82 ? -11.609 -13.086 -0.261 1 97.12 82 LEU B N 1
ATOM 2560 C CA . LEU B 1 82 ? -10.203 -12.852 -0.558 1 97.12 82 LEU B CA 1
ATOM 2561 C C . LEU B 1 82 ? -9.695 -11.602 0.161 1 97.12 82 LEU B C 1
ATOM 2563 O O . LEU B 1 82 ? -8.484 -11.391 0.263 1 97.12 82 LEU B O 1
ATOM 2567 N N . LEU B 1 83 ? -10.648 -10.781 0.63 1 95.81 83 LEU B N 1
ATOM 2568 C CA . LEU B 1 83 ? -10.305 -9.586 1.394 1 95.81 83 LEU B CA 1
ATOM 2569 C C . LEU B 1 83 ? -10.578 -9.797 2.881 1 95.81 83 LEU B C 1
ATOM 2571 O O . LEU B 1 83 ? -10.375 -8.883 3.688 1 95.81 83 LEU B O 1
ATOM 2575 N N . GLY B 1 84 ? -11.031 -10.93 3.229 1 93.12 84 GLY B N 1
ATOM 2576 C CA . GLY B 1 84 ? -11.188 -11.281 4.629 1 93.12 84 GLY B CA 1
ATOM 2577 C C . GLY B 1 84 ? -12.594 -11.062 5.148 1 93.12 84 GLY B C 1
ATOM 2578 O O .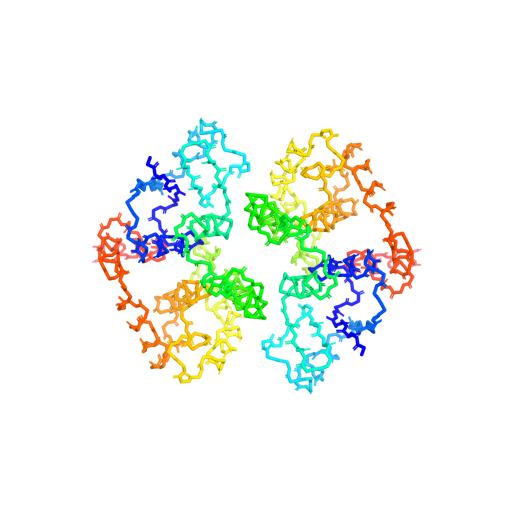 GLY B 1 84 ? -12.844 -11.156 6.352 1 93.12 84 GLY B O 1
ATOM 2579 N N . TYR B 1 85 ? -13.453 -10.781 4.27 1 89 85 TYR B N 1
ATOM 2580 C CA . TYR B 1 85 ? -14.836 -10.586 4.715 1 89 85 TYR B CA 1
ATOM 2581 C C . TYR B 1 85 ? -15.539 -11.922 4.922 1 89 85 TYR B C 1
ATOM 2583 O O . TYR B 1 85 ? -15.164 -12.93 4.316 1 89 85 TYR B O 1
ATOM 2591 N N . SER B 1 86 ? -16.547 -11.852 5.879 1 84.69 86 SER B N 1
ATOM 2592 C CA . SER B 1 86 ? -17.359 -13.039 6.117 1 84.69 86 SER B CA 1
ATOM 2593 C C . SER B 1 86 ? -18.328 -13.289 4.969 1 84.69 86 SER B C 1
ATOM 2595 O O . SER B 1 86 ? -18.5 -12.43 4.098 1 84.69 86 SER B O 1
ATOM 2597 N N . GLU B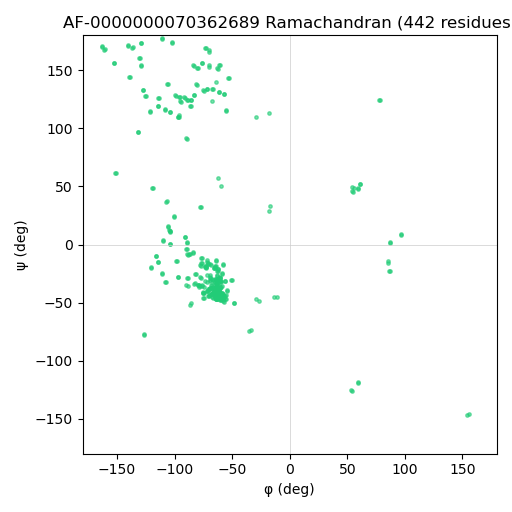 1 87 ? -18.875 -14.438 5.066 1 81.56 87 GLU B N 1
ATOM 2598 C CA . GLU B 1 87 ? -19.781 -14.844 4.004 1 81.56 87 GLU B CA 1
ATOM 2599 C C . GLU B 1 87 ? -20.969 -13.883 3.885 1 81.56 87 GLU B C 1
ATOM 2601 O O . GLU B 1 87 ? -21.453 -13.633 2.785 1 81.56 87 GLU B O 1
ATOM 2606 N N . ASP B 1 88 ? -21.281 -13.289 5.051 1 78.69 88 ASP B N 1
ATOM 2607 C CA . ASP B 1 88 ? -22.438 -12.391 5.039 1 78.69 88 ASP B CA 1
ATOM 2608 C C . ASP B 1 88 ? -22 -10.961 4.719 1 78.69 88 ASP B C 1
ATOM 2610 O O . ASP B 1 88 ? -22.812 -10.031 4.809 1 78.69 88 ASP B O 1
ATOM 2614 N N . GLY B 1 89 ? -20.734 -10.844 4.387 1 75.31 89 GLY B N 1
ATOM 2615 C CA . GLY B 1 89 ? -20.234 -9.539 3.994 1 75.31 89 GLY B CA 1
ATOM 2616 C C . GLY B 1 89 ? -19.766 -8.703 5.172 1 75.31 89 GLY B C 1
ATOM 2617 O O . GLY B 1 89 ? -19.25 -7.598 4.988 1 75.31 89 GLY B O 1
ATOM 2618 N N . SER B 1 90 ? -19.844 -9.258 6.344 1 78.94 90 SER B N 1
ATOM 2619 C CA . SER B 1 90 ? -19.484 -8.477 7.523 1 78.94 90 SER B CA 1
ATOM 2620 C C . SER B 1 90 ? -17.984 -8.484 7.766 1 78.94 90 SER B C 1
ATOM 2622 O O . SER B 1 90 ? -17.281 -9.383 7.297 1 78.94 90 SER B O 1
ATOM 2624 N N . TYR B 1 91 ? -17.578 -7.438 8.406 1 80.12 91 TYR B N 1
ATOM 2625 C CA . TYR B 1 91 ? -16.188 -7.293 8.789 1 80.12 91 TYR B CA 1
ATOM 2626 C C . TYR B 1 91 ? -15.703 -8.516 9.562 1 80.12 91 TYR B C 1
ATOM 2628 O O . TYR B 1 91 ? -16.453 -9.102 10.344 1 80.12 91 TYR B O 1
ATOM 2636 N N . ASN B 1 92 ? -14.492 -8.812 9.289 1 82.69 92 ASN B N 1
ATOM 2637 C CA . ASN B 1 92 ? -13.734 -9.852 9.984 1 82.69 92 ASN B CA 1
ATOM 2638 C C . ASN B 1 92 ? -12.297 -9.414 10.25 1 82.69 92 ASN B C 1
ATOM 2640 O O . ASN B 1 92 ? -11.688 -8.734 9.422 1 82.69 92 ASN B O 1
ATOM 2644 N N . GLU B 1 93 ? -11.734 -9.82 11.406 1 89.38 93 GLU B N 1
ATOM 2645 C CA . GLU B 1 93 ? -10.367 -9.453 11.781 1 89.38 93 GLU B CA 1
ATOM 2646 C C . GLU B 1 93 ? -9.359 -9.914 10.734 1 89.38 93 GLU B C 1
ATOM 2648 O O . GLU B 1 93 ? -8.25 -9.383 10.664 1 89.38 93 GLU B O 1
ATOM 2653 N N . ARG B 1 94 ? -9.797 -10.812 9.914 1 94.12 94 ARG B N 1
ATOM 2654 C CA . ARG B 1 94 ? -8.93 -11.312 8.852 1 94.12 94 ARG B CA 1
ATOM 2655 C C . ARG B 1 94 ? -8.562 -10.195 7.871 1 94.12 94 ARG B C 1
ATOM 2657 O O . ARG B 1 94 ? -7.496 -10.227 7.258 1 94.12 94 ARG B O 1
ATOM 2664 N N . GLU B 1 95 ? -9.453 -9.234 7.785 1 95.19 95 GLU B N 1
ATOM 2665 C CA . GLU B 1 95 ? -9.172 -8.102 6.91 1 95.19 95 GLU B CA 1
ATOM 2666 C C . GLU B 1 95 ? -7.883 -7.395 7.316 1 95.19 95 GLU B C 1
ATOM 2668 O O . GLU B 1 95 ? -7.047 -7.074 6.469 1 95.19 95 GLU B O 1
ATOM 2673 N N . VAL B 1 96 ? -7.723 -7.211 8.633 1 97 96 VAL B N 1
ATOM 2674 C CA . VAL B 1 96 ? -6.547 -6.535 9.172 1 97 96 VAL B CA 1
ATOM 2675 C C . VAL B 1 96 ? -5.301 -7.379 8.922 1 97 96 VAL B C 1
ATOM 2677 O O . VAL B 1 96 ? -4.262 -6.855 8.516 1 97 96 VAL B O 1
ATOM 2680 N N . LYS B 1 97 ? -5.445 -8.641 9.117 1 97.38 97 LYS B N 1
ATOM 2681 C CA . LYS B 1 97 ? -4.312 -9.539 8.914 1 97.38 97 LYS B CA 1
ATOM 2682 C C . LYS B 1 97 ? -3.912 -9.594 7.445 1 97.38 97 LYS B C 1
ATOM 2684 O O . LYS B 1 97 ? -2.723 -9.586 7.121 1 97.38 97 LYS B O 1
ATOM 2689 N N . ILE B 1 98 ? -4.855 -9.641 6.582 1 98.12 98 ILE B N 1
ATOM 2690 C CA . ILE B 1 98 ? -4.578 -9.672 5.152 1 98.12 98 ILE B CA 1
ATOM 2691 C C . ILE B 1 98 ? -3.873 -8.383 4.734 1 98.12 98 ILE B C 1
ATOM 2693 O O . ILE B 1 98 ? -2.881 -8.414 4.004 1 98.12 98 ILE B O 1
ATOM 2697 N N . ALA B 1 99 ? -4.379 -7.25 5.238 1 97.69 99 ALA B N 1
ATOM 2698 C CA . ALA B 1 99 ? -3.729 -5.973 4.957 1 97.69 99 ALA B CA 1
ATOM 2699 C C . ALA B 1 99 ? -2.279 -5.977 5.438 1 97.69 99 ALA B C 1
ATOM 2701 O O . ALA B 1 99 ? -1.39 -5.469 4.754 1 97.69 99 ALA B O 1
ATOM 2702 N N . GLN B 1 100 ? -2.057 -6.531 6.59 1 98.19 100 GLN B N 1
ATOM 2703 C CA . GLN B 1 100 ? -0.709 -6.617 7.145 1 98.19 100 GLN B CA 1
ATOM 2704 C C . GLN B 1 100 ? 0.191 -7.484 6.273 1 98.19 100 GLN B C 1
ATOM 2706 O O . GLN B 1 100 ? 1.317 -7.098 5.953 1 98.19 100 GLN B O 1
ATOM 2711 N N . LEU B 1 101 ? -0.287 -8.633 5.859 1 98.56 101 LEU B N 1
ATOM 2712 C CA . LEU B 1 101 ? 0.479 -9.547 5.02 1 98.56 101 LEU B CA 1
ATOM 2713 C C . LEU B 1 101 ? 0.816 -8.906 3.682 1 98.56 101 LEU B C 1
ATOM 2715 O O . LEU B 1 101 ? 1.932 -9.055 3.178 1 98.56 101 LEU B O 1
ATOM 2719 N N . ILE B 1 102 ? -0.157 -8.18 3.129 1 98.25 102 ILE B N 1
ATOM 2720 C CA . ILE B 1 102 ? 0.077 -7.461 1.884 1 98.25 102 ILE B CA 1
ATOM 2721 C C . ILE B 1 102 ? 1.152 -6.398 2.098 1 98.25 102 ILE B C 1
ATOM 2723 O O . ILE B 1 102 ? 2.066 -6.258 1.281 1 98.25 102 ILE B O 1
ATOM 2727 N N . GLY B 1 103 ? 1.022 -5.691 3.199 1 97.38 103 GLY B N 1
ATOM 2728 C CA . GLY B 1 103 ? 2.014 -4.676 3.52 1 97.38 103 GLY B CA 1
ATOM 2729 C C . GLY B 1 103 ? 3.418 -5.234 3.65 1 97.38 103 GLY B C 1
ATOM 2730 O O . GLY B 1 103 ? 4.367 -4.676 3.102 1 97.38 103 GLY B O 1
ATOM 2731 N N . VAL B 1 104 ? 3.6 -6.324 4.32 1 97.81 104 VAL B N 1
ATOM 2732 C CA . VAL B 1 104 ? 4.898 -6.961 4.516 1 97.81 104 VAL B CA 1
ATOM 2733 C C . VAL B 1 104 ? 5.441 -7.441 3.172 1 97.81 104 VAL B C 1
ATOM 2735 O O . VAL B 1 104 ? 6.633 -7.293 2.889 1 97.81 104 VAL B O 1
ATOM 2738 N N . THR B 1 105 ? 4.605 -8 2.34 1 98.06 105 THR B N 1
ATOM 2739 C CA . THR B 1 105 ? 5.035 -8.453 1.02 1 98.06 105 THR B CA 1
ATOM 2740 C C . THR B 1 105 ? 5.473 -7.266 0.163 1 98.06 105 THR B C 1
ATOM 2742 O O . THR B 1 105 ? 6.449 -7.359 -0.585 1 98.06 105 THR B O 1
ATOM 2745 N N . ARG B 1 106 ? 4.738 -6.195 0.302 1 95.69 106 ARG B N 1
ATOM 2746 C CA . ARG B 1 106 ? 5.094 -4.988 -0.441 1 95.69 106 ARG B CA 1
ATOM 2747 C C . ARG B 1 106 ? 6.461 -4.465 -0.011 1 95.69 106 ARG B C 1
ATOM 2749 O O . ARG B 1 106 ? 7.199 -3.908 -0.824 1 95.69 106 ARG B O 1
ATOM 2756 N N . ASP B 1 107 ? 6.824 -4.691 1.229 1 94.75 107 ASP B N 1
ATOM 2757 C CA . ASP B 1 107 ? 8.156 -4.309 1.699 1 94.75 107 ASP B CA 1
ATOM 2758 C C . ASP B 1 107 ? 9.242 -5.105 0.981 1 94.75 107 ASP B C 1
ATOM 2760 O O . ASP B 1 107 ? 10.344 -4.598 0.754 1 94.75 107 ASP B O 1
ATOM 2764 N N . ILE B 1 108 ? 8.953 -6.348 0.611 1 96.38 108 ILE B N 1
ATOM 2765 C CA . ILE B 1 108 ? 9.875 -7.113 -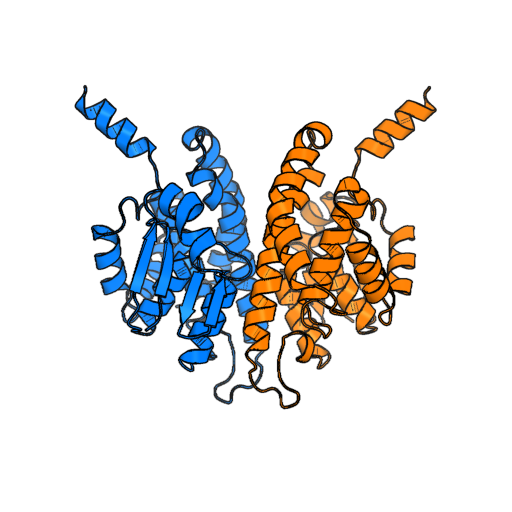0.221 1 96.38 108 ILE B CA 1
ATOM 2766 C C . ILE B 1 108 ? 10.008 -6.449 -1.589 1 96.38 108 ILE B C 1
ATOM 2768 O O . ILE B 1 108 ? 11.125 -6.176 -2.043 1 96.38 108 ILE B O 1
ATOM 2772 N N . PHE B 1 109 ? 8.875 -6.086 -2.182 1 94.19 109 PHE B N 1
ATOM 2773 C CA . PHE B 1 109 ? 8.867 -5.52 -3.525 1 94.19 109 PHE B CA 1
ATOM 2774 C C . PHE B 1 109 ? 9.625 -4.199 -3.561 1 94.19 109 PHE B C 1
ATOM 2776 O O . PHE B 1 109 ? 10.305 -3.895 -4.547 1 94.19 109 PHE B O 1
ATOM 2783 N N . GLN B 1 110 ? 9.492 -3.459 -2.539 1 90.75 110 GLN B N 1
ATOM 2784 C CA . GLN B 1 110 ? 10.188 -2.176 -2.459 1 90.75 110 GLN B CA 1
ATOM 2785 C C . GLN B 1 110 ? 11.695 -2.354 -2.58 1 90.75 110 GLN B C 1
ATOM 2787 O O . GLN B 1 110 ? 12.391 -1.465 -3.07 1 90.75 110 GLN B O 1
ATOM 2792 N N . GLN B 1 111 ? 12.148 -3.508 -2.227 1 90.25 111 GLN B N 1
ATOM 2793 C CA . GLN B 1 111 ? 13.586 -3.75 -2.271 1 90.25 111 GLN B CA 1
ATOM 2794 C C . GLN B 1 111 ? 14.008 -4.27 -3.643 1 90.25 111 GLN B C 1
ATOM 2796 O O . GLN B 1 111 ? 15.133 -4.016 -4.086 1 90.25 111 GLN B O 1
ATOM 2801 N N . ILE B 1 112 ? 13.125 -4.953 -4.32 1 88.56 112 ILE B N 1
ATOM 2802 C CA . ILE B 1 112 ? 13.703 -5.812 -5.348 1 88.56 112 ILE B CA 1
ATOM 2803 C C . ILE B 1 112 ? 13.156 -5.414 -6.719 1 88.56 112 ILE B C 1
ATOM 2805 O O . ILE B 1 112 ? 13.766 -5.727 -7.746 1 88.56 112 ILE B O 1
ATOM 2809 N N . VAL B 1 113 ? 12.023 -4.715 -6.766 1 80.19 113 VAL B N 1
ATOM 2810 C CA . VAL B 1 113 ? 11.367 -4.523 -8.055 1 80.19 113 VAL B CA 1
ATOM 2811 C C . VAL B 1 113 ? 12.125 -3.475 -8.867 1 80.19 113 VAL B C 1
ATOM 2813 O O . VAL B 1 113 ? 12.391 -3.672 -10.062 1 80.19 113 VAL B O 1
ATOM 2816 N N . HIS B 1 114 ? 12.57 -2.393 -8.188 1 74.94 114 HIS B N 1
ATOM 2817 C CA . HIS B 1 114 ? 13.18 -1.287 -8.922 1 74.94 114 HIS B CA 1
ATOM 2818 C C . HIS B 1 114 ? 14.57 -1.654 -9.422 1 74.94 114 HIS B C 1
ATOM 2820 O O . HIS B 1 114 ? 15.047 -1.096 -10.414 1 74.94 114 HIS B O 1
ATOM 2826 N N . ILE B 1 115 ? 15.172 -2.631 -8.859 1 78.56 115 ILE B N 1
ATOM 2827 C CA . ILE B 1 115 ? 16.547 -2.945 -9.227 1 78.56 115 ILE B CA 1
ATOM 2828 C C . ILE B 1 115 ? 16.562 -3.68 -10.57 1 78.56 115 ILE B C 1
ATOM 2830 O O . ILE B 1 115 ? 17.594 -3.744 -11.234 1 78.56 115 ILE B O 1
ATOM 2834 N N . CYS B 1 116 ? 15.414 -4.145 -10.93 1 74.56 116 CYS B N 1
ATOM 2835 C CA . CYS B 1 116 ? 15.344 -4.93 -12.156 1 74.56 116 CYS B CA 1
ATOM 2836 C C . CYS B 1 116 ? 15.523 -4.039 -13.383 1 74.56 116 CYS B C 1
ATOM 2838 O O . CYS B 1 116 ? 15.852 -4.527 -14.469 1 74.56 116 CYS B O 1
ATOM 2840 N N . PHE B 1 117 ? 15.43 -2.758 -13.203 1 71.94 117 PHE B N 1
ATOM 2841 C CA . PHE B 1 117 ? 15.578 -1.824 -14.312 1 71.94 117 PHE B CA 1
ATOM 2842 C C . PHE B 1 117 ? 16.875 -1.036 -14.188 1 71.94 117 PHE B C 1
ATOM 2844 O O . PHE B 1 117 ? 17.188 -0.207 -15.039 1 71.94 117 PHE B O 1
ATOM 2851 N N . SER B 1 118 ? 17.578 -1.416 -13.172 1 77.88 118 SER B N 1
ATOM 2852 C CA . SER B 1 118 ? 18.828 -0.69 -12.938 1 77.88 118 SER B CA 1
ATOM 2853 C C . SER B 1 118 ? 19.938 -1.19 -13.852 1 77.88 118 SER B C 1
ATOM 2855 O O . SER B 1 118 ? 20.125 -2.398 -14 1 77.88 118 SER B O 1
ATOM 2857 N N . PRO B 1 119 ? 20.688 -0.249 -14.383 1 79.06 119 PRO B N 1
ATOM 2858 C CA . PRO B 1 119 ? 21.875 -0.667 -15.141 1 79.06 119 PRO B CA 1
ATOM 2859 C C . PRO B 1 119 ? 22.922 -1.36 -14.273 1 79.06 119 PRO B C 1
ATOM 2861 O O . PRO B 1 119 ? 23.797 -2.051 -14.789 1 79.06 119 PRO B O 1
ATOM 2864 N N . GLN B 1 120 ? 22.859 -1.202 -13.016 1 84.44 120 GLN B N 1
ATOM 2865 C CA . GLN B 1 120 ? 23.797 -1.815 -12.086 1 84.44 120 GLN B CA 1
ATOM 2866 C C . GLN B 1 120 ? 23.203 -3.049 -11.43 1 84.44 120 GLN B C 1
ATOM 2868 O O . GLN B 1 120 ? 23.594 -3.424 -10.32 1 84.44 120 GLN B O 1
ATOM 2873 N N . PHE B 1 121 ? 22.281 -3.627 -12.055 1 85.12 121 PHE B N 1
ATOM 2874 C CA . PHE B 1 121 ? 21.484 -4.73 -11.516 1 85.12 121 PHE B CA 1
ATOM 2875 C C . PHE B 1 121 ? 22.391 -5.793 -10.898 1 85.12 121 PHE B C 1
ATOM 2877 O O . PHE B 1 121 ? 22.234 -6.145 -9.727 1 85.12 121 PHE B O 1
ATOM 2884 N N . ASP B 1 122 ? 23.406 -6.266 -11.594 1 84.19 122 ASP B N 1
ATOM 2885 C CA . ASP B 1 122 ? 24.266 -7.367 -11.156 1 84.19 122 ASP B CA 1
ATOM 2886 C C . ASP B 1 122 ? 25.047 -6.992 -9.898 1 84.19 122 ASP B C 1
ATOM 2888 O O . ASP B 1 122 ? 25.312 -7.848 -9.047 1 84.19 122 ASP B O 1
ATOM 2892 N N . LYS B 1 123 ? 25.281 -5.723 -9.828 1 87.62 123 LYS B N 1
ATOM 2893 C CA . LYS B 1 123 ? 26.094 -5.262 -8.703 1 87.62 123 LYS B CA 1
ATOM 2894 C C . LYS B 1 123 ? 25.25 -5.102 -7.445 1 87.62 123 LYS B C 1
ATOM 2896 O O . LYS B 1 123 ? 25.734 -5.281 -6.328 1 87.62 123 LYS B O 1
ATOM 2901 N N . ILE B 1 124 ? 23.953 -4.879 -7.621 1 89.25 124 ILE B N 1
ATOM 2902 C CA . ILE B 1 124 ? 23.188 -4.445 -6.457 1 89.25 124 ILE B CA 1
ATOM 2903 C C . ILE B 1 124 ? 22.141 -5.504 -6.109 1 89.25 124 ILE B C 1
ATOM 2905 O O . ILE B 1 124 ? 21.531 -5.449 -5.039 1 89.25 124 ILE B O 1
ATOM 2909 N N . LYS B 1 125 ? 21.969 -6.449 -6.945 1 89.38 125 LYS B N 1
ATOM 2910 C CA . LYS B 1 125 ? 20.859 -7.398 -6.789 1 89.38 125 LYS B CA 1
ATOM 2911 C C . LYS B 1 125 ? 20.984 -8.172 -5.473 1 89.38 125 LYS B C 1
ATOM 2913 O O . LYS B 1 125 ? 20.016 -8.289 -4.727 1 89.38 125 LYS B O 1
ATOM 2918 N N . ASP B 1 126 ? 22.156 -8.633 -5.141 1 90.56 126 ASP B N 1
ATOM 2919 C CA . ASP B 1 126 ? 22.312 -9.461 -3.949 1 90.56 126 ASP B CA 1
ATOM 2920 C C . ASP B 1 126 ? 21.984 -8.672 -2.686 1 90.56 126 ASP B C 1
ATOM 2922 O O . ASP B 1 126 ? 21.281 -9.172 -1.799 1 90.56 126 ASP B O 1
ATOM 2926 N N . GLN B 1 127 ? 22.438 -7.484 -2.703 1 92 127 GLN B N 1
ATOM 2927 C CA . GLN B 1 127 ? 22.156 -6.637 -1.549 1 92 127 GLN B CA 1
ATOM 2928 C C . GLN B 1 127 ? 20.656 -6.363 -1.421 1 92 127 GLN B C 1
ATOM 2930 O O . GLN B 1 127 ? 20.109 -6.363 -0.315 1 92 127 GLN B O 1
ATOM 2935 N N . ALA B 1 128 ? 20.016 -6.137 -2.473 1 92.19 128 ALA B N 1
ATOM 2936 C CA . ALA B 1 128 ? 18.578 -5.859 -2.48 1 92.19 128 ALA B CA 1
ATOM 2937 C C . ALA B 1 128 ? 17.781 -7.062 -1.979 1 92.19 128 ALA B C 1
ATOM 2939 O O . ALA B 1 128 ? 16.906 -6.922 -1.13 1 92.19 128 ALA B O 1
ATOM 2940 N N . PHE B 1 129 ? 18.109 -8.242 -2.482 1 93.94 129 PHE B N 1
ATOM 2941 C CA . PHE B 1 129 ? 17.391 -9.445 -2.086 1 93.94 129 PHE B CA 1
ATOM 2942 C C . PHE B 1 129 ? 17.688 -9.805 -0.634 1 93.94 129 PHE B C 1
ATOM 2944 O O . PHE B 1 129 ? 16.828 -10.328 0.07 1 93.94 129 PHE B O 1
ATOM 2951 N N . GLU B 1 130 ? 18.859 -9.438 -0.162 1 93.62 130 GLU B N 1
ATOM 2952 C CA . GLU B 1 130 ? 19.188 -9.648 1.244 1 93.62 130 GLU B CA 1
ATOM 2953 C C . GLU B 1 130 ? 18.359 -8.734 2.148 1 93.62 130 GLU B C 1
ATOM 2955 O O . GLU B 1 130 ? 17.906 -9.156 3.217 1 93.62 130 GLU B O 1
ATOM 2960 N N . LYS B 1 131 ? 18.156 -7.559 1.704 1 92.44 131 LYS B N 1
ATOM 2961 C CA . LYS B 1 131 ? 17.312 -6.641 2.459 1 92.44 131 LYS B CA 1
ATOM 2962 C C . LYS B 1 131 ? 15.875 -7.145 2.512 1 92.44 131 LYS B C 1
ATOM 2964 O O . LYS B 1 131 ? 15.203 -7.02 3.539 1 92.44 131 LYS B O 1
ATOM 2969 N N . GLY B 1 132 ? 15.469 -7.707 1.437 1 95.75 132 GLY B N 1
ATOM 2970 C CA . GLY B 1 132 ? 14.125 -8.266 1.377 1 95.75 132 GLY B CA 1
ATOM 2971 C C . GLY B 1 132 ? 13.977 -9.555 2.164 1 95.75 132 GLY B C 1
ATOM 2972 O O . GLY B 1 132 ? 12.867 -9.945 2.527 1 95.75 132 GLY B O 1
ATOM 2973 N N . GLN B 1 133 ? 15.078 -10.188 2.467 1 96.19 133 GLN B N 1
ATOM 2974 C CA . GLN B 1 133 ? 15.102 -11.508 3.082 1 96.19 133 GLN B CA 1
ATOM 2975 C C . GLN B 1 133 ? 14.461 -11.477 4.469 1 96.19 133 GLN B C 1
ATOM 2977 O O . GLN B 1 133 ? 13.828 -12.453 4.887 1 96.19 133 GLN B O 1
ATOM 2982 N N . ILE B 1 134 ? 14.633 -10.383 5.145 1 94.31 134 ILE B N 1
ATOM 2983 C CA . ILE B 1 134 ? 14.07 -10.266 6.484 1 94.31 134 ILE B CA 1
ATOM 2984 C C . ILE B 1 134 ? 12.555 -10.438 6.422 1 94.31 134 ILE B C 1
ATOM 2986 O O . ILE B 1 134 ? 11.969 -11.172 7.227 1 94.31 134 ILE B O 1
ATOM 2990 N N . PHE B 1 135 ? 11.945 -9.828 5.48 1 97.25 135 PHE B N 1
ATOM 2991 C CA . PHE B 1 135 ? 10.5 -9.914 5.316 1 97.25 135 PHE B CA 1
ATOM 2992 C C . PHE B 1 135 ? 10.102 -11.289 4.805 1 97.25 135 PHE B C 1
ATOM 2994 O O . PHE B 1 135 ? 9.094 -11.852 5.242 1 97.25 135 PHE B O 1
ATOM 3001 N N . LEU B 1 136 ? 10.883 -11.828 3.877 1 98.06 136 LEU B N 1
ATOM 3002 C CA . LEU B 1 136 ? 10.617 -13.172 3.373 1 98.06 136 LEU B CA 1
ATOM 3003 C C . LEU B 1 136 ? 10.641 -14.188 4.508 1 98.06 136 LEU B C 1
ATOM 3005 O O . LEU B 1 136 ? 9.766 -15.055 4.59 1 98.06 136 LEU B O 1
ATOM 3009 N N . ASN B 1 137 ? 11.633 -14.055 5.359 1 96.94 137 ASN B N 1
ATOM 3010 C CA . ASN B 1 137 ? 11.742 -14.961 6.496 1 96.94 137 ASN B CA 1
ATOM 3011 C C . ASN B 1 137 ? 10.531 -14.859 7.418 1 96.94 137 ASN B C 1
ATOM 3013 O O . ASN B 1 137 ? 10.016 -15.875 7.891 1 96.94 137 ASN B O 1
ATOM 3017 N N . GLN B 1 138 ? 10.102 -13.672 7.672 1 96.94 138 GLN B N 1
ATOM 3018 C CA . GLN B 1 138 ? 8.938 -13.461 8.516 1 96.94 138 GLN B CA 1
ATOM 3019 C C . GLN B 1 138 ? 7.695 -14.117 7.918 1 96.94 138 GLN B C 1
ATOM 3021 O O . GLN B 1 138 ? 6.945 -14.797 8.625 1 96.94 138 GLN B O 1
ATOM 3026 N N . LEU B 1 139 ? 7.504 -13.93 6.645 1 98.44 139 LEU B N 1
ATOM 3027 C CA . LEU B 1 139 ? 6.352 -14.516 5.965 1 98.44 139 LEU B CA 1
ATOM 3028 C C . LEU B 1 139 ? 6.445 -16.031 5.941 1 98.44 139 LEU B C 1
ATOM 3030 O O . LEU B 1 139 ? 5.434 -16.734 6.078 1 98.44 139 LEU B O 1
ATOM 3034 N N . THR B 1 140 ? 7.676 -16.5 5.781 1 98.06 140 THR B N 1
ATOM 3035 C CA . THR B 1 140 ? 7.906 -17.938 5.777 1 98.06 140 THR B CA 1
ATOM 3036 C C . THR B 1 140 ? 7.578 -18.531 7.137 1 98.06 140 THR B C 1
ATOM 3038 O O . THR B 1 140 ? 6.887 -19.562 7.219 1 98.06 140 THR B O 1
ATOM 3041 N N . ASP B 1 141 ? 8.055 -17.891 8.18 1 97.19 141 ASP B N 1
ATOM 3042 C CA . ASP B 1 141 ? 7.742 -18.328 9.539 1 97.19 141 ASP B CA 1
ATOM 3043 C C . ASP B 1 141 ? 6.238 -18.312 9.789 1 97.19 141 ASP B C 1
ATOM 3045 O O . ASP B 1 141 ? 5.691 -19.234 10.398 1 97.19 141 ASP B O 1
ATOM 3049 N N . PHE B 1 142 ? 5.621 -17.344 9.367 1 98.06 142 PHE B N 1
ATOM 3050 C CA . PHE B 1 142 ? 4.18 -17.188 9.539 1 98.06 142 PHE B CA 1
ATOM 3051 C C . PHE B 1 142 ? 3.432 -18.281 8.766 1 98.06 142 PHE B C 1
ATOM 3053 O O . PHE B 1 142 ? 2.428 -18.812 9.25 1 98.06 142 PHE B O 1
ATOM 3060 N N . LEU B 1 143 ? 3.84 -18.562 7.559 1 98.25 143 LEU B N 1
ATOM 3061 C CA . LEU B 1 143 ? 3.24 -19.594 6.723 1 98.25 143 LEU B CA 1
ATOM 3062 C C . LEU B 1 143 ? 3.26 -20.938 7.426 1 98.25 143 LEU B C 1
ATOM 3064 O O . LEU B 1 143 ? 2.252 -21.656 7.449 1 98.25 143 LEU B O 1
ATOM 3068 N N . GLY B 1 144 ? 4.422 -21.266 7.98 1 97.81 144 GLY B N 1
ATOM 3069 C CA . GLY B 1 144 ? 4.539 -22.562 8.617 1 97.81 144 GLY B CA 1
ATOM 3070 C C . GLY B 1 144 ? 4.133 -23.719 7.711 1 97.81 144 GLY B C 1
ATOM 3071 O O . GLY B 1 144 ? 4.613 -23.812 6.578 1 97.81 144 GLY B O 1
ATOM 3072 N N . ASP B 1 145 ? 3.178 -24.516 8.25 1 97.5 145 ASP B N 1
ATOM 3073 C CA . ASP B 1 145 ? 2.75 -25.672 7.473 1 97.5 145 ASP B CA 1
ATOM 3074 C C . ASP B 1 145 ? 1.392 -25.438 6.82 1 97.5 145 ASP B C 1
ATOM 3076 O O . ASP B 1 145 ? 0.775 -26.359 6.289 1 97.5 145 ASP B O 1
ATOM 3080 N N . LYS B 1 146 ? 0.949 -24.234 6.844 1 98.12 146 LYS B N 1
ATOM 3081 C CA . LYS B 1 146 ? -0.361 -23.891 6.289 1 98.12 146 LYS B CA 1
ATOM 3082 C C . LYS B 1 146 ? -0.353 -23.984 4.766 1 98.12 146 LYS B C 1
ATOM 3084 O O . LYS B 1 146 ? 0.684 -23.781 4.133 1 98.12 146 LYS B O 1
ATOM 3089 N N . GLN B 1 147 ? -1.473 -24.234 4.234 1 97.81 147 GLN B N 1
ATOM 3090 C CA . GLN B 1 147 ? -1.599 -24.312 2.783 1 97.81 147 GLN B CA 1
ATOM 3091 C C . GLN B 1 147 ? -1.386 -22.953 2.133 1 97.81 147 GLN B C 1
ATOM 3093 O O . GLN B 1 147 ? -0.784 -22.859 1.061 1 97.81 147 GLN B O 1
ATOM 3098 N N . PHE B 1 148 ? -1.951 -21.969 2.732 1 98.5 148 PHE B N 1
ATOM 3099 C CA . PHE B 1 148 ? -1.792 -20.578 2.359 1 98.5 148 PHE B CA 1
ATOM 3100 C C . PHE B 1 148 ? -1.418 -19.734 3.57 1 98.5 148 PHE B C 1
ATOM 3102 O O . PHE B 1 148 ? -1.376 -20.234 4.695 1 98.5 148 PHE B O 1
ATOM 3109 N N . LEU B 1 149 ? -1.113 -18.5 3.395 1 98.38 149 LEU B N 1
ATOM 3110 C CA . LEU B 1 149 ? -0.595 -17.672 4.477 1 98.38 149 LEU B CA 1
ATOM 3111 C C . LEU B 1 149 ? -1.535 -17.703 5.68 1 98.38 149 LEU B C 1
ATOM 3113 O O . LEU B 1 149 ? -1.091 -17.859 6.816 1 98.38 149 LEU B O 1
ATOM 3117 N N . LEU B 1 150 ? -2.861 -17.672 5.445 1 97.38 150 LEU B N 1
ATOM 3118 C CA . LEU B 1 150 ? -3.824 -17.656 6.539 1 97.38 150 LEU B CA 1
ATOM 3119 C C . LEU B 1 150 ? -4.477 -19.016 6.715 1 97.38 150 LEU B C 1
ATOM 3121 O O . LEU B 1 150 ? -5.484 -19.141 7.41 1 97.38 150 LEU B O 1
ATOM 3125 N N . GLY B 1 151 ? -3.943 -19.969 6.082 1 97.25 151 GLY B N 1
ATOM 3126 C CA . GLY B 1 151 ? -4.586 -21.281 6.059 1 97.25 151 GLY B CA 1
ATOM 3127 C C . GLY B 1 151 ? -5.609 -21.422 4.949 1 97.25 151 GLY B C 1
ATOM 3128 O O . GLY B 1 151 ? -5.973 -22.531 4.566 1 97.25 151 GLY B O 1
ATOM 3129 N N . HIS B 1 152 ? -6.109 -20.328 4.5 1 96.25 152 HIS B N 1
ATOM 3130 C CA . HIS B 1 152 ? -6.988 -20.234 3.342 1 96.25 152 HIS B CA 1
ATOM 3131 C C . HIS B 1 152 ? -6.512 -19.156 2.375 1 96.25 152 HIS B C 1
ATOM 3133 O O . HIS B 1 152 ? -5.734 -18.266 2.756 1 96.25 152 HIS B O 1
ATOM 3139 N N . LEU B 1 153 ? -6.98 -19.25 1.145 1 98.12 153 LEU B N 1
ATOM 3140 C CA . LEU B 1 153 ? -6.543 -18.344 0.091 1 98.12 153 LEU B CA 1
ATOM 3141 C C . LEU B 1 153 ? -7.023 -16.922 0.366 1 98.12 153 LEU B C 1
ATOM 3143 O O . LEU B 1 153 ? -8.172 -16.719 0.757 1 98.12 153 LEU B O 1
ATOM 3147 N N . SER B 1 154 ? -6.172 -15.977 0.232 1 98.38 154 SER B N 1
ATOM 3148 C CA . SER B 1 154 ? -6.492 -14.555 0.304 1 98.38 154 SER B CA 1
ATOM 3149 C C . SER B 1 154 ? -5.707 -13.758 -0.732 1 98.38 154 SER B C 1
ATOM 3151 O O . SER B 1 154 ? -4.824 -14.297 -1.4 1 98.38 154 SER B O 1
ATOM 3153 N N . LEU B 1 155 ? -6.035 -12.492 -0.891 1 98.56 155 LEU B N 1
ATOM 3154 C CA . LEU B 1 155 ? -5.328 -11.625 -1.827 1 98.56 155 LEU B CA 1
ATOM 3155 C C . LEU B 1 155 ? -3.832 -11.602 -1.52 1 98.56 155 LEU B C 1
ATOM 3157 O O . LEU B 1 155 ? -3.01 -11.492 -2.432 1 98.56 155 LEU B O 1
ATOM 3161 N N . ALA B 1 156 ? -3.434 -11.75 -0.265 1 98.69 156 ALA B N 1
ATOM 3162 C CA . ALA B 1 156 ? -2.031 -11.719 0.141 1 98.69 156 ALA B CA 1
ATOM 3163 C C . ALA B 1 156 ? -1.243 -12.836 -0.537 1 98.69 156 ALA B C 1
ATOM 3165 O O . ALA B 1 156 ? -0.052 -12.688 -0.814 1 98.69 156 ALA B O 1
ATOM 3166 N N . ASP B 1 157 ? -1.851 -13.922 -0.8 1 98.88 157 ASP B N 1
ATOM 3167 C CA . ASP B 1 157 ? -1.171 -15.062 -1.403 1 98.88 157 ASP B CA 1
ATOM 3168 C C . ASP B 1 157 ? -0.784 -14.773 -2.852 1 98.88 157 ASP B C 1
ATOM 3170 O O . ASP B 1 157 ? 0.224 -15.281 -3.346 1 98.88 157 ASP B O 1
ATOM 3174 N N . PHE B 1 158 ? -1.561 -13.953 -3.545 1 98.75 158 PHE B N 1
ATOM 3175 C CA . PHE B 1 158 ? -1.24 -13.586 -4.918 1 98.75 158 PHE B CA 1
ATOM 3176 C C . PHE B 1 158 ? 0.036 -12.75 -4.973 1 98.75 158 PHE B C 1
ATOM 3178 O O . PHE B 1 158 ? 0.863 -12.93 -5.867 1 98.75 158 PHE B O 1
ATOM 3185 N N . LEU B 1 159 ? 0.18 -11.914 -4.027 1 98.44 159 LEU B N 1
ATOM 3186 C CA . LEU B 1 159 ? 1.382 -11.086 -3.957 1 98.44 159 LEU B CA 1
ATOM 3187 C C . LEU B 1 159 ? 2.576 -11.906 -3.479 1 98.44 159 LEU B C 1
ATOM 3189 O O . LEU B 1 159 ? 3.68 -11.773 -4.008 1 98.44 159 LEU B O 1
ATOM 3193 N N . PHE B 1 160 ? 2.311 -12.75 -2.484 1 98.75 160 PHE B N 1
ATOM 3194 C CA . PHE B 1 160 ? 3.402 -13.531 -1.917 1 98.75 160 PHE B CA 1
ATOM 3195 C C . PHE B 1 160 ? 3.967 -14.508 -2.947 1 98.75 160 PHE B C 1
ATOM 3197 O O . PHE B 1 160 ? 5.184 -14.672 -3.051 1 98.75 160 PHE B O 1
ATOM 3204 N N . TYR B 1 161 ? 3.123 -15.086 -3.723 1 98.38 161 TYR B N 1
ATOM 3205 C CA . TYR B 1 161 ? 3.584 -15.953 -4.801 1 98.38 161 TYR B CA 1
ATOM 3206 C C . TYR B 1 161 ? 4.496 -15.195 -5.758 1 98.38 161 TYR B C 1
ATOM 3208 O O . TYR B 1 161 ? 5.531 -15.719 -6.18 1 98.38 161 TYR B O 1
ATOM 3216 N N . GLU B 1 162 ? 4.074 -13.992 -6.105 1 96.31 162 GLU B N 1
ATOM 3217 C CA . GLU B 1 162 ? 4.891 -13.195 -7.012 1 96.31 162 GLU B CA 1
ATOM 3218 C C . GLU B 1 162 ? 6.254 -12.883 -6.395 1 96.31 162 GLU B C 1
ATOM 3220 O O . GLU B 1 162 ? 7.277 -12.945 -7.074 1 96.31 162 GLU B O 1
ATOM 3225 N N . ALA B 1 163 ? 6.273 -12.547 -5.133 1 96.69 163 ALA B N 1
ATOM 3226 C CA . ALA B 1 163 ? 7.539 -12.289 -4.453 1 96.69 163 ALA B CA 1
ATOM 3227 C C . ALA B 1 163 ? 8.445 -13.523 -4.508 1 96.69 163 ALA B C 1
ATOM 3229 O O . ALA B 1 163 ? 9.633 -13.406 -4.809 1 96.69 163 ALA B O 1
ATOM 3230 N N . LEU B 1 164 ? 7.863 -14.664 -4.238 1 97.19 164 LEU B N 1
ATOM 3231 C CA . LEU B 1 164 ? 8.625 -15.906 -4.273 1 97.19 164 LEU B CA 1
ATOM 3232 C C . LEU B 1 164 ? 9.164 -16.172 -5.676 1 97.19 164 LEU B C 1
ATOM 3234 O O . LEU B 1 164 ? 10.273 -16.688 -5.836 1 97.19 164 LEU B O 1
ATOM 3238 N N . THR B 1 165 ? 8.375 -15.836 -6.641 1 94.5 165 THR B N 1
ATOM 3239 C CA . THR B 1 165 ? 8.805 -16.031 -8.023 1 94.5 165 THR B CA 1
ATOM 3240 C C . THR B 1 165 ? 10.039 -15.18 -8.32 1 94.5 165 THR B C 1
ATOM 3242 O O . THR B 1 165 ? 10.984 -15.656 -8.961 1 94.5 165 THR B O 1
ATOM 3245 N N . TYR B 1 166 ? 10.078 -13.945 -7.852 1 92.88 166 TYR B N 1
ATOM 3246 C CA . TYR B 1 166 ? 11.258 -13.109 -8.008 1 92.88 166 TYR B CA 1
ATOM 3247 C C . TYR B 1 166 ? 12.484 -13.75 -7.371 1 92.88 166 TYR B C 1
ATOM 3249 O O . TYR B 1 166 ? 13.562 -13.789 -7.969 1 92.88 166 TYR B O 1
ATOM 3257 N N . TYR B 1 167 ? 12.281 -14.242 -6.188 1 94.25 167 TYR B N 1
ATOM 3258 C CA . TYR B 1 167 ? 13.398 -14.883 -5.5 1 94.25 167 TYR B CA 1
ATOM 3259 C C . TYR B 1 167 ? 13.844 -16.141 -6.246 1 94.25 167 TYR B C 1
ATOM 3261 O O . TYR B 1 167 ? 15.047 -16.391 -6.395 1 94.25 167 TYR B O 1
ATOM 3269 N N . GLN B 1 168 ? 12.898 -16.875 -6.672 1 93.62 168 GLN B N 1
ATOM 3270 C CA . GLN B 1 168 ? 13.211 -18.109 -7.371 1 93.62 168 GLN B CA 1
ATOM 3271 C C . GLN B 1 168 ? 14.047 -17.844 -8.617 1 93.62 168 GLN B C 1
ATOM 3273 O O . GLN B 1 168 ? 14.992 -18.578 -8.898 1 93.62 168 GLN B O 1
ATOM 3278 N N . VAL B 1 169 ? 13.797 -16.797 -9.266 1 88.94 169 VAL B N 1
ATOM 3279 C CA . VAL B 1 169 ? 14.422 -16.5 -10.555 1 88.94 169 VAL B CA 1
ATOM 3280 C C . VAL B 1 169 ? 15.727 -15.75 -10.336 1 88.94 169 VAL B C 1
ATOM 3282 O O . VAL B 1 169 ? 16.734 -16.016 -11 1 88.94 169 VAL B O 1
ATOM 3285 N N . LEU B 1 170 ? 15.773 -14.891 -9.336 1 89.38 170 LEU B N 1
ATOM 3286 C CA . LEU B 1 170 ? 16.891 -13.953 -9.281 1 89.38 170 LEU B CA 1
ATOM 3287 C C . LEU B 1 170 ? 17.766 -14.219 -8.07 1 89.38 170 LEU B C 1
ATOM 3289 O O . LEU B 1 170 ? 18.906 -13.719 -8 1 89.38 170 LEU B O 1
ATOM 3293 N N . HIS B 1 171 ? 17.297 -14.953 -7.176 1 92.25 171 HIS B N 1
ATOM 3294 C CA . HIS B 1 171 ? 18.016 -15.258 -5.945 1 92.25 171 HIS B CA 1
ATOM 3295 C C . HIS B 1 171 ? 17.625 -16.625 -5.391 1 92.25 171 HIS B C 1
ATOM 3297 O O . HIS B 1 171 ? 17.219 -16.734 -4.227 1 92.25 171 HIS B O 1
ATOM 3303 N N . SER B 1 172 ? 17.859 -17.641 -6.117 1 93.31 172 SER B N 1
ATOM 3304 C CA . SER B 1 172 ? 17.328 -18.984 -5.895 1 93.31 172 SER B CA 1
ATOM 3305 C C . SER B 1 172 ? 17.859 -19.562 -4.59 1 93.31 172 SER B C 1
ATOM 3307 O O . SER B 1 172 ? 17.234 -20.453 -4.008 1 93.31 172 SER B O 1
ATOM 3309 N N . GLN B 1 173 ? 18.922 -19.094 -4.031 1 95.06 173 GLN B N 1
ATOM 3310 C CA . GLN B 1 173 ? 19.5 -19.625 -2.807 1 95.06 173 GLN B CA 1
ATOM 3311 C C . GLN B 1 173 ? 18.594 -19.359 -1.605 1 95.06 173 GLN B C 1
ATOM 3313 O O . GLN B 1 173 ? 18.734 -20.016 -0.565 1 95.06 173 GLN B O 1
ATOM 3318 N N . SER B 1 174 ? 17.672 -18.438 -1.743 1 96.31 174 SER B N 1
ATOM 3319 C CA . SER B 1 174 ? 16.766 -18.094 -0.651 1 96.31 174 SER B CA 1
ATOM 3320 C C . SER B 1 174 ? 15.523 -18.969 -0.665 1 96.31 174 SER B C 1
ATOM 3322 O O . SER B 1 174 ? 14.719 -18.938 0.273 1 96.31 174 SER B O 1
ATOM 3324 N N . ILE B 1 175 ? 15.328 -19.734 -1.672 1 97.5 175 ILE B N 1
ATOM 3325 C CA . ILE B 1 175 ? 14.102 -20.516 -1.83 1 97.5 175 ILE B CA 1
ATOM 3326 C C . ILE B 1 175 ? 14.281 -21.891 -1.184 1 97.5 175 ILE B C 1
ATOM 3328 O O . ILE B 1 175 ? 15.242 -22.594 -1.47 1 97.5 175 ILE B O 1
ATOM 3332 N N . THR B 1 176 ? 13.375 -22.188 -0.331 1 97.88 176 THR B N 1
ATOM 3333 C CA . THR B 1 176 ? 13.391 -23.469 0.38 1 97.88 176 THR B CA 1
ATOM 3334 C C . THR B 1 176 ? 12.383 -24.438 -0.229 1 97.88 176 THR B C 1
ATOM 3336 O O . THR B 1 176 ? 11.602 -24.062 -1.1 1 97.88 176 THR B O 1
ATOM 3339 N N . GLN B 1 177 ? 12.414 -25.672 0.267 1 97.75 177 GLN B N 1
ATOM 3340 C CA . GLN B 1 177 ? 11.438 -26.672 -0.152 1 97.75 177 GLN B CA 1
ATOM 3341 C C . GLN B 1 177 ? 10.016 -26.234 0.214 1 97.75 177 GLN B C 1
ATOM 3343 O O . GLN B 1 177 ? 9.078 -26.469 -0.55 1 97.75 177 GLN B O 1
ATOM 3348 N N . ARG B 1 178 ? 9.867 -25.656 1.341 1 98.12 178 ARG B N 1
ATOM 3349 C CA . ARG B 1 178 ? 8.555 -25.188 1.781 1 98.12 178 ARG B CA 1
ATOM 3350 C C . ARG B 1 178 ? 8 -24.141 0.816 1 98.12 178 ARG B C 1
ATOM 3352 O O . ARG B 1 178 ? 6.801 -24.156 0.52 1 98.12 178 ARG B O 1
ATOM 3359 N N . HIS B 1 179 ? 8.898 -23.234 0.358 1 98.5 179 HIS B N 1
ATOM 3360 C CA . HIS B 1 179 ? 8.484 -22.25 -0.626 1 98.5 179 HIS B CA 1
ATOM 3361 C C . HIS B 1 179 ? 8.008 -22.906 -1.913 1 98.5 179 HIS B C 1
ATOM 3363 O O . HIS B 1 179 ? 6.98 -22.516 -2.477 1 98.5 179 HIS B O 1
ATOM 3369 N N . GLU B 1 180 ? 8.734 -23.906 -2.328 1 98.06 180 GLU B N 1
ATOM 3370 C CA . GLU B 1 180 ? 8.383 -24.609 -3.559 1 98.06 180 GLU B CA 1
ATOM 3371 C C . GLU B 1 180 ? 7.023 -25.297 -3.432 1 98.06 180 GLU B C 1
ATOM 3373 O O . GLU B 1 180 ? 6.215 -25.266 -4.359 1 98.06 180 GLU B O 1
ATOM 3378 N N . GLU B 1 181 ? 6.816 -25.922 -2.307 1 98.25 181 GLU B N 1
ATOM 3379 C CA . GLU B 1 181 ? 5.527 -26.562 -2.051 1 98.25 181 GLU B CA 1
ATOM 3380 C C . GLU B 1 181 ? 4.391 -25.547 -2.086 1 98.25 181 GLU B C 1
ATOM 3382 O O . GLU B 1 181 ? 3.338 -25.797 -2.678 1 98.25 181 GLU B O 1
ATOM 3387 N N . TYR B 1 182 ? 4.613 -24.453 -1.433 1 98.69 182 TYR B N 1
ATOM 3388 C CA . TYR B 1 182 ? 3.637 -23.359 -1.421 1 98.69 182 TYR B CA 1
ATOM 3389 C C . TYR B 1 182 ? 3.359 -22.859 -2.834 1 98.69 182 TYR B C 1
ATOM 3391 O O . TYR B 1 182 ? 2.201 -22.656 -3.211 1 98.69 182 TYR B O 1
ATOM 3399 N N . MET B 1 183 ? 4.418 -22.656 -3.633 1 98.19 183 MET B N 1
ATOM 3400 C CA . MET B 1 183 ? 4.285 -22.156 -5.004 1 98.19 183 MET B CA 1
ATOM 3401 C C . MET B 1 183 ? 3.521 -23.156 -5.863 1 98.19 183 MET B C 1
ATOM 3403 O O . MET B 1 183 ? 2.668 -22.781 -6.664 1 98.19 183 MET B O 1
ATOM 3407 N N . HIS B 1 184 ? 3.781 -24.406 -5.676 1 97.94 184 HIS B N 1
ATOM 3408 C CA . HIS B 1 184 ? 3.061 -25.453 -6.406 1 97.94 184 HIS B CA 1
ATOM 3409 C C . HIS B 1 184 ? 1.576 -25.438 -6.055 1 97.94 184 HIS B C 1
ATOM 3411 O O . HIS B 1 184 ? 0.726 -25.609 -6.93 1 97.94 184 HIS B O 1
ATOM 3417 N N . GLN B 1 185 ? 1.332 -25.297 -4.789 1 98.06 185 GLN B N 1
ATOM 3418 C CA . GLN B 1 185 ? -0.053 -25.203 -4.34 1 98.06 185 GLN B CA 1
ATOM 3419 C C . GLN B 1 185 ? -0.766 -24.031 -5.004 1 98.06 185 GLN B C 1
ATOM 3421 O O . GLN B 1 185 ? -1.902 -24.156 -5.461 1 98.06 185 GLN B O 1
ATOM 3426 N N . PHE B 1 186 ? -0.159 -22.891 -5.047 1 98.62 186 PHE B N 1
ATOM 3427 C CA . PHE B 1 186 ? -0.744 -21.719 -5.672 1 98.62 186 PHE B CA 1
ATOM 3428 C C . PHE B 1 186 ? -0.972 -21.953 -7.164 1 98.62 186 PHE B C 1
ATOM 3430 O O . PHE B 1 186 ? -2.027 -21.609 -7.695 1 98.62 186 PHE B O 1
ATOM 3437 N N . GLU B 1 187 ? -0.012 -22.562 -7.832 1 97.81 187 GLU B N 1
ATOM 3438 C CA . GLU B 1 187 ? -0.066 -22.812 -9.273 1 97.81 187 GLU B CA 1
ATOM 3439 C C . GLU B 1 187 ? -1.172 -23.797 -9.625 1 97.81 187 GLU B C 1
ATOM 3441 O O . GLU B 1 187 ? -1.596 -23.875 -10.773 1 97.81 187 GLU B O 1
ATOM 3446 N N . SER B 1 188 ? -1.592 -24.547 -8.617 1 97.88 188 SER B N 1
ATOM 3447 C CA . SER B 1 188 ? -2.637 -25.531 -8.844 1 97.88 188 SER B CA 1
ATOM 3448 C C . SER B 1 188 ? -4.023 -24.906 -8.766 1 97.88 188 SER B C 1
ATOM 3450 O O . SER B 1 188 ? -5.027 -25.562 -9.055 1 97.88 188 SER B O 1
ATOM 3452 N N . LEU B 1 189 ? -4.113 -23.641 -8.391 1 98.31 189 LEU B N 1
ATOM 3453 C CA . LEU B 1 189 ? -5.395 -22.938 -8.367 1 98.31 189 LEU B CA 1
ATOM 3454 C C . LEU B 1 189 ? -6 -22.891 -9.766 1 98.31 189 LEU B C 1
ATOM 3456 O O . LEU B 1 189 ? -5.273 -22.875 -10.766 1 98.31 189 LEU B O 1
ATOM 3460 N N . PRO B 1 190 ? -7.312 -22.781 -9.773 1 97.31 190 PRO B N 1
ATOM 3461 C CA . PRO B 1 190 ? -7.961 -22.688 -11.086 1 97.31 190 PRO B CA 1
ATOM 3462 C C . PRO B 1 190 ? -7.441 -21.531 -11.93 1 97.31 190 PRO B C 1
ATOM 3464 O O . PRO B 1 190 ? -7.352 -20.406 -11.445 1 97.31 190 PRO B O 1
ATOM 3467 N N . GLY B 1 191 ? -7.078 -21.859 -13.156 1 97.38 191 GLY B N 1
ATOM 3468 C CA . GLY B 1 191 ? -6.738 -20.859 -14.148 1 97.38 191 GLY B CA 1
ATOM 3469 C C . GLY B 1 191 ? -5.293 -20.406 -14.07 1 97.38 191 GLY B C 1
ATOM 3470 O O . GLY B 1 191 ? -4.766 -19.812 -15.016 1 97.38 191 GLY B O 1
ATOM 3471 N N . ILE B 1 192 ? -4.535 -20.672 -13.016 1 97.56 192 ILE B N 1
ATOM 3472 C CA . ILE B 1 192 ? -3.205 -20.109 -12.797 1 97.56 192 ILE B CA 1
ATOM 3473 C C . ILE B 1 192 ? -2.199 -20.797 -13.719 1 97.56 192 ILE B C 1
ATOM 3475 O O . ILE B 1 192 ? -1.404 -20.125 -14.383 1 97.56 192 ILE B O 1
ATOM 3479 N N . LYS B 1 193 ? -2.281 -22.094 -13.766 1 94.44 193 LYS B N 1
ATOM 3480 C CA . LYS B 1 193 ? -1.354 -22.828 -14.609 1 94.44 193 LYS B CA 1
ATOM 3481 C C . LYS B 1 193 ? -1.516 -22.438 -16.078 1 94.44 193 LYS B C 1
ATOM 3483 O O . LYS B 1 193 ? -0.526 -22.25 -16.781 1 94.44 193 LYS B O 1
ATOM 3488 N N . GLN B 1 194 ? -2.736 -22.375 -16.484 1 94.38 194 GLN B N 1
ATOM 3489 C CA . GLN B 1 194 ? -3.016 -21.969 -17.859 1 94.38 194 GLN B CA 1
ATOM 3490 C C . GLN B 1 194 ? -2.463 -20.578 -18.125 1 94.38 194 GLN B C 1
ATOM 3492 O O . GLN B 1 194 ? -1.862 -20.328 -19.188 1 94.38 194 GLN B O 1
ATOM 3497 N N . TYR B 1 195 ? -2.656 -19.703 -17.219 1 95.25 195 TYR B N 1
ATOM 3498 C CA . TYR B 1 195 ? -2.156 -18.344 -17.375 1 95.25 195 TYR B CA 1
ATOM 3499 C C . TYR B 1 195 ? -0.634 -18.328 -17.438 1 95.25 195 TYR B C 1
ATOM 3501 O O . TYR B 1 195 ? -0.05 -17.609 -18.25 1 95.25 195 TYR B O 1
ATOM 3509 N N . LEU B 1 196 ? 0.016 -19.094 -16.531 1 93.38 196 LEU B N 1
ATOM 3510 C CA . LEU B 1 196 ? 1.474 -19.125 -16.5 1 93.38 196 LEU B CA 1
ATOM 3511 C C . LEU B 1 196 ? 2.043 -19.656 -17.812 1 93.38 196 LEU B C 1
ATOM 3513 O O . LEU B 1 196 ? 3.062 -19.172 -18.297 1 93.38 196 LEU B O 1
ATOM 3517 N N . ASN B 1 197 ? 1.36 -20.562 -18.375 1 91 197 ASN B N 1
ATOM 3518 C CA . ASN B 1 197 ? 1.758 -21.078 -19.688 1 91 197 ASN B CA 1
ATOM 3519 C C . ASN B 1 197 ? 1.624 -20.016 -20.766 1 91 197 ASN B C 1
ATOM 3521 O O . ASN B 1 197 ? 2.514 -19.875 -21.609 1 91 197 ASN B O 1
ATOM 3525 N N . TYR B 1 198 ? 0.533 -19.375 -20.719 1 88.31 198 TYR B N 1
ATOM 3526 C CA . TYR B 1 198 ? 0.308 -18.281 -21.656 1 88.31 198 TYR B CA 1
ATOM 3527 C C . TYR B 1 198 ? 1.368 -17.203 -21.5 1 88.31 198 TYR B C 1
ATOM 3529 O O . TYR B 1 198 ? 1.942 -16.734 -22.484 1 88.31 198 TYR B O 1
ATOM 3537 N N . ALA B 1 199 ? 1.616 -16.812 -20.266 1 86.5 199 ALA B N 1
ATOM 3538 C CA . ALA B 1 199 ? 2.551 -15.734 -19.969 1 86.5 199 ALA B CA 1
ATOM 3539 C C . ALA B 1 199 ? 3.969 -16.094 -20.391 1 86.5 199 ALA B C 1
ATOM 3541 O O . ALA B 1 199 ? 4.719 -15.25 -20.875 1 86.5 199 ALA B O 1
ATOM 3542 N N . SER B 1 200 ? 4.359 -17.297 -20.203 1 83.25 200 SER B N 1
ATOM 3543 C CA . SER B 1 200 ? 5.695 -17.75 -20.547 1 83.25 200 SER B CA 1
ATOM 3544 C C . SER B 1 200 ? 5.941 -17.641 -22.062 1 83.25 200 SER B C 1
ATOM 3546 O O . SER B 1 200 ? 7.074 -17.438 -22.484 1 83.25 200 SER B O 1
ATOM 3548 N N . LYS B 1 201 ? 4.93 -17.625 -22.797 1 81.25 201 LYS B N 1
ATOM 3549 C CA . LYS B 1 201 ? 5.043 -17.594 -24.25 1 81.25 201 LYS B CA 1
ATOM 3550 C C . LYS B 1 201 ? 4.914 -16.172 -24.781 1 81.25 201 LYS B C 1
ATOM 3552 O O . LYS B 1 201 ? 5.484 -15.82 -25.812 1 81.25 201 LYS B O 1
ATOM 3557 N N . ASN B 1 202 ? 4.219 -15.414 -24.047 1 78.19 202 ASN B N 1
ATOM 3558 C CA . ASN B 1 202 ? 3.801 -14.148 -24.625 1 78.19 202 ASN B CA 1
ATOM 3559 C C . ASN B 1 202 ? 4.5 -12.969 -23.969 1 78.19 202 ASN B C 1
ATOM 3561 O O . ASN B 1 202 ? 4.543 -11.867 -24.531 1 78.19 202 ASN B O 1
ATOM 3565 N N . PHE B 1 203 ? 4.879 -13.148 -22.828 1 75.06 203 PHE B N 1
ATOM 3566 C CA . PHE B 1 203 ? 5.562 -12.062 -22.141 1 75.06 203 PHE B CA 1
ATOM 3567 C C . PHE B 1 203 ? 7.074 -12.211 -22.25 1 75.06 203 PHE B C 1
ATOM 3569 O O . PHE B 1 203 ? 7.594 -13.328 -22.219 1 75.06 203 PHE B O 1
ATOM 3576 N N . ASN B 1 204 ? 7.684 -11.25 -23.031 1 59.62 204 ASN B N 1
ATOM 3577 C CA . ASN B 1 204 ? 9.117 -11.359 -23.281 1 59.62 204 ASN B CA 1
ATOM 3578 C C . ASN B 1 204 ? 9.859 -11.922 -22.078 1 59.62 204 ASN B C 1
ATOM 3580 O O . ASN B 1 204 ? 10.672 -12.836 -22.219 1 59.62 204 ASN B O 1
ATOM 3584 N N . SER B 1 205 ? 9.984 -11.039 -21.078 1 53.53 205 SER B N 1
ATOM 3585 C CA . SER B 1 205 ? 10.773 -11.422 -19.906 1 53.53 205 SER B CA 1
ATOM 3586 C C . SER B 1 205 ? 9.875 -11.711 -18.703 1 53.53 205 SER B C 1
ATOM 3588 O O . SER B 1 205 ? 9.797 -10.906 -17.781 1 53.53 205 SER B O 1
ATOM 3590 N N . PHE B 1 206 ? 8.75 -12.344 -19.266 1 51.16 206 PHE B N 1
ATOM 3591 C CA . PHE B 1 206 ? 8.148 -12.852 -18.031 1 51.16 206 PHE B CA 1
ATOM 3592 C C . PHE B 1 206 ? 9.219 -13.141 -16.984 1 51.16 206 PHE B C 1
ATOM 3594 O O . PHE B 1 206 ? 8.984 -12.961 -15.797 1 51.16 206 PHE B O 1
ATOM 3601 N N . LEU B 1 207 ? 10.297 -13.828 -17.422 1 51 207 LEU B N 1
ATOM 3602 C CA . LEU B 1 207 ? 11.445 -13.836 -16.516 1 51 207 LEU B CA 1
ATOM 3603 C C . LEU B 1 207 ? 12.055 -12.438 -16.406 1 51 207 LEU B C 1
ATOM 3605 O O . LEU B 1 207 ? 11.945 -11.633 -17.328 1 51 207 LEU B O 1
ATOM 3609 N N . LEU B 1 208 ? 12.234 -11.742 -15.203 1 50.66 208 LEU B N 1
ATOM 3610 C CA . LEU B 1 208 ? 12.695 -10.406 -14.828 1 50.66 208 LEU B CA 1
ATOM 3611 C C . LEU B 1 208 ? 13.477 -9.766 -15.969 1 50.66 208 LEU B C 1
ATOM 3613 O O . LEU B 1 208 ? 14.125 -10.461 -16.75 1 50.66 208 LEU B O 1
ATOM 3617 N N . ASN B 1 209 ? 13 -8.672 -16.625 1 44.38 209 ASN B N 1
ATOM 3618 C CA . ASN B 1 209 ? 13.633 -7.84 -17.641 1 44.38 209 ASN B CA 1
ATOM 3619 C C . ASN B 1 209 ? 15.148 -8.023 -17.656 1 44.38 209 ASN B C 1
ATOM 3621 O O . ASN B 1 209 ? 15.883 -7.211 -17.094 1 44.38 209 ASN B O 1
ATOM 3625 N N . LEU B 1 210 ? 15.68 -9.047 -17.328 1 41.59 210 LEU B N 1
ATOM 3626 C CA . LEU B 1 210 ? 17.141 -9.055 -17.312 1 41.59 210 LEU B CA 1
ATOM 3627 C C . LEU B 1 210 ? 17.688 -8.812 -18.719 1 41.59 210 LEU B C 1
ATOM 3629 O O . LEU B 1 210 ? 17.578 -9.672 -19.594 1 41.59 210 LEU B 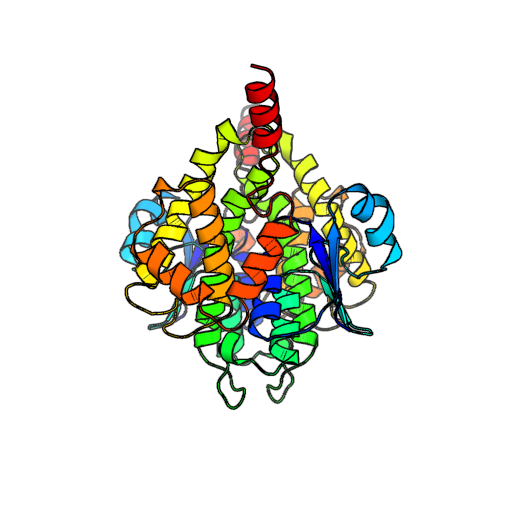O 1
ATOM 3633 N N . LYS B 1 211 ? 17.328 -7.738 -19.312 1 39.16 211 LYS B N 1
ATOM 3634 C CA . LYS B 1 211 ? 18.156 -7.281 -20.438 1 39.16 211 LYS B CA 1
ATOM 3635 C C . LYS B 1 211 ? 19.484 -8.016 -20.469 1 39.16 211 LYS B C 1
ATOM 3637 O O . LYS B 1 211 ? 20.062 -8.242 -21.531 1 39.16 211 LYS B O 1
ATOM 3642 N N . GLN B 1 212 ? 20.078 -8.125 -19.312 1 38.31 212 GLN B N 1
ATOM 3643 C CA . GLN B 1 212 ? 21.453 -8.602 -19.375 1 38.31 212 GLN B CA 1
ATOM 3644 C C . GLN B 1 212 ? 21.531 -10.008 -19.953 1 38.31 212 GLN B C 1
ATOM 3646 O O . GLN B 1 212 ? 22.578 -10.43 -20.438 1 38.31 212 GLN B O 1
ATOM 3651 N N . GLN B 1 213 ? 20.422 -10.75 -19.906 1 36.81 213 GLN B N 1
ATOM 3652 C CA . GLN B 1 213 ? 20.734 -12.023 -20.562 1 36.81 213 GLN B CA 1
ATOM 3653 C C . GLN B 1 213 ? 20.672 -11.891 -22.078 1 36.81 213 GLN B C 1
ATOM 3655 O O . GLN B 1 213 ? 21.359 -12.625 -22.797 1 36.81 213 GLN B O 1
ATOM 3660 N N . GLN B 1 214 ? 19.812 -11.102 -22.656 1 36.34 214 GLN B N 1
ATOM 3661 C CA . GLN B 1 214 ? 20 -10.992 -24.109 1 36.34 214 GLN B CA 1
ATOM 3662 C C . GLN B 1 214 ? 21.375 -10.422 -24.438 1 36.34 214 GLN B C 1
ATOM 3664 O O . GLN B 1 214 ? 22.016 -10.867 -25.391 1 36.34 214 GLN B O 1
ATOM 3669 N N . GLN B 1 215 ? 21.812 -9.391 -23.766 1 36.03 215 GLN B N 1
ATOM 3670 C CA . GLN B 1 215 ? 23.188 -8.992 -24.078 1 36.03 215 GLN B CA 1
ATOM 3671 C C . GLN B 1 215 ? 24.172 -10.094 -23.703 1 36.03 215 GLN B C 1
ATOM 3673 O O . GLN B 1 215 ? 25.141 -10.336 -24.422 1 36.03 215 GLN B O 1
ATOM 3678 N N . GLN B 1 216 ? 23.953 -10.828 -22.656 1 35.66 216 GLN B N 1
ATOM 3679 C CA . GLN B 1 216 ? 24.906 -11.898 -22.422 1 35.66 216 GLN B CA 1
ATOM 3680 C C . GLN B 1 216 ? 24.672 -13.062 -23.375 1 35.66 216 GLN B C 1
ATOM 3682 O O . GLN B 1 216 ? 25.625 -13.703 -23.828 1 35.66 216 GLN B O 1
ATOM 3687 N N . GLN B 1 217 ? 23.484 -13.391 -23.75 1 34.41 217 GLN B N 1
ATOM 3688 C CA . GLN B 1 217 ? 23.391 -14.438 -24.75 1 34.41 217 GLN B CA 1
ATOM 3689 C C . GLN B 1 217 ? 23.875 -13.938 -26.109 1 34.41 217 GLN B C 1
ATOM 3691 O O . GLN B 1 217 ? 24.469 -14.688 -26.891 1 34.41 217 GLN B O 1
ATOM 3696 N N . GLN B 1 218 ? 23.594 -12.773 -26.5 1 35.03 218 GLN B N 1
ATOM 3697 C CA . GLN B 1 218 ? 24.25 -12.352 -27.734 1 35.03 218 GLN B CA 1
ATOM 3698 C C . GLN B 1 218 ? 25.766 -12.344 -27.578 1 35.03 218 GLN B C 1
ATOM 3700 O O . GLN B 1 218 ? 26.484 -12.688 -28.516 1 35.03 218 GLN B O 1
ATOM 3705 N N . GLN B 1 219 ? 26.25 -11.969 -26.453 1 34.75 219 GLN B N 1
ATOM 3706 C CA . GLN B 1 219 ? 27.703 -12.07 -26.375 1 34.75 219 GLN B CA 1
ATOM 3707 C C . GLN B 1 219 ? 28.156 -13.531 -26.297 1 34.75 219 GLN B C 1
ATOM 3709 O O . GLN B 1 219 ? 29.234 -13.883 -26.797 1 34.75 219 GLN B O 1
ATOM 3714 N N . LYS B 1 220 ? 27.422 -14.492 -25.828 1 34.5 220 LYS B N 1
ATOM 3715 C CA . LYS B 1 220 ? 27.906 -15.867 -25.938 1 34.5 220 LYS B CA 1
ATOM 3716 C C . LYS B 1 220 ? 27.719 -16.406 -27.359 1 34.5 220 LYS B C 1
ATOM 3718 O O . LYS B 1 220 ? 28.375 -17.375 -27.75 1 34.5 220 LYS B O 1
ATOM 3723 N N . ILE B 1 221 ? 26.766 -15.945 -28.047 1 33 221 ILE B N 1
ATOM 3724 C CA . ILE B 1 221 ? 26.688 -16.422 -29.422 1 33 221 ILE B CA 1
ATOM 3725 C C . ILE B 1 221 ? 27.828 -15.797 -30.25 1 33 221 ILE B C 1
ATOM 3727 O O . ILE B 1 221 ? 28.297 -16.391 -31.219 1 33 221 ILE B O 1
ATOM 3731 N N . SER B 1 222 ? 28.141 -14.609 -29.859 1 31.2 222 SER B N 1
ATOM 3732 C CA . SER B 1 222 ? 29.25 -14.148 -30.688 1 31.2 222 SER B CA 1
ATOM 3733 C C . SER B 1 222 ? 30.562 -14.797 -30.281 1 31.2 222 SER B C 1
ATOM 3735 O O . SER B 1 222 ? 31.594 -14.594 -30.938 1 31.2 222 SER B O 1
ATOM 3737 N N . LEU B 1 223 ? 30.5 -15.484 -29.078 1 26.14 223 LEU B N 1
ATOM 3738 C CA . LEU B 1 223 ? 31.734 -16.281 -29 1 26.14 223 LEU B CA 1
ATOM 3739 C C . LEU B 1 223 ? 31.516 -17.672 -29.578 1 26.14 223 LEU B C 1
ATOM 3741 O O . LEU B 1 223 ? 30.453 -18.266 -29.422 1 26.14 223 LEU B O 1
#

Foldseek 3Di:
DKEWEAALADAPQQLVVLLCLLLVHDYHYHHDPDVCCCPVPCQVVVPADVRDPTWMDDPVDIDDDNVVSSVVSCVVSVNCVLQVADPVRDDDCVNVVLVVLQVLLVQLRVQAVVLLPPPCNVVCRVVSNVSNLVSVVVQVVQCPVALASVNDHHSSRSSNLSSLVLCVQRPVVSADPSNVSSNVSSCPRHRNVVSVVVSVPRRPPNPRCCVVVVVVVVVVVVD/DKEWEAALADAPQQLVVLLCLLLVHDYHYHHDDDVCCCPVPCQVVVPADVRDPTWMDDPVDIDDDNVVSSVVSCVVSVNCVLQVADPVRDDDCVNVVLVVLQVLLVQLRVQAVVLLPPPCNVVCRVVSNVSNLVSVVVQVVQCPVALASVNDHHSSRSSNLSSLVLCVQRPVVSDDPSNVSSNVSSCPRHRNVVSVVVSVPRRPCNPRNNVVVVVVVVVVVVD

Solvent-accessible surface area (backbone atoms only — not comparable to full-atom values): 23718 Å² total; per-residue (Å²): 117,39,32,40,35,34,59,36,43,63,60,81,45,41,37,46,54,48,51,37,28,49,66,68,54,79,62,45,74,47,62,42,83,48,68,59,57,41,72,74,41,46,48,67,69,67,67,42,69,65,64,54,80,25,30,38,36,48,81,90,45,59,39,24,39,48,65,18,42,42,50,45,52,31,56,74,67,70,41,49,51,37,58,26,31,41,96,86,60,41,89,39,76,47,30,35,51,42,41,24,49,38,45,48,47,46,53,29,44,71,39,47,56,68,43,54,75,38,94,54,27,86,77,45,46,64,60,26,51,54,63,19,40,61,46,50,50,44,52,49,62,62,24,63,88,44,75,28,69,78,57,47,79,37,55,37,48,44,48,44,49,51,53,50,49,51,33,51,74,76,40,46,88,76,56,49,71,67,53,51,53,41,47,51,55,56,42,66,38,60,44,32,49,63,44,52,55,50,38,65,72,67,21,83,28,43,59,74,60,49,59,60,49,57,55,48,50,52,54,51,65,73,92,115,38,32,40,35,33,60,34,44,62,60,80,44,42,37,47,54,49,49,37,27,49,68,68,55,79,63,46,74,47,62,41,81,50,68,58,58,40,72,74,41,47,51,68,69,67,66,45,69,66,65,53,79,26,28,38,37,48,83,89,45,61,37,24,38,48,66,18,42,42,51,46,52,31,56,74,68,71,41,48,52,37,58,26,30,41,96,86,61,41,88,36,77,47,30,35,52,40,41,23,50,40,46,46,47,46,54,29,45,72,40,47,58,68,42,56,75,39,94,56,27,90,77,45,45,64,61,27,50,56,64,20,39,60,47,51,51,44,52,50,63,63,24,64,88,42,75,26,68,76,56,47,80,36,56,36,48,43,47,45,47,51,53,49,48,50,34,52,73,75,40,46,88,76,56,49,70,67,52,51,53,42,47,50,54,56,42,65,38,59,44,32,47,63,44,52,56,51,39,65,72,68,20,84,26,44,60,69,58,53,60,61,50,57,56,46,47,52,54,52,64,74,91

InterPro domains:
  IPR004045 Glutathione S-transferase, N-terminal [PF02798] (3-73)
  IPR004045 Glutathione S-transferase, N-terminal [PS50404] (1-81)
  IPR004046 Glutathione S-transferase, C-terminal [PF14497] (107-197)
  IPR036249 Thioredoxin-like superfamily [SSF52833] (1-77)
  IPR036282 Glutathione S-transferase, C-terminal domain superfamily [SSF47616] (90-200)
  IPR040079 Glutathione transferase family [SFLDS00019] (3-197)
  IPR050213 Glutathione S-transferase superfamily [PTHR11571] (2-197)